Protein AF-A0A8H4IK20-F1 (afdb_monomer_lite)

Sequence (393 aa):
MDTGERPYQCTFCTDRFKTRYDWVRHEKTLHLSLEKWTCMPSGPIFYDDQRQKTQCALCGLDDPPEGHADTHRIRECTEGFSVARTFYRKDHLVQHLRLVHDVNNMIPSMQHWRSDINRVKARCGFCNERFTAWSDRNQHLAEHFKKGAEMKDWKGCRGLDPAFAAMVENAMPPYIIAEEAAAVHPFGAERIAAYGAAACSAKYPYQASSEQPSADDVRPTPFAILTARLGGYVKRAQQEGIILTDEMLQREARRIVYDDDDPWNQTAADNVDWLSMFKMGHGLLDESEVVNGICSDQLMHIEECCDMTWPEGDLIPFLSIDLDPLAILGPISMSPLDGTDPGPGMWTGSQNRIQWALQNPECLAEYMGRCRALRMKASMANTGPIQSDQAQL

InterPro domains:
  IPR013087 Zinc finger C2H2-type [PS00028] (10-31)
  IPR013087 Zinc finger C2H2-type [PS00028] (124-144)
  IPR013087 Zinc finger C2H2-type [PS50157] (8-36)
  IPR013087 Zinc finger C2H2-type [SM00355] (8-31)
  IPR013087 Zinc finger C2H2-type [SM00355] (75-101)
  IPR013087 Zinc finger C2H2-type [SM00355] (122-144)
  IPR036236 Zinc finger C2H2 superfamily [SSF57667] (3-41)

Foldseek 3Di:
DPPVDFLDAALFFLDTHPDLVVNVVCCCPQWFPQKKFFQQPVHQWDQDPVVRFIAGQQPGDTNDDPPPSVLQQCCVSVVDDRVVRMDSDPVVNCVCSCPRRVRNDHDPSSVVSMDGHFQWWWAFQQPRDIDRGPVVVSVVVVVCSVVVDDLCNGDDARRTDPVRLLRTAQGDGSNCNVVQSPDPQRRDSVQCVVPNLVSSCPQADDPPDPDDDDPPDRDFHPLLQLLVVLLVVLVVCVVVVHQDDLLNSQQVSQCNRRVHRPVVDDDLSVDPNQVVLSCLLSVNDDPVVCPPDPQPPPVVCLVVVQPDDDDPVVCVVVVVPPVDVCLQPDDPPPDDDDDDDDDDDDPPPPRRDPRSSCSRSNVSNSVVSNVVVVVVVVVVVVCDPDPPPDDDD

pLDDT: mean 70.55, std 24.32, range [21.95, 98.31]

Secondary structure (DSSP, 8-state):
-------EE-SSSS-EESSHHHHHHHHHHHT---EEEESSTT-SEEEETTTTEEEETTT--BSPPTTGGGGGT-HHHHHS-GGGGEESSHHHHHHHHHHHH---S--GGGGGGEEE-----EE-TTT--EESSHHHHHHHHHHHHHTT--GGG--S-----HHHHTT--S---GGGHHHHHTSSS---HHHHHHH-GGGGGGGS-----SSPPPTT--PPPHHHHHHHHHHHHHHHHHHTT----HHHHHHHHHHHHHSS--TT---GGGSHHHHHHHHHHTT-S-GGGGGGSSSHHHHHHHHGGG-----GGGGHHHHT----TTGGG--------------S------S----GGGGSHHHHHHHHHHHHHHHHHHHHHH-----------

Radius of gyration: 24.92 Å; chains: 1; bounding box: 67×80×72 Å

Organism: NCBI:txid55169

Structure (mmCIF, N/CA/C/O backbone):
data_AF-A0A8H4IK20-F1
#
_entry.id   AF-A0A8H4IK20-F1
#
loop_
_atom_site.group_PDB
_atom_site.id
_atom_site.type_symbol
_atom_site.label_atom_id
_atom_site.label_alt_id
_atom_site.label_comp_id
_atom_site.label_asym_id
_atom_site.label_entity_id
_atom_site.label_seq_id
_atom_site.pdbx_PDB_ins_code
_atom_site.Cartn_x
_atom_site.Cartn_y
_atom_site.Cartn_z
_atom_site.occupancy
_atom_site.B_iso_or_equiv
_atom_site.auth_seq_id
_atom_site.auth_comp_id
_atom_site.auth_asym_id
_atom_site.auth_atom_id
_atom_site.pdbx_PDB_model_num
ATOM 1 N N . MET A 1 1 ? -11.376 -35.414 5.659 1.00 38.59 1 MET A N 1
ATOM 2 C CA . MET A 1 1 ? -12.351 -34.361 5.997 1.00 38.59 1 MET A CA 1
ATOM 3 C C . MET A 1 1 ? -11.620 -33.043 5.829 1.00 38.59 1 MET A C 1
ATOM 5 O O . MET A 1 1 ? -10.660 -32.815 6.548 1.00 38.59 1 MET A O 1
ATOM 9 N N . ASP A 1 2 ? -11.962 -32.271 4.798 1.00 48.19 2 ASP A N 1
ATOM 10 C CA . ASP A 1 2 ? -11.513 -30.879 4.656 1.00 48.19 2 ASP A CA 1
ATOM 11 C C . ASP A 1 2 ? -12.187 -30.104 5.791 1.00 48.19 2 ASP A C 1
ATOM 13 O O . ASP A 1 2 ? -13.412 -30.006 5.804 1.00 48.19 2 ASP A O 1
ATOM 17 N N . THR A 1 3 ? -11.426 -29.653 6.790 1.00 61.31 3 THR A N 1
ATOM 18 C CA . THR A 1 3 ? -11.981 -28.920 7.942 1.00 61.31 3 THR A CA 1
ATOM 19 C C . THR A 1 3 ? -12.563 -27.567 7.527 1.00 61.31 3 THR A C 1
ATOM 21 O O . THR A 1 3 ? -13.219 -26.913 8.328 1.00 61.31 3 THR A O 1
ATOM 24 N N . GLY A 1 4 ? -12.345 -27.130 6.276 1.00 74.06 4 GLY A N 1
ATOM 25 C CA . GLY A 1 4 ? -12.832 -25.852 5.760 1.00 74.06 4 GLY A CA 1
ATOM 26 C C . GLY A 1 4 ? -12.152 -24.638 6.397 1.00 74.06 4 GLY A C 1
ATOM 27 O O . GLY A 1 4 ? -12.446 -23.509 6.005 1.00 74.06 4 GLY A O 1
ATOM 28 N N . GLU A 1 5 ? -11.231 -24.857 7.338 1.00 86.00 5 GLU A N 1
ATOM 29 C CA . GLU A 1 5 ? -10.556 -23.811 8.091 1.00 86.00 5 GLU A CA 1
ATOM 30 C C . GLU A 1 5 ? -9.680 -22.955 7.172 1.00 86.00 5 GLU A C 1
ATOM 32 O O . GLU A 1 5 ? -8.914 -23.447 6.338 1.00 86.00 5 GLU A O 1
ATOM 37 N N . ARG A 1 6 ? -9.808 -21.636 7.331 1.00 93.44 6 ARG A N 1
ATOM 38 C CA . ARG A 1 6 ? -9.037 -20.619 6.608 1.00 93.44 6 ARG A CA 1
ATOM 39 C C . ARG A 1 6 ? -8.243 -19.783 7.616 1.00 93.44 6 ARG A C 1
ATOM 41 O O . ARG A 1 6 ? -8.664 -18.667 7.940 1.00 93.44 6 ARG A O 1
ATOM 48 N N . PRO A 1 7 ? -7.160 -20.347 8.186 1.00 94.94 7 PRO A N 1
ATOM 49 C CA . PRO A 1 7 ? -6.446 -19.723 9.299 1.00 94.94 7 PRO A CA 1
ATOM 50 C C . PRO A 1 7 ? -5.668 -18.474 8.874 1.00 94.94 7 PRO A C 1
ATOM 52 O O . PRO A 1 7 ? -5.444 -17.590 9.691 1.00 94.94 7 PRO A O 1
ATOM 55 N N . TYR A 1 8 ? -5.275 -18.374 7.602 1.00 97.50 8 TYR A N 1
ATOM 56 C CA . TYR A 1 8 ? -4.504 -17.244 7.091 1.00 97.50 8 TYR A CA 1
ATOM 57 C C . TYR A 1 8 ? -5.441 -16.101 6.711 1.00 97.50 8 TYR A C 1
ATOM 59 O O . TYR A 1 8 ? -6.267 -16.254 5.812 1.00 97.50 8 TYR A O 1
ATOM 67 N N . GLN A 1 9 ? -5.315 -14.962 7.386 1.00 96.62 9 GLN A N 1
ATOM 68 C CA . GLN A 1 9 ? -6.115 -13.768 7.115 1.00 96.62 9 GLN A CA 1
ATOM 69 C C . GLN A 1 9 ? -5.249 -12.733 6.402 1.00 96.62 9 GLN A C 1
ATOM 71 O O . GLN A 1 9 ? -4.086 -12.540 6.764 1.00 96.62 9 GLN A O 1
ATOM 76 N N . CYS A 1 10 ? -5.803 -12.082 5.379 1.00 96.75 10 CYS A N 1
ATOM 77 C CA . CYS A 1 10 ? -5.126 -10.966 4.745 1.00 96.75 10 CYS A CA 1
ATOM 78 C C . CYS A 1 10 ? -4.900 -9.857 5.769 1.00 96.75 10 CYS A C 1
ATOM 80 O O . CYS A 1 10 ? -5.780 -9.511 6.551 1.00 96.75 10 CYS A O 1
ATOM 82 N N . THR A 1 11 ? -3.712 -9.268 5.746 1.00 94.62 11 THR A N 1
ATOM 83 C CA . THR A 1 11 ? -3.425 -8.130 6.613 1.00 94.62 11 THR A CA 1
ATOM 84 C C . THR A 1 11 ? -3.853 -6.812 6.000 1.00 94.62 11 THR A C 1
ATOM 86 O O . THR A 1 11 ? -3.624 -5.805 6.648 1.00 94.62 11 THR A O 1
ATOM 89 N N . PHE A 1 12 ? -4.429 -6.780 4.792 1.00 91.88 12 PHE A N 1
ATOM 90 C CA . PHE A 1 12 ? -4.849 -5.574 4.060 1.00 91.88 12 PHE A CA 1
ATOM 91 C C . PHE A 1 12 ? -6.355 -5.495 3.775 1.00 91.88 12 PHE A C 1
ATOM 93 O O . PHE A 1 12 ? -6.848 -4.404 3.490 1.00 91.88 12 PHE A O 1
ATOM 100 N N . CYS A 1 13 ? -7.080 -6.610 3.863 1.00 92.25 13 CYS A N 1
ATOM 101 C CA . CYS A 1 13 ? -8.526 -6.694 3.668 1.00 92.25 13 CYS A CA 1
ATOM 102 C C . CYS A 1 13 ? -9.113 -7.856 4.488 1.00 92.25 13 CYS A C 1
ATOM 104 O O . CYS A 1 13 ? -8.395 -8.509 5.241 1.00 92.25 13 CYS A O 1
ATOM 106 N N . THR A 1 14 ? -10.409 -8.132 4.336 1.00 93.81 14 THR A N 1
ATOM 107 C CA . THR A 1 14 ? -11.112 -9.180 5.100 1.00 93.81 14 THR A CA 1
ATOM 108 C C . THR A 1 14 ? -10.997 -10.592 4.503 1.00 93.81 14 THR A C 1
ATOM 110 O O . THR A 1 14 ? -11.543 -11.545 5.066 1.00 93.81 14 THR A O 1
ATOM 113 N N . ASP A 1 15 ? -10.271 -10.762 3.391 1.00 93.94 15 ASP A N 1
ATOM 114 C CA . ASP A 1 15 ? -10.154 -12.050 2.701 1.00 93.94 15 ASP A CA 1
ATOM 115 C C . ASP A 1 15 ? -9.347 -13.077 3.531 1.00 93.94 15 ASP A C 1
ATOM 117 O O . ASP A 1 15 ? -8.358 -12.756 4.200 1.00 93.94 15 ASP A O 1
ATOM 121 N N . ARG A 1 16 ? -9.777 -14.350 3.492 1.00 95.25 16 ARG A N 1
ATOM 122 C CA . ARG A 1 16 ? -9.200 -15.467 4.270 1.00 95.25 16 ARG A CA 1
ATOM 123 C C . ARG A 1 16 ? -8.848 -16.652 3.379 1.00 95.25 16 ARG A C 1
ATOM 125 O O . ARG A 1 16 ? -9.613 -17.018 2.482 1.00 95.25 16 ARG A O 1
ATOM 132 N N . PHE A 1 17 ? -7.758 -17.339 3.712 1.00 95.88 17 PHE A N 1
ATOM 133 C CA . PHE A 1 17 ? -7.140 -18.370 2.881 1.00 95.88 17 PHE A CA 1
ATOM 134 C C . PHE A 1 17 ? -6.854 -19.660 3.649 1.00 95.88 17 PHE A C 1
ATOM 136 O O . PHE A 1 17 ? -6.541 -19.658 4.842 1.00 95.88 17 PHE A O 1
ATOM 143 N N . LYS A 1 18 ? -6.925 -20.783 2.926 1.00 94.81 18 LYS A N 1
ATOM 144 C CA . LYS A 1 18 ? -6.595 -22.114 3.455 1.00 94.81 18 LYS A CA 1
ATOM 145 C C . LYS A 1 18 ? -5.089 -22.325 3.599 1.00 94.81 18 LYS A C 1
ATOM 147 O O . LYS A 1 18 ? -4.652 -22.996 4.527 1.00 94.81 18 LYS A O 1
ATOM 152 N N . THR A 1 19 ? -4.289 -21.768 2.686 1.00 95.94 19 THR A N 1
ATOM 153 C CA . THR A 1 19 ? -2.840 -21.997 2.646 1.00 95.94 19 THR A CA 1
ATOM 154 C C . THR A 1 19 ? -2.049 -20.696 2.762 1.00 95.94 19 THR A C 1
ATOM 156 O O . THR A 1 19 ? -2.498 -19.632 2.333 1.00 95.94 19 THR A O 1
ATOM 159 N N . ARG A 1 20 ? -0.821 -20.794 3.298 1.00 96.56 20 ARG A N 1
ATOM 160 C CA . ARG A 1 20 ? 0.141 -19.678 3.330 1.00 96.56 20 ARG A CA 1
ATOM 161 C C . ARG A 1 20 ? 0.423 -19.148 1.923 1.00 96.56 20 ARG A C 1
ATOM 163 O O . ARG A 1 20 ? 0.588 -17.947 1.755 1.00 96.56 20 ARG A O 1
ATOM 170 N N . TYR A 1 21 ? 0.522 -20.041 0.939 1.00 96.12 21 TYR A N 1
ATOM 171 C CA . TYR A 1 21 ? 0.842 -19.671 -0.437 1.00 96.12 21 TYR A CA 1
ATOM 172 C C . TYR A 1 21 ? -0.236 -18.763 -1.036 1.00 96.12 21 TYR A C 1
ATOM 174 O O . TYR A 1 21 ? 0.101 -17.712 -1.576 1.00 96.12 21 TYR A O 1
ATOM 182 N N . ASP A 1 22 ? -1.512 -19.126 -0.877 1.00 96.00 22 ASP A N 1
ATOM 183 C CA . ASP A 1 22 ? -2.629 -18.351 -1.426 1.00 96.00 22 ASP A CA 1
ATOM 184 C C . ASP A 1 22 ? -2.716 -16.960 -0.789 1.00 96.00 22 ASP A C 1
ATOM 186 O O . ASP A 1 22 ? -2.831 -15.968 -1.502 1.00 96.00 22 ASP A O 1
ATOM 190 N N . TRP A 1 23 ? -2.558 -16.874 0.536 1.00 96.94 23 TRP A N 1
ATOM 191 C CA . TRP A 1 23 ? -2.528 -15.599 1.258 1.00 96.94 23 TRP A CA 1
ATOM 192 C C . TRP A 1 23 ? -1.368 -14.691 0.815 1.00 96.94 23 TRP A C 1
ATOM 194 O O . TRP A 1 23 ? -1.580 -13.525 0.484 1.00 96.94 23 TRP A O 1
ATOM 204 N N . VAL A 1 24 ? -0.139 -15.218 0.760 1.00 95.25 24 VAL A N 1
ATOM 205 C CA . VAL A 1 24 ? 1.035 -14.431 0.340 1.00 95.25 24 VAL A CA 1
ATOM 206 C C . VAL A 1 24 ? 0.895 -13.971 -1.110 1.00 95.25 24 VAL A C 1
ATOM 208 O O . VAL A 1 24 ? 1.248 -12.837 -1.439 1.00 95.25 24 VAL A O 1
ATOM 211 N N . ARG A 1 25 ? 0.373 -14.839 -1.984 1.00 93.62 25 ARG A N 1
ATOM 212 C CA . ARG A 1 25 ? 0.092 -14.491 -3.376 1.00 93.62 25 ARG A CA 1
ATOM 213 C C . ARG A 1 25 ? -0.934 -13.368 -3.451 1.00 93.62 25 ARG A C 1
ATOM 215 O O . ARG A 1 25 ? -0.680 -12.402 -4.157 1.00 93.62 25 ARG A O 1
ATOM 222 N N . HIS A 1 26 ? -2.032 -13.480 -2.710 1.00 93.38 26 HIS A N 1
ATOM 223 C CA . HIS A 1 26 ? -3.081 -12.470 -2.652 1.00 93.38 26 HIS A CA 1
ATOM 224 C C . HIS A 1 26 ? -2.529 -11.091 -2.254 1.00 93.38 26 HIS A C 1
ATOM 226 O O . HIS A 1 26 ? -2.737 -10.123 -2.989 1.00 93.38 26 HIS A O 1
ATOM 232 N N . GLU A 1 27 ? -1.747 -11.003 -1.169 1.00 94.06 27 GLU A N 1
ATOM 233 C CA . GLU A 1 27 ? -1.133 -9.733 -0.755 1.00 94.06 27 GLU A CA 1
ATOM 234 C C . GLU A 1 27 ? -0.191 -9.162 -1.820 1.00 94.06 27 GLU A C 1
ATOM 236 O O . GLU A 1 27 ? -0.263 -7.970 -2.125 1.00 94.06 27 GLU A O 1
ATOM 241 N N . LYS A 1 28 ? 0.636 -10.014 -2.443 1.00 88.81 28 LYS A N 1
ATOM 242 C CA . LYS A 1 28 ? 1.550 -9.592 -3.515 1.00 88.81 28 LYS A CA 1
ATOM 243 C C . LYS A 1 28 ? 0.803 -9.074 -4.749 1.00 88.81 28 LYS A C 1
ATOM 245 O O . LYS A 1 28 ? 1.302 -8.181 -5.425 1.00 88.81 28 LYS A O 1
ATOM 250 N N . THR A 1 29 ? -0.350 -9.649 -5.088 1.00 84.25 29 THR A N 1
ATOM 251 C CA . THR A 1 29 ? -1.048 -9.325 -6.341 1.00 84.25 29 THR A CA 1
ATOM 252 C C . THR A 1 29 ? -2.039 -8.179 -6.225 1.00 84.25 29 THR A C 1
ATOM 254 O O . THR A 1 29 ? -2.216 -7.463 -7.204 1.00 84.25 29 THR A O 1
ATOM 257 N N . LEU A 1 30 ? -2.715 -8.029 -5.081 1.00 84.62 30 LEU A N 1
ATOM 258 C CA . LEU A 1 30 ? -3.831 -7.083 -4.945 1.00 84.62 30 LEU A CA 1
ATOM 259 C C . LEU A 1 30 ? -3.518 -5.871 -4.071 1.00 84.62 30 LEU A C 1
ATOM 261 O O . LEU A 1 30 ? -4.216 -4.863 -4.189 1.00 84.62 30 LEU A O 1
ATOM 265 N N . HIS A 1 31 ? -2.505 -5.971 -3.208 1.00 85.81 31 HIS A N 1
ATOM 266 C CA . HIS A 1 31 ? -2.231 -4.948 -2.203 1.00 85.81 31 HIS A CA 1
ATOM 267 C C . HIS A 1 31 ? -0.878 -4.286 -2.363 1.00 85.81 31 HIS A C 1
ATOM 269 O O . HIS A 1 31 ? -0.794 -3.068 -2.291 1.00 85.81 31 HIS A O 1
ATOM 275 N N . LEU A 1 32 ? 0.184 -5.062 -2.563 1.00 86.56 32 LEU A N 1
ATOM 276 C CA . LEU A 1 32 ? 1.524 -4.510 -2.693 1.00 86.56 32 LEU A CA 1
ATOM 277 C C . LEU A 1 32 ? 2.320 -5.320 -3.708 1.00 86.56 32 LEU A C 1
ATOM 279 O O . LEU A 1 32 ? 2.849 -6.389 -3.397 1.00 86.56 32 LEU A O 1
ATOM 283 N N . SER A 1 33 ? 2.424 -4.785 -4.924 1.00 84.75 33 SER A N 1
ATOM 284 C CA . SER A 1 33 ? 3.254 -5.383 -5.963 1.00 84.75 33 SER A CA 1
ATOM 285 C C . SER A 1 33 ? 4.728 -5.262 -5.586 1.00 84.75 33 SER A C 1
ATOM 287 O O . SER A 1 33 ? 5.312 -4.181 -5.557 1.00 84.75 33 SER A O 1
ATOM 289 N N . LEU A 1 34 ? 5.344 -6.408 -5.302 1.00 85.44 34 LEU A N 1
ATOM 290 C CA . LEU A 1 34 ? 6.771 -6.525 -4.986 1.00 85.44 34 LEU A CA 1
ATOM 291 C C . LEU A 1 34 ? 7.609 -6.823 -6.225 1.00 85.44 34 LEU A C 1
ATOM 293 O O . LEU A 1 34 ? 8.598 -7.550 -6.172 1.00 85.44 34 LEU A O 1
ATOM 297 N N . GLU A 1 35 ? 7.175 -6.298 -7.360 1.00 86.56 35 GLU A N 1
ATOM 298 C CA . GLU A 1 35 ? 7.853 -6.403 -8.639 1.00 86.56 35 GLU A CA 1
ATOM 299 C C . GLU A 1 35 ? 8.059 -4.993 -9.165 1.00 86.56 35 GLU A C 1
ATOM 301 O O . GLU A 1 35 ? 7.140 -4.178 -9.150 1.00 86.56 35 GLU A O 1
ATOM 306 N N . LYS A 1 36 ? 9.261 -4.708 -9.656 1.00 87.12 36 LYS A N 1
ATOM 307 C CA . LYS A 1 36 ? 9.549 -3.479 -10.384 1.00 87.12 36 LYS A CA 1
ATOM 308 C C . LYS A 1 36 ? 9.988 -3.806 -11.800 1.00 87.12 36 LYS A C 1
ATOM 310 O O . LYS A 1 36 ? 10.715 -4.768 -12.043 1.00 87.12 36 LYS A O 1
ATOM 315 N N . TRP A 1 37 ? 9.537 -2.981 -12.721 1.00 90.56 37 TRP A N 1
ATOM 316 C CA . TRP A 1 37 ? 9.736 -3.092 -14.149 1.00 90.56 37 TRP A CA 1
ATOM 317 C C . TRP A 1 37 ? 10.452 -1.834 -14.610 1.00 90.56 37 TRP A C 1
ATOM 319 O O . TRP A 1 37 ? 9.879 -0.750 -14.563 1.00 90.56 37 TRP A O 1
ATOM 329 N N . THR A 1 38 ? 11.704 -1.960 -15.028 1.00 91.38 38 THR A N 1
ATOM 330 C CA . THR A 1 38 ? 12.488 -0.813 -15.499 1.00 91.38 38 THR A CA 1
ATOM 331 C C . THR A 1 38 ? 12.533 -0.838 -17.018 1.00 91.38 38 THR A C 1
ATOM 333 O O . THR A 1 38 ? 12.936 -1.842 -17.595 1.00 91.38 38 THR A O 1
ATOM 336 N N . CYS A 1 39 ? 12.128 0.246 -17.679 1.00 92.56 39 CYS A N 1
ATOM 337 C CA . CYS A 1 39 ? 12.230 0.350 -19.133 1.00 92.56 39 CYS A CA 1
ATOM 338 C C . CYS A 1 39 ? 13.708 0.327 -19.560 1.00 92.56 39 CYS A C 1
ATOM 340 O O . CYS A 1 39 ? 14.526 1.053 -18.986 1.00 92.56 39 CYS A O 1
ATOM 342 N N . MET A 1 40 ? 14.043 -0.520 -20.543 1.00 92.88 40 MET A N 1
ATOM 343 C CA . MET A 1 40 ? 15.383 -0.632 -21.145 1.00 92.88 40 MET A CA 1
ATOM 344 C C . MET A 1 40 ? 16.532 -0.634 -20.109 1.00 92.88 40 MET A C 1
ATOM 346 O O . MET A 1 40 ? 17.413 0.232 -20.149 1.00 92.88 40 MET A O 1
ATOM 350 N N . PRO A 1 41 ? 16.560 -1.583 -19.153 1.00 91.19 41 PRO A N 1
ATOM 351 C CA . PRO A 1 41 ? 17.539 -1.572 -18.065 1.00 91.19 41 PRO A CA 1
ATOM 352 C C . PRO A 1 41 ? 18.973 -1.773 -18.575 1.00 91.19 41 PRO A C 1
ATOM 354 O O . PRO A 1 41 ? 19.906 -1.217 -18.004 1.00 91.19 41 PRO A O 1
ATOM 357 N N . SER A 1 42 ? 19.131 -2.509 -19.678 1.00 90.19 42 SER A N 1
ATOM 358 C CA . SER A 1 42 ? 20.406 -2.761 -20.361 1.00 90.19 42 SER A CA 1
ATOM 359 C C . SER A 1 42 ? 20.700 -1.766 -21.491 1.00 90.19 42 SER A C 1
ATOM 361 O O . SER A 1 42 ? 21.682 -1.938 -22.205 1.00 90.19 42 SER A O 1
ATOM 363 N N . GLY A 1 43 ? 19.858 -0.742 -21.669 1.00 91.44 43 GLY A N 1
ATOM 364 C CA . GLY A 1 43 ? 19.916 0.190 -22.794 1.00 91.44 43 GLY A CA 1
ATOM 365 C C . GLY A 1 43 ? 18.957 -0.160 -23.945 1.00 91.44 43 GLY A C 1
ATOM 366 O O . GLY A 1 43 ? 18.321 -1.218 -23.934 1.00 91.44 43 GLY A O 1
ATOM 367 N N . PRO A 1 44 ? 18.811 0.751 -24.926 1.00 92.19 44 PRO A N 1
ATOM 368 C CA . PRO A 1 44 ? 17.872 0.607 -26.043 1.00 92.19 44 PRO A CA 1
ATOM 369 C C . PRO A 1 44 ? 18.310 -0.438 -27.075 1.00 92.19 44 PRO A C 1
ATOM 371 O O . PRO A 1 44 ? 17.471 -0.984 -27.791 1.00 92.19 44 PRO A O 1
ATOM 374 N N . ILE A 1 45 ? 19.611 -0.728 -27.138 1.00 94.00 45 ILE A N 1
ATOM 375 C CA . ILE A 1 45 ? 20.209 -1.806 -27.923 1.00 94.00 45 ILE A CA 1
ATOM 376 C C . ILE A 1 45 ? 21.008 -2.674 -26.952 1.00 94.00 45 ILE A C 1
ATOM 378 O O . ILE A 1 45 ? 21.790 -2.145 -26.163 1.00 94.00 45 ILE A O 1
ATOM 382 N N . PHE A 1 46 ? 20.813 -3.988 -27.003 1.00 92.56 46 PHE A N 1
ATOM 383 C CA . PHE A 1 46 ? 21.535 -4.948 -26.169 1.00 92.56 46 PHE A CA 1
ATOM 384 C C . PHE A 1 46 ? 22.070 -6.101 -27.024 1.00 92.56 46 PHE A C 1
ATOM 386 O O . PHE A 1 46 ? 21.619 -6.308 -28.149 1.00 92.56 46 PHE A O 1
ATOM 393 N N . TYR A 1 47 ? 23.051 -6.837 -26.506 1.00 93.00 47 TYR A N 1
ATOM 394 C CA . TYR A 1 47 ? 23.566 -8.042 -27.154 1.00 93.00 47 TYR A CA 1
ATOM 395 C C . TYR A 1 47 ? 22.816 -9.274 -26.632 1.00 93.00 47 TYR A C 1
ATOM 397 O O . TYR A 1 47 ? 22.746 -9.485 -25.422 1.00 93.00 47 TYR A O 1
ATOM 405 N N . ASP A 1 48 ? 22.230 -10.063 -27.533 1.00 88.25 48 ASP A N 1
ATOM 406 C CA . ASP A 1 48 ? 21.557 -11.324 -27.218 1.00 88.25 48 ASP A CA 1
ATOM 407 C C . ASP A 1 48 ? 22.555 -12.483 -27.364 1.00 88.25 48 ASP A C 1
ATOM 409 O O . ASP A 1 48 ? 22.877 -12.912 -28.476 1.00 88.25 48 ASP A O 1
ATOM 413 N N . ASP A 1 49 ? 23.021 -13.018 -26.232 1.00 87.00 49 ASP A N 1
ATOM 414 C CA . ASP A 1 49 ? 23.966 -14.140 -26.191 1.00 87.00 49 ASP A CA 1
ATOM 415 C C . ASP A 1 49 ? 23.412 -15.424 -26.829 1.00 87.00 49 ASP A C 1
ATOM 417 O O . ASP A 1 49 ? 24.180 -16.245 -27.329 1.00 87.00 49 ASP A O 1
ATOM 421 N N . GLN A 1 50 ? 22.094 -15.639 -26.844 1.00 86.00 50 GLN A N 1
ATOM 422 C CA . GLN A 1 50 ? 21.522 -16.848 -27.445 1.00 86.00 50 GLN A CA 1
ATOM 423 C C . GLN A 1 50 ? 21.535 -16.773 -28.970 1.00 86.00 50 GLN A C 1
ATOM 425 O O . GLN A 1 50 ? 21.748 -17.782 -29.642 1.00 86.00 50 GLN A O 1
ATOM 430 N N . ARG A 1 51 ? 21.308 -15.576 -29.516 1.00 85.75 51 ARG A N 1
ATOM 431 C CA . ARG A 1 51 ? 21.272 -15.333 -30.965 1.00 85.75 51 ARG A CA 1
ATOM 432 C C . ARG A 1 51 ? 22.604 -14.866 -31.543 1.00 85.75 51 ARG A C 1
ATOM 434 O O . ARG A 1 51 ? 22.745 -14.880 -32.762 1.00 85.75 51 ARG A O 1
ATOM 441 N N . GLN A 1 52 ? 23.560 -14.494 -30.688 1.00 91.50 52 GLN A N 1
ATOM 442 C CA . GLN A 1 52 ? 24.859 -13.920 -31.055 1.00 91.50 52 GLN A CA 1
ATOM 443 C C . GLN A 1 52 ? 24.716 -12.673 -31.943 1.00 91.50 52 GLN A C 1
ATOM 445 O O . GLN A 1 52 ? 25.411 -12.523 -32.949 1.00 91.50 52 GLN A O 1
ATOM 450 N N . LYS A 1 53 ? 23.764 -11.799 -31.596 1.00 92.56 53 LYS A N 1
ATOM 451 C CA . LYS A 1 53 ? 23.419 -10.594 -32.362 1.00 92.56 53 LYS A CA 1
ATOM 452 C C . LYS A 1 53 ? 23.065 -9.429 -31.458 1.00 92.56 53 LYS A C 1
ATOM 454 O O . LYS A 1 53 ? 22.625 -9.619 -30.325 1.00 92.56 53 LYS A O 1
ATOM 459 N N . THR A 1 54 ? 23.215 -8.219 -31.985 1.00 94.06 54 THR A N 1
ATOM 460 C CA . THR A 1 54 ? 22.656 -7.034 -31.329 1.00 94.06 54 THR A CA 1
ATOM 461 C C . THR A 1 54 ? 21.166 -6.945 -31.625 1.00 94.06 54 THR A C 1
ATOM 463 O O . THR A 1 54 ? 20.735 -7.284 -32.719 1.00 94.06 54 THR A O 1
ATOM 466 N N . GLN A 1 55 ? 20.361 -6.522 -30.658 1.00 94.38 55 GLN A N 1
ATOM 467 C CA . GLN A 1 55 ? 18.916 -6.434 -30.816 1.00 94.38 55 GLN A CA 1
ATOM 468 C C . GLN A 1 55 ? 18.377 -5.147 -30.193 1.00 94.38 55 GLN A C 1
ATOM 470 O O . GLN A 1 55 ? 18.815 -4.714 -29.123 1.00 94.38 55 GLN A O 1
ATOM 475 N N . CYS A 1 56 ? 17.391 -4.536 -30.851 1.00 94.75 56 CYS A N 1
ATOM 476 C CA . CYS A 1 56 ? 16.628 -3.441 -30.266 1.00 94.75 56 CYS A CA 1
ATOM 477 C C . CYS A 1 56 ? 15.755 -3.943 -29.109 1.00 94.75 56 CYS A C 1
ATOM 479 O O . CYS A 1 56 ? 14.902 -4.815 -29.279 1.00 94.75 56 CYS A O 1
ATOM 481 N N . ALA A 1 57 ? 15.912 -3.324 -27.942 1.00 93.81 57 ALA A N 1
ATOM 482 C CA . ALA A 1 57 ? 15.194 -3.651 -26.716 1.00 93.81 57 ALA A CA 1
ATOM 483 C C . ALA A 1 57 ? 13.678 -3.385 -26.799 1.00 93.81 57 ALA A C 1
ATOM 485 O O . ALA A 1 57 ? 12.921 -3.931 -26.001 1.00 93.81 57 ALA A O 1
ATOM 486 N N . LEU A 1 58 ? 13.234 -2.559 -27.754 1.00 94.12 58 LEU A N 1
ATOM 487 C CA . LEU A 1 58 ? 11.849 -2.101 -27.883 1.00 94.12 58 LEU A CA 1
ATOM 488 C C . LEU A 1 58 ? 11.046 -2.863 -28.946 1.00 94.12 58 LEU A C 1
ATOM 490 O O . LEU A 1 58 ? 9.943 -3.320 -28.658 1.00 94.12 58 LEU A O 1
ATOM 494 N N . CYS A 1 59 ? 11.593 -3.048 -30.151 1.00 93.50 59 CYS A N 1
ATOM 495 C CA . CYS A 1 59 ? 10.897 -3.740 -31.246 1.00 93.50 59 CYS A CA 1
ATOM 496 C C . CYS A 1 59 ? 11.458 -5.128 -31.581 1.00 93.50 59 CYS A C 1
ATOM 498 O O . CYS A 1 59 ? 10.834 -5.861 -32.346 1.00 93.50 59 CYS A O 1
ATOM 500 N N . GLY A 1 60 ? 12.617 -5.503 -31.029 1.00 91.94 60 GLY A N 1
ATOM 501 C CA . GLY A 1 60 ? 13.252 -6.791 -31.303 1.00 91.94 60 GLY A CA 1
ATOM 502 C C . GLY A 1 60 ? 13.948 -6.882 -32.663 1.00 91.94 60 GLY A C 1
ATOM 503 O O . GLY A 1 60 ? 14.232 -7.988 -33.109 1.00 91.94 60 GLY A O 1
ATOM 504 N N . LEU A 1 61 ? 14.207 -5.754 -33.339 1.00 93.75 61 LEU A N 1
ATOM 505 C CA . LEU A 1 61 ? 14.970 -5.741 -34.589 1.00 93.75 61 LEU A CA 1
ATOM 506 C C . LEU A 1 61 ? 16.405 -6.218 -34.333 1.00 93.75 61 LEU A C 1
ATOM 508 O O . LEU A 1 61 ? 17.113 -5.606 -33.531 1.00 93.75 61 LEU A O 1
ATOM 512 N N . ASP A 1 62 ? 16.806 -7.284 -35.023 1.00 94.62 62 ASP A N 1
ATOM 513 C CA . ASP A 1 62 ? 18.175 -7.796 -35.014 1.00 94.62 62 ASP A CA 1
ATOM 514 C C . ASP A 1 62 ? 19.091 -6.901 -35.858 1.00 94.62 62 ASP A C 1
ATOM 516 O O . ASP A 1 62 ? 18.708 -6.448 -36.938 1.00 94.62 62 ASP A O 1
ATOM 520 N N . ASP A 1 63 ? 20.303 -6.684 -35.356 1.00 93.81 63 ASP A N 1
ATOM 521 C CA . ASP A 1 63 ? 21.360 -5.847 -35.922 1.00 93.81 63 ASP A CA 1
ATOM 522 C C . ASP A 1 63 ? 20.837 -4.485 -36.416 1.00 93.81 63 ASP A C 1
ATOM 524 O O . ASP A 1 63 ? 20.936 -4.153 -37.602 1.00 93.81 63 ASP A O 1
ATOM 528 N N . PRO A 1 64 ? 20.222 -3.693 -35.510 1.00 93.94 64 PRO A N 1
ATOM 529 C CA . PRO A 1 64 ? 19.560 -2.456 -35.881 1.00 93.94 64 PRO A CA 1
ATOM 530 C C . PRO A 1 64 ? 20.573 -1.438 -36.431 1.00 93.94 64 PRO A C 1
ATOM 532 O O . PRO A 1 64 ? 21.673 -1.310 -35.886 1.00 93.94 64 PRO A O 1
ATOM 535 N N . PRO A 1 65 ? 20.213 -0.681 -37.485 1.00 93.44 65 PRO A N 1
ATOM 536 C CA . PRO A 1 65 ? 21.100 0.324 -38.055 1.00 93.44 65 PRO A CA 1
ATOM 537 C C . PRO A 1 65 ? 21.390 1.442 -37.047 1.00 93.44 65 PRO A C 1
ATOM 539 O O . PRO A 1 65 ? 20.609 1.700 -36.126 1.00 93.44 65 PRO A O 1
ATOM 542 N N . GLU A 1 66 ? 22.509 2.136 -37.245 1.00 91.31 66 GLU A N 1
ATOM 543 C CA . GLU A 1 66 ? 22.887 3.286 -36.422 1.00 91.31 66 GLU A CA 1
ATOM 544 C C . GLU A 1 66 ? 21.756 4.334 -36.395 1.00 91.31 66 GLU A C 1
ATOM 546 O O . GLU A 1 66 ? 21.129 4.619 -37.415 1.00 91.31 66 GLU A O 1
ATOM 551 N N . GLY A 1 67 ? 21.440 4.861 -35.208 1.00 88.38 67 GLY A N 1
ATOM 552 C CA . GLY A 1 67 ? 20.331 5.805 -35.008 1.00 88.38 67 GLY A CA 1
ATOM 553 C C . GLY A 1 67 ? 18.928 5.180 -34.957 1.00 88.38 67 GLY A C 1
ATOM 554 O O . GLY A 1 67 ? 17.961 5.888 -34.686 1.00 88.38 67 GLY A O 1
ATOM 555 N N . HIS A 1 68 ? 18.769 3.860 -35.142 1.00 93.50 68 HIS A N 1
ATOM 556 C CA . HIS A 1 68 ? 17.455 3.204 -35.033 1.00 93.50 68 HIS A CA 1
ATOM 557 C C . HIS A 1 68 ? 16.770 3.472 -33.687 1.00 93.50 68 HIS A C 1
ATOM 559 O O . HIS A 1 68 ? 15.558 3.670 -33.630 1.00 93.50 68 HIS A O 1
ATOM 565 N N . ALA A 1 69 ? 17.539 3.491 -32.600 1.00 89.81 69 ALA A N 1
ATOM 566 C CA . ALA A 1 69 ? 17.015 3.680 -31.255 1.00 89.81 69 ALA A CA 1
ATOM 567 C C . ALA A 1 69 ? 16.237 5.004 -31.095 1.00 89.81 69 ALA A C 1
ATOM 569 O O . ALA A 1 69 ? 15.224 5.034 -30.397 1.00 89.81 69 ALA A O 1
ATOM 570 N N . ASP A 1 70 ? 16.635 6.062 -31.810 1.00 90.00 70 ASP A N 1
ATOM 571 C CA . ASP A 1 70 ? 15.994 7.382 -31.749 1.00 90.00 70 ASP A CA 1
ATOM 572 C C . ASP A 1 70 ? 14.577 7.385 -32.340 1.00 90.00 70 ASP A C 1
ATOM 574 O O . ASP A 1 70 ? 13.743 8.206 -31.950 1.00 90.00 70 ASP A O 1
ATOM 578 N N . THR A 1 71 ? 14.258 6.418 -33.210 1.00 91.12 71 THR A N 1
ATOM 579 C CA . THR A 1 71 ? 12.903 6.255 -33.767 1.00 91.12 71 THR A CA 1
ATOM 580 C C . THR A 1 71 ? 11.859 5.932 -32.696 1.00 91.12 71 THR A C 1
ATOM 582 O O . THR A 1 71 ? 10.684 6.240 -32.878 1.00 91.12 71 THR A O 1
ATOM 585 N N . HIS A 1 72 ? 12.284 5.401 -31.543 1.00 89.94 72 HIS A N 1
ATOM 586 C CA . HIS A 1 72 ? 11.407 5.070 -30.417 1.00 89.94 72 HIS A CA 1
ATOM 587 C C . HIS A 1 72 ? 11.317 6.173 -29.355 1.00 89.94 72 HIS A C 1
ATOM 589 O O . HIS A 1 72 ? 10.910 5.894 -28.229 1.00 89.94 72 HIS A O 1
ATOM 595 N N . ARG A 1 73 ? 11.731 7.415 -29.648 1.00 88.06 73 ARG A N 1
ATOM 596 C CA . ARG A 1 73 ? 11.671 8.539 -28.686 1.00 88.06 73 ARG A CA 1
ATOM 597 C C . ARG A 1 73 ? 12.311 8.187 -27.327 1.00 88.06 73 ARG A C 1
ATOM 599 O O . ARG A 1 73 ? 11.746 8.412 -26.262 1.00 88.06 73 ARG A O 1
ATOM 606 N N . ILE A 1 74 ? 13.505 7.588 -27.356 1.00 89.69 74 ILE A N 1
ATOM 607 C CA . ILE A 1 74 ? 14.172 7.062 -26.149 1.00 89.69 74 ILE A CA 1
ATOM 608 C C . ILE A 1 74 ? 14.825 8.126 -25.271 1.00 89.69 74 ILE A C 1
ATOM 610 O O . ILE A 1 74 ? 15.109 7.853 -24.109 1.00 89.69 74 ILE A O 1
ATOM 614 N N . ARG A 1 75 ? 15.068 9.319 -25.819 1.00 83.81 75 ARG A N 1
ATOM 615 C CA . ARG A 1 75 ? 15.959 10.329 -25.245 1.00 83.81 75 ARG A CA 1
ATOM 616 C C . ARG A 1 75 ? 15.595 10.704 -23.808 1.00 83.81 75 ARG A C 1
ATOM 618 O O . ARG A 1 75 ? 16.416 10.542 -22.911 1.00 83.81 75 ARG A O 1
ATOM 625 N N . GLU A 1 76 ? 14.340 11.080 -23.581 1.00 78.81 76 GLU A N 1
ATOM 626 C CA . GLU A 1 76 ? 13.817 11.440 -22.254 1.00 78.81 76 GLU A CA 1
ATOM 627 C C . GLU A 1 76 ? 13.885 10.264 -21.267 1.00 78.81 76 GLU A C 1
ATOM 629 O O . GLU A 1 76 ? 14.154 10.438 -20.080 1.00 78.81 76 GLU A O 1
ATOM 634 N N . CYS A 1 77 ? 13.704 9.040 -21.771 1.00 83.81 77 CYS A N 1
ATOM 635 C CA . CYS A 1 77 ? 13.785 7.820 -20.977 1.00 83.81 77 CYS A CA 1
ATOM 636 C C . CYS A 1 77 ? 15.242 7.489 -20.609 1.00 83.81 77 CYS A C 1
ATOM 638 O O . CYS A 1 77 ? 15.507 7.005 -19.510 1.00 83.81 77 CYS A O 1
ATOM 640 N N . THR A 1 78 ? 16.210 7.760 -21.489 1.00 82.56 78 THR A N 1
ATOM 641 C CA . THR A 1 78 ? 17.632 7.450 -21.270 1.00 82.56 78 THR A CA 1
ATOM 642 C C . THR A 1 78 ? 18.399 8.516 -20.495 1.00 82.56 78 THR A C 1
ATOM 644 O O . THR A 1 78 ? 19.327 8.155 -19.775 1.00 82.56 78 THR A O 1
ATOM 647 N N . GLU A 1 79 ? 18.023 9.790 -20.624 1.00 79.19 79 GLU A N 1
ATOM 648 C CA . GLU A 1 79 ? 18.692 10.924 -19.967 1.00 79.19 79 GLU A CA 1
ATOM 649 C C . GLU A 1 79 ? 18.310 11.056 -18.478 1.00 79.19 79 GLU A C 1
ATOM 651 O O . GLU A 1 79 ? 19.090 11.578 -17.683 1.00 79.19 79 GLU A O 1
ATOM 656 N N . GLY A 1 80 ? 17.136 10.553 -18.080 1.00 70.62 80 GLY A N 1
ATOM 657 C CA . GLY A 1 80 ? 16.677 10.555 -16.690 1.00 70.62 80 GLY A CA 1
ATOM 658 C C . GLY A 1 80 ? 17.270 9.439 -15.818 1.00 70.62 80 GLY A C 1
ATOM 659 O O . GLY A 1 80 ? 17.778 8.422 -16.296 1.00 70.62 80 GLY A O 1
ATOM 660 N N . PHE A 1 81 ? 17.144 9.594 -14.495 1.00 72.75 81 PHE A N 1
ATOM 661 C CA . PHE A 1 81 ? 17.467 8.528 -13.543 1.00 72.75 81 PHE A CA 1
ATOM 662 C C . PHE A 1 81 ? 16.590 7.292 -13.780 1.00 72.75 81 PHE A C 1
ATOM 664 O O . PHE A 1 81 ? 15.407 7.401 -14.101 1.00 72.75 81 PHE A O 1
ATOM 671 N N . SER A 1 82 ? 17.138 6.100 -13.529 1.00 74.44 82 SER A N 1
ATOM 672 C CA . SER A 1 82 ? 16.425 4.824 -13.708 1.00 74.44 82 SER A CA 1
ATOM 673 C C . SER A 1 82 ? 15.094 4.746 -12.944 1.00 74.44 82 SER A C 1
ATOM 675 O O . SER A 1 82 ? 14.172 4.061 -13.388 1.00 74.44 82 SER A O 1
ATOM 677 N N . VAL A 1 83 ? 14.963 5.477 -11.833 1.00 70.94 83 VAL A N 1
ATOM 678 C CA . VAL A 1 83 ? 13.726 5.594 -11.045 1.00 70.94 83 VAL A CA 1
ATOM 679 C C . VAL A 1 83 ? 12.578 6.196 -11.865 1.00 70.94 83 VAL A C 1
ATOM 681 O O . VAL A 1 83 ? 11.457 5.713 -11.757 1.00 70.94 83 VAL A O 1
ATOM 684 N N . ALA A 1 84 ? 12.849 7.168 -12.743 1.00 74.88 84 ALA A N 1
ATOM 685 C CA . ALA A 1 84 ? 11.831 7.828 -13.570 1.00 74.88 84 ALA A CA 1
ATOM 686 C C . ALA A 1 84 ? 11.226 6.907 -14.647 1.00 74.88 84 ALA A C 1
ATOM 688 O O . ALA A 1 84 ? 10.146 7.175 -15.163 1.00 74.88 84 ALA A O 1
ATOM 689 N N . ARG A 1 85 ? 11.910 5.800 -14.962 1.00 84.44 85 ARG A N 1
ATOM 690 C CA . ARG A 1 85 ? 11.464 4.771 -15.915 1.00 84.44 85 ARG A CA 1
ATOM 691 C C . ARG A 1 85 ? 11.209 3.416 -15.256 1.00 84.44 85 ARG A C 1
ATOM 693 O O . ARG A 1 85 ? 11.266 2.380 -15.921 1.00 84.44 85 ARG A O 1
ATOM 700 N N . THR A 1 86 ? 10.997 3.413 -13.939 1.00 82.81 86 THR A N 1
ATOM 701 C CA . THR A 1 86 ? 10.690 2.215 -13.156 1.00 82.81 86 THR A CA 1
ATOM 702 C C . THR A 1 86 ? 9.234 2.236 -12.711 1.00 82.81 86 THR A C 1
ATOM 704 O O . THR A 1 86 ? 8.767 3.193 -12.105 1.00 82.81 86 THR A O 1
ATOM 707 N N . PHE A 1 87 ? 8.532 1.143 -12.983 1.00 83.06 87 PHE A N 1
ATOM 708 C CA . PHE A 1 87 ? 7.110 0.971 -12.717 1.00 83.06 87 PHE A CA 1
ATOM 709 C C . PHE A 1 87 ? 6.903 -0.220 -11.790 1.00 83.06 87 PHE A C 1
ATOM 711 O O . PHE A 1 87 ? 7.542 -1.255 -11.950 1.00 83.06 87 PHE A O 1
ATOM 718 N N . TYR A 1 88 ? 5.981 -0.107 -10.841 1.00 78.25 88 TYR A N 1
ATOM 719 C CA . TYR A 1 88 ? 5.711 -1.173 -9.866 1.00 78.25 88 TYR A CA 1
ATOM 720 C C . TYR A 1 88 ? 4.578 -2.109 -10.292 1.00 78.25 88 TYR A C 1
ATOM 722 O O . TYR A 1 88 ? 4.239 -3.058 -9.591 1.00 78.25 88 TYR A O 1
ATOM 730 N N . ARG A 1 89 ? 4.017 -1.881 -11.482 1.00 76.25 89 ARG A N 1
ATOM 731 C CA . ARG A 1 89 ? 3.069 -2.778 -12.132 1.00 76.25 89 ARG A CA 1
ATOM 732 C C . ARG A 1 89 ? 3.378 -2.893 -13.622 1.00 76.25 89 ARG A C 1
ATOM 734 O O . ARG A 1 89 ? 3.853 -1.948 -14.257 1.00 76.25 89 ARG A O 1
ATOM 741 N N . LYS A 1 90 ? 3.130 -4.081 -14.175 1.00 85.25 90 LYS A N 1
ATOM 742 C CA . LYS A 1 90 ? 3.449 -4.400 -15.573 1.00 85.25 90 LYS A CA 1
ATOM 743 C C . LYS A 1 90 ? 2.606 -3.586 -16.555 1.00 85.25 90 LYS A C 1
ATOM 745 O O . LYS A 1 90 ? 3.112 -3.166 -17.586 1.00 85.25 90 LYS A O 1
ATOM 750 N N . ASP A 1 91 ? 1.334 -3.380 -16.250 1.00 82.75 91 ASP A N 1
ATOM 751 C CA . ASP A 1 91 ? 0.410 -2.572 -17.049 1.00 82.75 91 ASP A CA 1
ATOM 752 C C . ASP A 1 91 ? 0.876 -1.120 -17.192 1.00 82.75 91 ASP A C 1
ATOM 754 O O . ASP A 1 91 ? 0.850 -0.600 -18.303 1.00 82.75 91 ASP A O 1
ATOM 758 N N . HIS A 1 92 ? 1.408 -0.511 -16.130 1.00 83.50 92 HIS A N 1
ATOM 759 C CA . HIS A 1 92 ? 1.972 0.841 -16.201 1.00 83.50 92 HIS A CA 1
ATOM 760 C C . HIS A 1 92 ? 3.201 0.897 -17.123 1.00 83.50 92 HIS A C 1
ATOM 762 O O . HIS A 1 92 ? 3.335 1.826 -17.918 1.00 83.50 92 HIS A O 1
ATOM 768 N N . LEU A 1 93 ? 4.071 -0.125 -17.093 1.00 89.00 93 LEU A N 1
ATOM 769 C CA . LEU A 1 93 ? 5.162 -0.228 -18.071 1.00 89.00 93 LEU A CA 1
ATOM 770 C C . LEU A 1 93 ? 4.608 -0.362 -19.498 1.00 89.00 93 LEU A C 1
ATOM 772 O O . LEU A 1 93 ? 5.106 0.292 -20.408 1.00 89.00 93 LEU A O 1
ATOM 776 N N . VAL A 1 94 ? 3.585 -1.192 -19.715 1.00 90.50 94 VAL A N 1
ATOM 777 C CA . VAL A 1 94 ? 2.962 -1.365 -21.040 1.00 90.50 94 VAL A CA 1
ATOM 778 C C . VAL A 1 94 ? 2.351 -0.055 -21.542 1.00 90.50 94 VAL A C 1
ATOM 780 O O . VAL A 1 94 ? 2.490 0.277 -22.716 1.00 90.50 94 VAL A O 1
ATOM 783 N N . GLN A 1 95 ? 1.705 0.711 -20.667 1.00 87.19 95 GLN A N 1
ATOM 784 C CA . GLN A 1 95 ? 1.166 2.027 -20.994 1.00 87.19 95 GLN A CA 1
ATOM 785 C C . GLN A 1 95 ? 2.281 3.019 -21.343 1.00 87.19 95 GLN A C 1
ATOM 787 O O . GLN A 1 95 ? 2.193 3.693 -22.367 1.00 87.19 95 GLN A O 1
ATOM 792 N N . HIS A 1 96 ? 3.360 3.060 -20.557 1.00 90.62 96 HIS A N 1
ATOM 793 C CA . HIS A 1 96 ? 4.544 3.865 -20.858 1.00 90.62 96 HIS A CA 1
ATOM 794 C C . HIS A 1 96 ? 5.148 3.508 -22.222 1.00 90.62 96 HIS A C 1
ATOM 796 O O . HIS A 1 96 ? 5.398 4.395 -23.035 1.00 90.62 96 HIS A O 1
ATOM 802 N N . LEU A 1 97 ? 5.320 2.214 -22.507 1.00 91.88 97 LEU A N 1
ATOM 803 C CA . LEU A 1 97 ? 5.814 1.723 -23.794 1.00 91.88 97 LEU A CA 1
ATOM 804 C C . LEU A 1 97 ? 4.953 2.214 -24.964 1.00 91.88 97 LEU A C 1
ATOM 806 O O . LEU A 1 97 ? 5.494 2.649 -25.977 1.00 91.88 97 LEU A O 1
ATOM 810 N N . ARG A 1 98 ? 3.626 2.213 -24.814 1.00 91.75 98 ARG A N 1
ATOM 811 C CA . ARG A 1 98 ? 2.697 2.720 -25.834 1.00 91.75 98 ARG A CA 1
ATOM 812 C C . ARG A 1 98 ? 2.800 4.229 -26.019 1.00 91.75 98 ARG A C 1
ATOM 814 O O . ARG A 1 98 ? 2.974 4.701 -27.135 1.00 91.75 98 ARG A O 1
ATOM 821 N N . LEU A 1 99 ? 2.698 4.993 -24.935 1.00 88.88 99 LEU A N 1
ATOM 822 C CA . LEU A 1 99 ? 2.592 6.452 -25.009 1.00 88.88 99 LEU A CA 1
ATOM 823 C C . LEU A 1 99 ? 3.927 7.118 -25.369 1.00 88.88 99 LEU A C 1
ATOM 825 O O . LEU A 1 99 ? 3.968 8.038 -26.192 1.00 88.88 99 LEU A O 1
ATOM 829 N N . VAL A 1 100 ? 5.018 6.634 -24.774 1.00 89.69 100 VAL A N 1
ATOM 830 C CA . VAL A 1 100 ? 6.355 7.223 -24.918 1.00 89.69 100 VAL A CA 1
ATOM 831 C C . VAL A 1 100 ? 7.093 6.618 -26.105 1.00 89.69 100 VAL A C 1
ATOM 833 O O . VAL A 1 100 ? 7.631 7.360 -26.919 1.00 89.69 100 VAL A O 1
ATOM 836 N N . HIS A 1 101 ? 7.069 5.290 -26.248 1.00 92.25 101 HIS A N 1
ATOM 837 C CA . HIS A 1 101 ? 7.891 4.582 -27.234 1.00 92.25 101 HIS A CA 1
ATOM 838 C C . HIS A 1 101 ? 7.129 4.088 -28.474 1.00 92.25 101 HIS A C 1
ATOM 840 O O . HIS A 1 101 ? 7.762 3.576 -29.388 1.00 92.25 101 HIS A O 1
ATOM 846 N N . ASP A 1 102 ? 5.800 4.247 -28.535 1.00 90.56 102 ASP A N 1
ATOM 847 C CA . ASP A 1 102 ? 4.934 3.677 -29.589 1.00 90.56 102 ASP A CA 1
ATOM 848 C C . ASP A 1 102 ? 5.058 2.143 -29.737 1.00 90.56 102 ASP A C 1
ATOM 850 O O . ASP A 1 102 ? 4.862 1.548 -30.798 1.00 90.56 102 ASP A O 1
ATOM 854 N N . VAL A 1 103 ? 5.377 1.461 -28.633 1.00 91.94 103 VAL A N 1
ATOM 855 C CA . VAL A 1 103 ? 5.487 0.001 -28.585 1.00 91.94 103 VAL A CA 1
ATOM 856 C C . VAL A 1 103 ? 4.198 -0.592 -28.035 1.00 91.94 103 VAL A C 1
ATOM 858 O O . VAL A 1 103 ? 3.943 -0.609 -26.830 1.00 91.94 103 VAL A O 1
ATOM 861 N N . ASN A 1 104 ? 3.375 -1.124 -28.937 1.00 88.69 104 ASN A N 1
ATOM 862 C CA . ASN A 1 104 ? 2.051 -1.645 -28.591 1.00 88.69 104 ASN A CA 1
ATOM 863 C C . ASN A 1 104 ? 2.064 -3.032 -27.934 1.00 88.69 104 ASN A C 1
ATOM 865 O O . ASN A 1 104 ? 1.153 -3.355 -27.161 1.00 88.69 104 ASN A O 1
ATOM 869 N N . ASN A 1 105 ? 3.106 -3.824 -28.205 1.00 88.44 105 ASN A N 1
ATOM 870 C CA . ASN A 1 105 ? 3.239 -5.208 -27.761 1.00 88.44 105 ASN A CA 1
ATOM 871 C C . ASN A 1 105 ? 4.579 -5.423 -27.060 1.00 88.44 105 ASN A C 1
ATOM 873 O O . ASN A 1 105 ? 5.627 -5.111 -27.621 1.00 88.44 105 ASN A O 1
ATOM 877 N N . MET A 1 106 ? 4.554 -6.019 -25.865 1.00 90.19 106 MET A N 1
ATOM 878 C CA . MET A 1 106 ? 5.791 -6.452 -25.218 1.00 90.19 106 MET A CA 1
ATOM 879 C C . MET A 1 106 ? 6.384 -7.651 -25.952 1.00 90.19 106 MET A C 1
ATOM 881 O O . MET A 1 106 ? 5.719 -8.677 -26.111 1.00 90.19 106 MET A O 1
ATOM 885 N N . ILE A 1 107 ? 7.651 -7.541 -26.335 1.00 90.94 107 ILE A N 1
ATOM 886 C CA . ILE A 1 107 ? 8.418 -8.654 -26.898 1.00 90.94 107 ILE A CA 1
ATOM 887 C C . ILE A 1 107 ? 8.916 -9.598 -25.784 1.00 90.94 107 ILE A C 1
ATOM 889 O O . ILE A 1 107 ? 9.031 -9.178 -24.629 1.00 90.94 107 ILE A O 1
ATOM 893 N N . PRO A 1 108 ? 9.235 -10.873 -26.087 1.00 90.25 108 PRO A N 1
ATOM 894 C CA . PRO A 1 108 ? 9.653 -11.848 -25.075 1.00 90.25 108 PRO A CA 1
ATOM 895 C C . PRO A 1 108 ? 10.872 -11.433 -24.243 1.00 90.25 108 PRO A C 1
ATOM 897 O O . PRO A 1 108 ? 10.897 -11.718 -23.047 1.00 90.25 108 PRO A O 1
ATOM 900 N N . SER A 1 109 ? 11.844 -10.726 -24.832 1.00 89.19 109 SER A N 1
ATOM 901 C CA . SER A 1 109 ? 13.014 -10.217 -24.105 1.00 89.19 109 SER A CA 1
ATOM 902 C C . SER A 1 109 ? 12.600 -9.265 -22.977 1.00 89.19 109 SER A C 1
ATOM 904 O O . SER A 1 109 ? 13.080 -9.382 -21.861 1.00 89.19 109 SER A O 1
ATOM 906 N N . MET A 1 110 ? 11.571 -8.436 -23.139 1.00 93.25 110 MET A N 1
ATOM 907 C CA . MET A 1 110 ? 11.145 -7.519 -22.068 1.00 93.25 110 MET A CA 1
ATOM 908 C C . MET A 1 110 ? 10.727 -8.206 -20.754 1.00 93.25 110 MET A C 1
ATOM 910 O O . MET A 1 110 ? 10.650 -7.546 -19.721 1.00 93.25 110 MET A O 1
ATOM 914 N N . GLN A 1 111 ? 10.484 -9.522 -20.737 1.00 90.19 111 GLN A N 1
ATOM 915 C CA . GLN A 1 111 ? 10.212 -10.262 -19.498 1.00 90.19 111 GLN A CA 1
ATOM 916 C C . GLN A 1 111 ? 11.364 -10.166 -18.485 1.00 90.19 111 GLN A C 1
ATOM 918 O O . GLN A 1 111 ? 11.106 -10.148 -17.282 1.00 90.19 111 GLN A O 1
ATOM 923 N N . HIS A 1 112 ? 12.613 -10.037 -18.948 1.00 90.31 112 HIS A N 1
ATOM 924 C CA . HIS A 1 112 ? 13.781 -9.879 -18.077 1.00 90.31 112 HIS A CA 1
ATOM 925 C C . HIS A 1 112 ? 13.954 -8.450 -17.529 1.00 90.31 112 HIS A C 1
ATOM 927 O O . HIS A 1 112 ? 14.898 -8.184 -16.792 1.00 90.31 112 HIS A O 1
ATOM 933 N N . TRP A 1 113 ? 13.063 -7.508 -17.862 1.00 94.19 113 TRP A N 1
ATOM 934 C CA . TRP A 1 113 ? 13.060 -6.161 -17.266 1.00 94.19 113 TRP A CA 1
ATOM 935 C C . TRP A 1 113 ? 12.422 -6.113 -15.879 1.00 94.19 113 TRP A C 1
ATOM 937 O O . TRP A 1 113 ? 12.492 -5.096 -15.184 1.00 94.19 113 TRP A O 1
ATOM 947 N N . ARG A 1 114 ? 11.787 -7.213 -15.483 1.00 93.31 114 ARG A N 1
ATOM 948 C CA . ARG A 1 114 ? 11.240 -7.405 -14.152 1.00 93.31 114 ARG A CA 1
ATOM 949 C C . ARG A 1 114 ? 12.356 -7.730 -13.163 1.00 93.31 114 ARG A C 1
ATOM 951 O O . ARG A 1 114 ? 13.176 -8.610 -13.401 1.00 93.31 114 ARG A O 1
ATOM 958 N N . SER A 1 115 ? 12.307 -7.099 -11.999 1.00 88.75 115 SER A N 1
ATOM 959 C CA . SER A 1 115 ? 13.071 -7.502 -10.818 1.00 88.75 115 SER A CA 1
ATOM 960 C C . SER A 1 115 ? 12.165 -7.541 -9.590 1.00 88.75 115 SER A C 1
ATOM 962 O O . SER A 1 115 ? 11.220 -6.760 -9.483 1.00 88.75 115 SER A O 1
ATOM 964 N N . ASP A 1 116 ? 12.421 -8.472 -8.673 1.00 87.12 116 ASP A N 1
ATOM 965 C CA . ASP A 1 116 ? 11.652 -8.576 -7.433 1.00 87.12 116 ASP A CA 1
ATOM 966 C C . ASP A 1 116 ? 12.202 -7.620 -6.360 1.00 87.12 116 ASP A C 1
ATOM 968 O O . ASP A 1 116 ? 13.409 -7.385 -6.240 1.00 87.12 116 ASP A O 1
ATOM 972 N N . ILE A 1 117 ? 11.294 -7.076 -5.555 1.00 86.38 117 ILE A N 1
ATOM 973 C CA . ILE A 1 117 ? 11.596 -6.239 -4.401 1.00 86.38 117 ILE A CA 1
ATOM 974 C C . ILE A 1 117 ? 11.495 -7.102 -3.151 1.00 86.38 117 ILE A C 1
ATOM 976 O O . ILE A 1 117 ? 10.406 -7.448 -2.700 1.00 86.38 117 ILE A O 1
ATOM 980 N N . ASN A 1 118 ? 12.644 -7.415 -2.562 1.00 84.69 118 ASN A N 1
ATOM 981 C CA . ASN A 1 118 ? 12.687 -8.268 -1.374 1.00 84.69 118 ASN A CA 1
ATOM 982 C C . ASN A 1 118 ? 12.876 -7.475 -0.078 1.00 84.69 118 ASN A C 1
ATOM 984 O O . ASN A 1 118 ? 12.459 -7.941 0.979 1.00 84.69 118 ASN A O 1
ATOM 988 N N . ARG A 1 119 ? 13.482 -6.280 -0.152 1.00 87.56 119 ARG A N 1
ATOM 989 C CA . ARG A 1 119 ? 13.791 -5.440 1.012 1.00 87.56 119 ARG A CA 1
ATOM 990 C C . ARG A 1 119 ? 12.663 -4.449 1.272 1.00 87.56 119 ARG A C 1
ATOM 992 O O . ARG A 1 119 ? 12.651 -3.367 0.697 1.00 87.56 119 ARG A O 1
ATOM 999 N N . VAL A 1 120 ? 11.725 -4.847 2.120 1.00 85.94 120 VAL A N 1
ATOM 1000 C CA . VAL A 1 120 ? 10.577 -4.040 2.537 1.00 85.94 120 VAL A CA 1
ATOM 1001 C C . VAL A 1 120 ? 10.557 -4.043 4.051 1.00 85.94 120 VAL A C 1
ATOM 1003 O O . VAL A 1 120 ? 10.428 -5.112 4.655 1.00 85.94 120 VAL A O 1
ATOM 1006 N N . LYS A 1 121 ? 10.699 -2.865 4.668 1.00 85.12 121 LYS A N 1
ATOM 1007 C CA . LYS A 1 121 ? 10.544 -2.776 6.117 1.00 85.12 121 LYS A CA 1
ATOM 1008 C C . LYS A 1 121 ? 9.081 -2.952 6.492 1.00 85.12 121 LYS A C 1
ATOM 1010 O O . LYS A 1 121 ? 8.202 -2.430 5.811 1.00 85.12 121 LYS A O 1
ATOM 1015 N N . ALA A 1 122 ? 8.835 -3.718 7.546 1.00 88.44 122 ALA A N 1
ATOM 1016 C CA . ALA A 1 122 ? 7.500 -3.983 8.068 1.00 88.44 122 ALA A CA 1
ATOM 1017 C C . ALA A 1 122 ? 7.557 -4.265 9.575 1.00 88.44 122 ALA A C 1
ATOM 1019 O O . ALA A 1 122 ? 8.602 -4.642 10.106 1.00 88.44 122 ALA A O 1
ATOM 1020 N N . ARG A 1 123 ? 6.417 -4.133 10.251 1.00 90.88 123 ARG A N 1
ATOM 1021 C CA . ARG A 1 123 ? 6.191 -4.452 11.666 1.00 90.88 123 ARG A CA 1
ATOM 1022 C C . ARG A 1 123 ? 5.073 -5.495 11.779 1.00 90.88 123 ARG A C 1
ATOM 1024 O O . ARG A 1 123 ? 4.061 -5.407 11.083 1.00 90.88 123 ARG A O 1
ATOM 1031 N N . CYS A 1 124 ? 5.241 -6.472 12.662 1.00 93.00 124 CYS A N 1
ATOM 1032 C CA . CYS A 1 124 ? 4.181 -7.382 13.079 1.00 93.00 124 CYS A CA 1
ATOM 1033 C C . CYS A 1 124 ? 3.252 -6.689 14.084 1.00 93.00 124 CYS A C 1
ATOM 1035 O O . CYS A 1 124 ? 3.716 -6.246 15.130 1.00 93.00 124 CYS A O 1
ATOM 1037 N N . GLY A 1 125 ? 1.945 -6.641 13.822 1.00 88.56 125 GLY A N 1
ATOM 1038 C CA . GLY A 1 125 ? 0.976 -6.091 14.778 1.00 88.56 125 GLY A CA 1
ATOM 1039 C C . GLY A 1 125 ? 0.547 -7.059 15.881 1.00 88.56 125 GLY A C 1
ATOM 1040 O O . GLY A 1 125 ? -0.179 -6.650 16.777 1.00 88.56 125 GLY A O 1
ATOM 1041 N N . PHE A 1 126 ? 0.979 -8.326 15.844 1.00 94.00 126 PHE A N 1
ATOM 1042 C CA . PHE A 1 126 ? 0.718 -9.290 16.923 1.00 94.00 126 PHE A CA 1
ATOM 1043 C C . PHE A 1 126 ? 1.765 -9.232 18.043 1.00 94.00 126 PHE A C 1
ATOM 1045 O O . PHE A 1 126 ? 1.451 -9.529 19.191 1.00 94.00 126 PHE A O 1
ATOM 1052 N N . CYS A 1 127 ? 3.020 -8.899 17.716 1.00 93.81 127 CYS A N 1
ATOM 1053 C CA . CYS A 1 127 ? 4.144 -8.966 18.662 1.00 93.81 127 CYS A CA 1
ATOM 1054 C C . CYS A 1 127 ? 5.170 -7.826 18.530 1.00 93.81 127 CYS A C 1
ATOM 1056 O O . CYS A 1 127 ? 6.162 -7.823 19.250 1.00 93.81 127 CYS A O 1
ATOM 1058 N N . ASN A 1 128 ? 4.952 -6.866 17.625 1.00 88.00 128 ASN A N 1
ATOM 1059 C CA . ASN A 1 128 ? 5.835 -5.726 17.335 1.00 88.00 128 ASN A CA 1
ATOM 1060 C C . ASN A 1 128 ? 7.209 -6.044 16.718 1.00 88.00 128 ASN A C 1
ATOM 1062 O O . ASN A 1 128 ? 7.984 -5.114 16.487 1.00 88.00 128 ASN A O 1
ATOM 1066 N N . GLU A 1 129 ? 7.507 -7.300 16.367 1.00 92.44 129 GLU A N 1
ATOM 1067 C CA . GLU A 1 129 ? 8.747 -7.641 15.656 1.00 92.44 129 GLU A CA 1
ATOM 1068 C C . GLU A 1 129 ? 8.850 -6.896 14.312 1.00 92.44 129 GLU A C 1
ATOM 1070 O O . GLU A 1 129 ? 7.850 -6.698 13.612 1.00 92.44 129 GLU A O 1
ATOM 1075 N N . ARG A 1 130 ? 10.062 -6.458 13.953 1.00 91.06 130 ARG A N 1
ATOM 1076 C CA . ARG A 1 130 ? 10.335 -5.681 12.738 1.00 91.06 130 ARG A CA 1
ATOM 1077 C C . ARG A 1 130 ? 11.177 -6.479 11.755 1.00 91.06 130 ARG A C 1
ATOM 1079 O O . ARG A 1 130 ? 12.139 -7.139 12.129 1.00 91.06 130 ARG A O 1
ATOM 1086 N N . PHE A 1 131 ? 10.850 -6.334 10.480 1.00 92.50 131 PHE A N 1
ATOM 1087 C CA . PHE A 1 131 ? 11.489 -7.045 9.381 1.00 92.50 131 PHE A CA 1
ATOM 1088 C C . PHE A 1 131 ? 12.083 -6.050 8.403 1.00 92.50 131 PHE A C 1
ATOM 1090 O O . PHE A 1 131 ? 11.577 -4.941 8.254 1.00 92.50 131 PHE A O 1
ATOM 1097 N N . THR A 1 132 ? 13.137 -6.469 7.709 1.00 90.56 132 THR A N 1
ATOM 1098 C CA . THR A 1 132 ? 13.685 -5.742 6.554 1.00 90.56 132 THR A CA 1
ATOM 1099 C C . THR A 1 132 ? 13.447 -6.480 5.241 1.00 90.56 132 THR A C 1
ATOM 1101 O O . THR A 1 132 ? 13.617 -5.880 4.181 1.00 90.56 132 THR A O 1
ATOM 1104 N N . ALA A 1 133 ? 13.036 -7.753 5.300 1.00 90.56 133 ALA A N 1
ATOM 1105 C CA . ALA A 1 133 ? 12.663 -8.564 4.152 1.00 90.56 133 ALA A CA 1
ATOM 1106 C C . ALA A 1 133 ? 11.198 -9.015 4.238 1.00 90.56 133 ALA A C 1
ATOM 1108 O O . ALA A 1 133 ? 10.727 -9.483 5.278 1.00 90.56 133 ALA A O 1
ATOM 1109 N N . TRP A 1 134 ? 10.476 -8.920 3.117 1.00 92.94 134 TRP A N 1
ATOM 1110 C CA . TRP A 1 134 ? 9.049 -9.264 3.071 1.00 92.94 134 TRP A CA 1
ATOM 1111 C C . TRP A 1 134 ? 8.785 -10.760 3.299 1.00 92.94 134 TRP A C 1
ATOM 1113 O O . TRP A 1 134 ? 7.778 -11.150 3.892 1.00 92.94 134 TRP A O 1
ATOM 1123 N N . SER A 1 135 ? 9.704 -11.615 2.845 1.00 93.69 135 SER A N 1
ATOM 1124 C CA . SER A 1 135 ? 9.646 -13.067 3.048 1.00 93.69 135 SER A CA 1
ATOM 1125 C C . SER A 1 135 ? 9.615 -13.446 4.525 1.00 93.69 135 SER A C 1
ATOM 1127 O O . SER A 1 135 ? 8.827 -14.312 4.913 1.00 93.69 135 SER A O 1
ATOM 1129 N N . ASP A 1 136 ? 10.434 -12.770 5.329 1.00 96.50 136 ASP A N 1
ATOM 1130 C CA . ASP A 1 136 ? 10.626 -13.061 6.750 1.00 96.50 136 ASP A CA 1
ATOM 1131 C C . ASP A 1 136 ? 9.371 -12.668 7.518 1.00 96.50 136 ASP A C 1
ATOM 1133 O O . ASP A 1 136 ? 8.818 -13.476 8.264 1.00 96.50 136 ASP A O 1
ATOM 1137 N N . ARG A 1 137 ? 8.820 -11.490 7.197 1.00 96.12 137 ARG A N 1
ATOM 1138 C CA . ARG A 1 137 ? 7.506 -11.053 7.672 1.00 96.12 137 ARG A CA 1
ATOM 1139 C C . ARG A 1 137 ? 6.428 -12.099 7.375 1.00 96.12 137 ARG A C 1
ATOM 1141 O O . ARG A 1 137 ? 5.643 -12.450 8.252 1.00 96.12 137 ARG A O 1
ATOM 1148 N N . ASN A 1 138 ? 6.381 -12.630 6.152 1.00 96.44 138 ASN A N 1
ATOM 1149 C CA . ASN A 1 138 ? 5.366 -13.618 5.769 1.00 96.44 138 ASN A CA 1
ATOM 1150 C C . ASN A 1 138 ? 5.545 -14.963 6.476 1.00 96.44 138 ASN A C 1
ATOM 1152 O O . ASN A 1 138 ? 4.564 -15.657 6.741 1.00 96.44 138 ASN A O 1
ATOM 1156 N N . GLN A 1 139 ? 6.787 -15.374 6.731 1.00 97.44 139 GLN A N 1
ATOM 1157 C CA . GLN A 1 139 ? 7.068 -16.578 7.506 1.00 97.44 139 GLN A CA 1
ATOM 1158 C C . GLN A 1 139 ? 6.636 -16.401 8.959 1.00 97.44 139 GLN A C 1
ATOM 1160 O O . GLN A 1 139 ? 5.897 -17.240 9.468 1.00 97.44 139 GLN A O 1
ATOM 1165 N N . HIS A 1 140 ? 7.025 -15.288 9.572 1.00 98.06 140 HIS A N 1
ATOM 1166 C CA . HIS A 1 140 ? 6.705 -14.956 10.950 1.00 98.06 140 HIS A CA 1
ATOM 1167 C C . HIS A 1 140 ? 5.186 -14.886 11.188 1.00 98.06 140 HIS A C 1
ATOM 1169 O O . HIS A 1 140 ? 4.649 -15.566 12.062 1.00 98.06 140 HIS A O 1
ATOM 1175 N N . LEU A 1 141 ? 4.441 -14.141 10.364 1.00 98.12 141 LEU A N 1
ATOM 1176 C CA . LEU A 1 141 ? 2.984 -14.047 10.521 1.00 98.12 141 LEU A CA 1
ATOM 1177 C C . LEU A 1 141 ? 2.270 -15.383 10.297 1.00 98.12 141 LEU A C 1
ATOM 1179 O O . LEU A 1 141 ? 1.275 -15.672 10.961 1.00 98.12 141 LEU A O 1
ATOM 1183 N N . ALA A 1 142 ? 2.787 -16.236 9.406 1.00 97.75 142 ALA A N 1
ATOM 1184 C CA . ALA A 1 142 ? 2.232 -17.570 9.218 1.00 97.75 142 ALA A CA 1
ATOM 1185 C C . ALA A 1 142 ? 2.303 -18.416 10.501 1.00 97.75 142 ALA A C 1
ATOM 1187 O O . ALA A 1 142 ? 1.458 -19.290 10.688 1.00 97.75 142 ALA A O 1
ATOM 1188 N N . GLU A 1 143 ? 3.280 -18.180 11.379 1.00 98.06 143 GLU A N 1
ATOM 1189 C CA . GLU A 1 143 ? 3.373 -18.854 12.677 1.00 98.06 143 GLU A CA 1
ATOM 1190 C C . GLU A 1 143 ? 2.324 -18.347 13.666 1.00 98.06 143 GLU A C 1
ATOM 1192 O O . GLU A 1 143 ? 1.728 -19.160 14.371 1.00 98.06 143 GLU A O 1
ATOM 1197 N N . HIS A 1 144 ? 2.037 -17.043 13.676 1.00 98.31 144 HIS A N 1
ATOM 1198 C CA . HIS A 1 144 ? 0.937 -16.480 14.464 1.00 98.31 144 HIS A CA 1
ATOM 1199 C C . HIS A 1 144 ? -0.415 -17.068 14.045 1.00 98.31 144 HIS A C 1
ATOM 1201 O O . HIS A 1 144 ? -1.145 -17.580 14.894 1.00 98.31 144 HIS A O 1
ATOM 1207 N N . PHE A 1 145 ? -0.707 -17.110 12.742 1.00 97.56 145 PHE A N 1
ATOM 1208 C CA . PHE A 1 145 ? -1.946 -17.712 12.239 1.00 97.56 145 PHE A CA 1
ATOM 1209 C C . PHE A 1 145 ? -2.051 -19.206 12.569 1.00 97.56 145 PHE A C 1
ATOM 1211 O O . PHE A 1 145 ? -3.111 -19.683 12.966 1.00 97.56 145 PHE A O 1
ATOM 1218 N N . LYS A 1 146 ? -0.945 -19.957 12.484 1.00 95.62 146 LYS A N 1
ATOM 1219 C CA . LYS A 1 146 ? -0.913 -21.373 12.896 1.00 95.62 146 LYS A CA 1
ATOM 1220 C C . LYS A 1 146 ? -1.176 -21.570 14.391 1.00 95.62 146 LYS A C 1
ATOM 1222 O O . LYS A 1 146 ? -1.689 -22.616 14.771 1.00 95.62 146 LYS A O 1
ATOM 1227 N N . LYS A 1 147 ? -0.818 -20.593 15.228 1.00 96.31 147 LYS A N 1
ATOM 1228 C CA . LYS A 1 147 ? -1.101 -20.580 16.672 1.00 96.31 147 LYS A CA 1
ATOM 1229 C C . LYS A 1 147 ? -2.521 -20.091 16.998 1.00 96.31 147 LYS A C 1
ATOM 1231 O O . LYS A 1 147 ? -2.873 -20.042 18.170 1.00 96.31 147 LYS A O 1
ATOM 1236 N N . GLY A 1 148 ? -3.326 -19.752 15.988 1.00 95.62 148 GLY A N 1
ATOM 1237 C CA . GLY A 1 148 ? -4.712 -19.318 16.152 1.00 95.62 148 GLY A CA 1
ATOM 1238 C C . GLY A 1 148 ? -4.893 -17.819 16.385 1.00 95.62 148 GLY A C 1
ATOM 1239 O O . GLY A 1 148 ? -6.003 -17.413 16.712 1.00 95.62 148 GLY A O 1
ATOM 1240 N N . ALA A 1 149 ? -3.847 -17.002 16.215 1.00 96.56 149 ALA A N 1
ATOM 1241 C CA . ALA A 1 149 ? -4.006 -15.549 16.230 1.00 96.56 149 ALA A CA 1
ATOM 1242 C C . ALA A 1 149 ? -4.894 -15.103 15.059 1.00 96.56 149 ALA A C 1
ATOM 1244 O O . ALA A 1 149 ? -4.777 -15.623 13.945 1.00 96.56 149 ALA A O 1
ATOM 1245 N N . GLU A 1 150 ? -5.760 -14.127 15.298 1.00 95.88 150 GLU A N 1
ATOM 1246 C CA . GLU A 1 150 ? -6.677 -13.581 14.301 1.00 95.88 150 GLU A CA 1
ATOM 1247 C C . GLU A 1 150 ? -6.477 -12.074 14.148 1.00 95.88 150 GLU A C 1
ATOM 1249 O O . GLU A 1 150 ? -5.920 -11.425 15.025 1.00 95.88 150 GLU A O 1
ATOM 1254 N N . MET A 1 151 ? -6.976 -11.467 13.066 1.00 94.94 151 MET A N 1
ATOM 1255 C CA . MET A 1 151 ? -6.798 -10.020 12.851 1.00 94.94 151 MET A CA 1
ATOM 1256 C C . MET A 1 151 ? -7.425 -9.140 13.943 1.00 94.94 151 MET A C 1
ATOM 1258 O O . MET A 1 151 ? -7.043 -7.984 14.069 1.00 94.94 151 MET A O 1
ATOM 1262 N N . LYS A 1 152 ? -8.320 -9.681 14.780 1.00 92.31 152 LYS A N 1
ATOM 1263 C CA . LYS A 1 152 ? -8.842 -8.992 15.976 1.00 92.31 152 LYS A CA 1
ATOM 1264 C C . LYS A 1 152 ? -7.759 -8.734 17.034 1.00 92.31 152 LYS A C 1
ATOM 1266 O O . LYS A 1 152 ? -7.890 -7.820 17.842 1.00 92.31 152 LYS A O 1
ATOM 1271 N N . ASP A 1 153 ? -6.698 -9.539 17.010 1.00 93.56 153 ASP A N 1
ATOM 1272 C CA . ASP A 1 153 ? -5.550 -9.454 17.911 1.00 93.56 153 ASP A CA 1
ATOM 1273 C C . ASP A 1 153 ? -4.460 -8.521 17.349 1.00 93.56 153 ASP A C 1
ATOM 1275 O O . ASP A 1 153 ? -3.468 -8.250 18.023 1.00 93.56 153 ASP A O 1
ATOM 1279 N N . TRP A 1 154 ? -4.616 -8.032 16.112 1.00 90.56 154 TRP A N 1
ATOM 1280 C CA . TRP A 1 154 ? -3.656 -7.135 15.477 1.00 90.56 154 TRP A CA 1
ATOM 1281 C C . TRP A 1 154 ? -3.749 -5.725 16.061 1.00 90.56 154 TRP A C 1
ATOM 1283 O O . TRP A 1 154 ? -4.838 -5.161 16.170 1.00 90.56 154 TRP A O 1
ATOM 1293 N N . LYS A 1 155 ? -2.597 -5.117 16.364 1.00 83.62 155 LYS A N 1
ATOM 1294 C CA . LYS A 1 155 ? -2.495 -3.751 16.886 1.00 83.62 155 LYS A CA 1
ATOM 1295 C C . LYS A 1 155 ? -1.582 -2.871 16.044 1.00 83.62 155 LYS A C 1
ATOM 1297 O O . LYS A 1 155 ? -0.503 -3.289 15.624 1.00 83.62 155 LYS A O 1
ATOM 1302 N N . GLY A 1 156 ? -2.021 -1.628 15.849 1.00 76.75 156 GLY A N 1
ATOM 1303 C CA . GLY A 1 156 ? -1.278 -0.590 15.142 1.00 76.75 156 GLY A CA 1
ATOM 1304 C C . GLY A 1 156 ? -0.988 -0.899 13.669 1.00 76.75 156 GLY A C 1
ATOM 1305 O O . GLY A 1 156 ? -1.545 -1.820 13.060 1.00 76.75 156 GLY A O 1
ATOM 1306 N N . CYS A 1 157 ? -0.073 -0.121 13.098 1.00 78.69 157 CYS A N 1
ATOM 1307 C CA . CYS A 1 157 ? 0.226 -0.127 11.673 1.00 78.69 157 CYS A CA 1
ATOM 1308 C C . CYS A 1 157 ? 1.028 -1.355 11.210 1.00 78.69 157 CYS A C 1
ATOM 1310 O O . CYS A 1 157 ? 1.594 -2.123 11.988 1.00 78.69 157 CYS A O 1
ATOM 1312 N N . ARG A 1 158 ? 1.159 -1.499 9.884 1.00 86.19 158 ARG A N 1
ATOM 1313 C CA . ARG A 1 158 ? 2.051 -2.497 9.255 1.00 86.19 158 ARG A CA 1
ATOM 1314 C C . ARG A 1 158 ? 3.531 -2.108 9.299 1.00 86.19 158 ARG A C 1
ATOM 1316 O O . ARG A 1 158 ? 4.362 -2.896 8.860 1.00 86.19 158 ARG A O 1
ATOM 1323 N N . GLY A 1 159 ? 3.864 -0.899 9.756 1.00 80.31 159 GLY A N 1
ATOM 1324 C CA . GLY A 1 159 ? 5.234 -0.383 9.833 1.00 80.31 159 GLY A CA 1
ATOM 1325 C C . GLY A 1 159 ? 5.973 -0.359 8.494 1.00 80.31 159 GLY A C 1
ATOM 1326 O O . GLY A 1 159 ? 7.171 -0.637 8.473 1.00 80.31 159 GLY A O 1
ATOM 1327 N N . LEU A 1 160 ? 5.257 -0.105 7.393 1.00 80.19 160 LEU A N 1
ATOM 1328 C CA . LEU A 1 160 ? 5.848 -0.008 6.057 1.00 80.19 160 LEU A CA 1
ATOM 1329 C C . LEU A 1 160 ? 6.629 1.298 5.915 1.00 80.19 160 LEU A C 1
ATOM 1331 O O . LEU A 1 160 ? 6.173 2.338 6.392 1.00 80.19 160 LEU A O 1
ATOM 1335 N N . ASP A 1 161 ? 7.761 1.271 5.207 1.00 71.19 161 ASP A N 1
ATOM 1336 C CA . ASP A 1 161 ? 8.421 2.525 4.828 1.00 71.19 161 ASP A CA 1
ATOM 1337 C C . ASP A 1 161 ? 7.470 3.389 3.979 1.00 71.19 161 ASP A C 1
ATOM 1339 O O . ASP A 1 161 ? 6.702 2.834 3.186 1.00 71.19 161 ASP A O 1
ATOM 1343 N N . PRO A 1 162 ? 7.545 4.733 4.063 1.00 67.19 162 PRO A N 1
ATOM 1344 C CA . PRO A 1 162 ? 6.637 5.625 3.340 1.00 67.19 162 PRO A CA 1
ATOM 1345 C C . PRO A 1 162 ? 6.549 5.341 1.836 1.00 67.19 162 PRO A C 1
ATOM 1347 O O . PRO A 1 162 ? 5.459 5.350 1.276 1.00 67.19 162 PRO A O 1
ATOM 1350 N N . ALA A 1 163 ? 7.675 5.008 1.195 1.00 68.81 163 ALA A N 1
ATOM 1351 C CA . ALA A 1 163 ? 7.709 4.643 -0.220 1.00 68.81 163 ALA A CA 1
ATOM 1352 C C . ALA A 1 163 ? 6.903 3.366 -0.527 1.00 68.81 163 ALA A C 1
ATOM 1354 O O . ALA A 1 163 ? 6.238 3.298 -1.553 1.00 68.81 163 ALA A O 1
ATOM 1355 N N . PHE A 1 164 ? 6.915 2.368 0.364 1.00 75.94 164 PHE A N 1
ATOM 1356 C CA . PHE A 1 164 ? 6.114 1.150 0.208 1.00 75.94 164 PHE A CA 1
ATOM 1357 C C . PHE A 1 164 ? 4.656 1.366 0.597 1.00 75.94 164 PHE A C 1
ATOM 1359 O O . PHE A 1 164 ? 3.776 0.876 -0.102 1.00 75.94 164 PHE A O 1
ATOM 1366 N N . ALA A 1 165 ? 4.389 2.138 1.655 1.00 75.88 165 ALA A N 1
ATOM 1367 C CA . ALA A 1 165 ? 3.036 2.539 2.030 1.00 75.88 165 ALA A CA 1
ATOM 1368 C C . ALA A 1 165 ? 2.337 3.288 0.881 1.00 75.88 165 ALA A C 1
ATOM 1370 O O . ALA A 1 165 ? 1.172 3.019 0.603 1.00 75.88 165 ALA A O 1
ATOM 1371 N N . ALA A 1 166 ? 3.076 4.147 0.165 1.00 71.19 166 ALA A N 1
ATOM 1372 C CA . ALA A 1 166 ? 2.621 4.882 -1.016 1.00 71.19 166 ALA A CA 1
ATOM 1373 C C . ALA A 1 166 ? 2.099 3.987 -2.153 1.00 71.19 166 ALA A C 1
ATOM 1375 O O . ALA A 1 166 ? 1.209 4.385 -2.905 1.00 71.19 166 ALA A O 1
ATOM 1376 N N . MET A 1 167 ? 2.652 2.780 -2.266 1.00 74.94 167 MET A N 1
ATOM 1377 C CA . MET A 1 167 ? 2.331 1.810 -3.313 1.00 74.94 167 MET A CA 1
ATOM 1378 C C . MET A 1 167 ? 1.236 0.819 -2.910 1.00 74.94 167 MET A C 1
ATOM 1380 O O . MET A 1 167 ? 0.902 -0.059 -3.702 1.00 74.94 167 MET A O 1
ATOM 1384 N N . VAL A 1 168 ? 0.703 0.914 -1.688 1.00 79.81 168 VAL A N 1
ATOM 1385 C CA . VAL A 1 168 ? -0.358 0.013 -1.237 1.00 79.81 168 VAL A CA 1
ATOM 1386 C C . VAL A 1 168 ? -1.670 0.345 -1.947 1.00 79.81 168 VAL A C 1
ATOM 1388 O O . VAL A 1 168 ? -2.152 1.475 -1.900 1.00 79.81 168 VAL A O 1
ATOM 1391 N N . GLU A 1 169 ? -2.284 -0.673 -2.539 1.00 77.50 169 GLU A N 1
ATOM 1392 C CA . GLU A 1 169 ? -3.569 -0.609 -3.230 1.00 77.50 169 GLU A CA 1
ATOM 1393 C C . GLU A 1 169 ? -4.637 -1.443 -2.500 1.00 77.50 169 GLU A C 1
ATOM 1395 O O . GLU A 1 169 ? -4.339 -2.354 -1.721 1.00 77.50 169 GLU A O 1
ATOM 1400 N N . ASN A 1 170 ? -5.913 -1.128 -2.747 1.00 78.19 170 ASN A N 1
ATOM 1401 C CA . ASN A 1 170 ? -7.068 -1.911 -2.288 1.00 78.19 170 ASN A CA 1
ATOM 1402 C C . ASN A 1 170 ? -7.037 -2.286 -0.798 1.00 78.19 170 ASN A C 1
ATOM 1404 O O . ASN A 1 170 ? -7.424 -3.394 -0.445 1.00 78.19 170 ASN A O 1
ATOM 1408 N N . ALA A 1 171 ? -6.560 -1.405 0.079 1.00 83.19 171 ALA A N 1
ATOM 1409 C CA . ALA A 1 171 ? -6.327 -1.740 1.479 1.00 83.19 171 ALA A CA 1
ATOM 1410 C C . ALA A 1 171 ? -7.175 -0.917 2.453 1.00 83.19 171 ALA A C 1
ATOM 1412 O O . ALA A 1 171 ? -7.554 0.226 2.186 1.00 83.19 171 ALA A O 1
ATOM 1413 N N . MET A 1 172 ? -7.386 -1.502 3.627 1.00 85.00 172 MET A N 1
ATOM 1414 C CA . MET A 1 172 ? -7.905 -0.842 4.822 1.00 85.00 172 MET A CA 1
ATOM 1415 C C . MET A 1 172 ? -6.867 -0.887 5.958 1.00 85.00 172 MET A C 1
ATOM 1417 O O . MET A 1 172 ? -5.931 -1.685 5.876 1.00 85.00 172 MET A O 1
ATOM 1421 N N . PRO A 1 173 ? -6.950 -0.058 7.011 1.00 83.69 173 PRO A N 1
ATOM 1422 C CA . PRO A 1 173 ? -6.072 -0.189 8.178 1.00 83.69 173 PRO A CA 1
ATOM 1423 C C . PRO A 1 173 ? -6.200 -1.571 8.859 1.00 83.69 173 PRO A C 1
ATOM 1425 O O . PRO A 1 173 ? -7.298 -2.118 8.924 1.00 83.69 173 PRO A O 1
ATOM 1428 N N . PRO A 1 174 ? -5.098 -2.185 9.333 1.00 86.06 174 PRO A N 1
ATOM 1429 C CA . PRO A 1 174 ? -5.102 -3.603 9.705 1.00 86.06 174 PRO A CA 1
ATOM 1430 C C . PRO A 1 174 ? -5.877 -3.915 10.995 1.00 86.06 174 PRO A C 1
ATOM 1432 O O . PRO A 1 174 ? -6.472 -4.981 11.104 1.00 86.06 174 PRO A O 1
ATOM 1435 N N . TYR A 1 175 ? -5.911 -2.985 11.947 1.00 81.12 175 TYR A N 1
ATOM 1436 C CA . TYR A 1 175 ? -6.581 -3.130 13.248 1.00 81.12 175 TYR A CA 1
ATOM 1437 C C . TYR A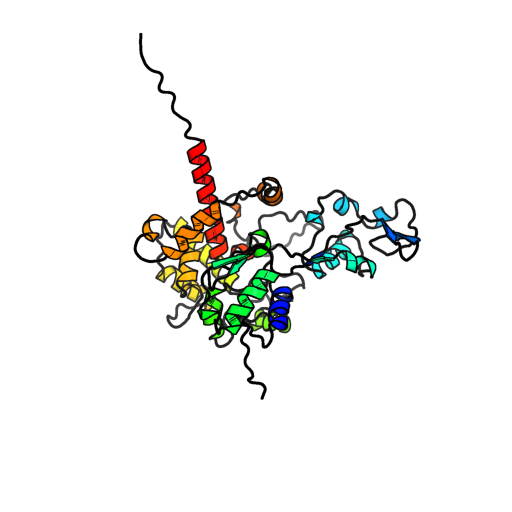 1 175 ? -8.111 -3.000 13.171 1.00 81.12 175 TYR A C 1
ATOM 1439 O O . TYR A 1 175 ? -8.790 -3.404 14.106 1.00 81.12 175 TYR A O 1
ATOM 1447 N N . ILE A 1 176 ? -8.667 -2.514 12.054 1.00 86.81 176 ILE A N 1
ATOM 1448 C CA . ILE A 1 176 ? -10.123 -2.499 11.818 1.00 86.81 176 ILE A CA 1
ATOM 1449 C C . ILE A 1 176 ? -10.602 -3.678 10.951 1.00 86.81 176 ILE A C 1
ATOM 1451 O O . ILE A 1 176 ? -11.796 -3.815 10.699 1.00 86.81 176 ILE A O 1
ATOM 1455 N N . ILE A 1 177 ? -9.697 -4.554 10.485 1.00 90.00 177 ILE A N 1
ATOM 1456 C CA . ILE A 1 177 ? -10.051 -5.687 9.605 1.00 90.00 177 ILE A CA 1
ATOM 1457 C C . ILE A 1 177 ? -11.059 -6.622 10.272 1.00 90.00 177 ILE A C 1
ATOM 1459 O O . ILE A 1 177 ? -11.981 -7.092 9.613 1.00 90.00 177 ILE A O 1
ATOM 1463 N N . ALA A 1 178 ? -10.908 -6.893 11.569 1.00 89.25 178 ALA A N 1
ATOM 1464 C CA . ALA A 1 178 ? -11.819 -7.786 12.278 1.00 89.25 178 ALA A CA 1
ATOM 1465 C C . ALA A 1 178 ? -13.237 -7.214 12.410 1.00 89.25 178 ALA A C 1
ATOM 1467 O O . ALA A 1 178 ? -14.208 -7.954 12.262 1.00 89.25 178 ALA A O 1
ATOM 1468 N N . GLU A 1 179 ? -13.351 -5.910 12.660 1.00 87.31 179 GLU A N 1
ATOM 1469 C CA . GLU A 1 179 ? -14.634 -5.207 12.755 1.00 87.31 179 GLU A CA 1
ATOM 1470 C C . GLU A 1 179 ? -15.326 -5.171 11.390 1.00 87.31 179 GLU A C 1
ATOM 1472 O O . GLU A 1 179 ? -16.494 -5.538 11.268 1.00 87.31 179 GLU A O 1
ATOM 1477 N N . GLU A 1 180 ? -14.583 -4.831 10.335 1.00 87.88 180 GLU A N 1
ATOM 1478 C CA . GLU A 1 180 ? -15.111 -4.821 8.971 1.00 87.88 180 GLU A CA 1
ATOM 1479 C C . GLU A 1 180 ? -15.495 -6.221 8.486 1.00 87.88 180 GLU A C 1
ATOM 1481 O O . GLU A 1 180 ? -16.486 -6.374 7.778 1.00 87.88 180 GLU A O 1
ATOM 1486 N N . ALA A 1 181 ? -14.768 -7.264 8.895 1.00 88.75 181 ALA A N 1
ATOM 1487 C CA . ALA A 1 181 ? -15.104 -8.645 8.556 1.00 88.75 181 ALA A CA 1
ATOM 1488 C C . ALA A 1 181 ? -16.462 -9.089 9.130 1.00 88.75 181 ALA A C 1
ATOM 1490 O O . ALA A 1 181 ? -17.064 -10.023 8.599 1.00 88.75 181 ALA A O 1
ATOM 1491 N N . ALA A 1 182 ? -16.952 -8.432 10.187 1.00 86.38 182 ALA A N 1
ATOM 1492 C CA . ALA A 1 182 ? -18.273 -8.679 10.760 1.00 86.38 182 ALA A CA 1
ATOM 1493 C C . ALA A 1 182 ? -19.403 -7.914 10.042 1.00 86.38 182 ALA A C 1
ATOM 1495 O O . ALA A 1 182 ? -20.580 -8.158 10.316 1.00 86.38 182 ALA A O 1
ATOM 1496 N N . ALA A 1 183 ? -19.077 -6.996 9.126 1.00 80.69 183 ALA A N 1
ATOM 1497 C CA . ALA A 1 183 ? -20.073 -6.251 8.370 1.00 80.69 183 ALA A CA 1
ATOM 1498 C C . ALA A 1 183 ? -20.852 -7.158 7.400 1.00 80.69 183 ALA A C 1
ATOM 1500 O O . ALA A 1 183 ? -20.349 -8.163 6.906 1.00 80.69 183 ALA A O 1
ATOM 1501 N N . VAL A 1 184 ? -22.080 -6.751 7.050 1.00 76.44 184 VAL A N 1
ATOM 1502 C CA . VAL A 1 184 ? -22.933 -7.459 6.068 1.00 76.44 184 VAL A CA 1
ATOM 1503 C C . VAL A 1 184 ? -22.244 -7.589 4.701 1.00 76.44 184 VAL A C 1
ATOM 1505 O O . VAL A 1 184 ? -22.426 -8.573 3.984 1.00 76.44 184 VAL A O 1
ATOM 1508 N N . HIS A 1 185 ? -21.431 -6.594 4.340 1.00 74.00 185 HIS A N 1
ATOM 1509 C CA . HIS A 1 185 ? -20.720 -6.526 3.068 1.00 74.00 185 HIS A CA 1
ATOM 1510 C C . HIS A 1 185 ? -19.245 -6.170 3.286 1.00 74.00 185 HIS A C 1
ATOM 1512 O O . HIS A 1 185 ? -18.842 -5.068 2.926 1.00 74.00 185 HIS A O 1
ATOM 1518 N N . PRO A 1 186 ? -18.433 -7.102 3.805 1.00 83.56 186 PRO A N 1
ATOM 1519 C CA . PRO A 1 186 ? -17.082 -6.808 4.264 1.00 83.56 186 PRO A CA 1
ATOM 1520 C C . PRO A 1 186 ? -16.148 -6.437 3.103 1.00 83.56 186 PRO A C 1
ATOM 1522 O O . PRO A 1 186 ? -16.223 -7.014 2.010 1.00 83.56 186 PRO A O 1
ATOM 1525 N N . PHE A 1 187 ? -15.255 -5.478 3.328 1.00 82.62 187 PHE A N 1
ATOM 1526 C CA . PHE A 1 187 ? -14.245 -5.061 2.355 1.00 82.62 187 PHE A CA 1
ATOM 1527 C C . PHE A 1 187 ? -13.270 -6.203 1.997 1.00 82.62 187 PHE A C 1
ATOM 1529 O O . PHE A 1 187 ? -12.441 -6.610 2.814 1.00 82.62 187 PHE A O 1
ATOM 1536 N N . GLY A 1 188 ? -13.331 -6.704 0.760 1.00 82.00 188 GLY A N 1
ATOM 1537 C CA . GLY A 1 188 ? -12.460 -7.771 0.243 1.00 82.00 188 GLY A CA 1
ATOM 1538 C C . GLY A 1 188 ? -11.882 -7.393 -1.117 1.00 82.00 188 GLY A C 1
ATOM 1539 O O . GLY A 1 188 ? -12.618 -6.941 -2.000 1.00 82.00 188 GLY A O 1
ATOM 1540 N N . ALA A 1 189 ? -10.572 -7.556 -1.301 1.00 77.81 189 ALA A N 1
ATOM 1541 C CA . ALA A 1 189 ? -9.899 -7.115 -2.520 1.00 77.81 189 ALA A CA 1
ATOM 1542 C C . ALA A 1 189 ? -10.251 -7.990 -3.727 1.00 77.81 189 ALA A C 1
ATOM 1544 O O . ALA A 1 189 ? -10.327 -7.483 -4.846 1.00 77.81 189 ALA A O 1
ATOM 1545 N N . GLU A 1 190 ? -10.561 -9.273 -3.513 1.00 72.44 190 GLU A N 1
ATOM 1546 C CA . GLU A 1 190 ? -11.062 -10.146 -4.582 1.00 72.44 190 GLU A CA 1
ATOM 1547 C C . GLU A 1 190 ? -12.390 -9.636 -5.163 1.00 72.44 190 GLU A C 1
ATOM 1549 O O . GLU A 1 190 ? -12.599 -9.675 -6.377 1.00 72.44 190 GLU A O 1
ATOM 1554 N N . ARG A 1 191 ? -13.272 -9.084 -4.318 1.00 67.56 191 ARG A N 1
ATOM 1555 C CA . ARG A 1 191 ? -14.547 -8.494 -4.760 1.00 67.56 191 ARG A CA 1
ATOM 1556 C C . ARG A 1 191 ? -14.331 -7.221 -5.578 1.00 67.56 191 ARG A C 1
ATOM 1558 O O . ARG A 1 191 ? -15.022 -7.033 -6.577 1.00 67.56 191 ARG A O 1
ATOM 1565 N N . ILE A 1 192 ? -13.365 -6.387 -5.190 1.00 66.25 192 ILE A N 1
ATOM 1566 C CA . ILE A 1 192 ? -12.991 -5.175 -5.940 1.00 66.25 192 ILE A CA 1
ATOM 1567 C C . ILE A 1 192 ? -12.414 -5.552 -7.302 1.00 66.25 192 ILE A C 1
ATOM 1569 O O . ILE A 1 192 ? -12.808 -4.975 -8.311 1.00 66.25 192 ILE A O 1
ATOM 1573 N N . ALA A 1 193 ? -11.527 -6.547 -7.345 1.00 61.09 193 ALA A N 1
ATOM 1574 C CA . ALA A 1 193 ? -10.939 -7.024 -8.590 1.00 61.09 193 ALA A CA 1
ATOM 1575 C C . ALA A 1 193 ? -11.989 -7.634 -9.539 1.00 61.09 193 ALA A C 1
ATOM 1577 O O . ALA A 1 193 ? -11.894 -7.454 -10.750 1.00 61.09 193 ALA A O 1
ATOM 1578 N N . ALA A 1 194 ? -12.996 -8.335 -9.005 1.00 56.00 194 ALA A N 1
ATOM 1579 C CA . ALA A 1 194 ? -14.016 -9.015 -9.805 1.00 56.00 194 ALA A CA 1
ATOM 1580 C C . ALA A 1 194 ? -15.156 -8.100 -10.288 1.00 56.00 194 ALA A C 1
ATOM 1582 O O . ALA A 1 194 ? -15.684 -8.312 -11.378 1.00 56.00 194 ALA A O 1
ATOM 1583 N N . TYR A 1 195 ? -15.555 -7.107 -9.490 1.00 54.31 195 TYR A N 1
ATOM 1584 C CA . TYR A 1 195 ? -16.785 -6.338 -9.724 1.00 54.31 195 TYR A CA 1
ATOM 1585 C C . TYR A 1 195 ? -16.593 -4.811 -9.640 1.00 54.31 195 TYR A C 1
ATOM 1587 O O . TYR A 1 195 ? -17.562 -4.054 -9.722 1.00 54.31 195 TYR A O 1
ATOM 1595 N N . GLY A 1 196 ? -15.351 -4.343 -9.484 1.00 53.09 196 GLY A N 1
ATOM 1596 C CA . GLY A 1 196 ? -15.008 -2.933 -9.309 1.00 53.09 196 GLY A CA 1
ATOM 1597 C C . GLY A 1 196 ? -15.332 -2.396 -7.910 1.00 53.09 196 GLY A C 1
ATOM 1598 O O . GLY A 1 196 ? -16.050 -3.013 -7.123 1.00 53.09 196 GLY A O 1
ATOM 1599 N N . ALA A 1 197 ? -14.828 -1.196 -7.595 1.00 49.25 197 ALA A N 1
ATOM 1600 C CA . ALA A 1 197 ? -15.001 -0.560 -6.279 1.00 49.25 197 ALA A CA 1
ATOM 1601 C C . ALA A 1 197 ? -16.480 -0.414 -5.847 1.00 49.25 197 ALA A C 1
ATOM 1603 O O . ALA A 1 197 ? -16.789 -0.477 -4.659 1.00 49.25 197 ALA A O 1
ATOM 1604 N N . ALA A 1 198 ? -17.404 -0.298 -6.813 1.00 48.25 198 ALA A N 1
ATOM 1605 C CA . ALA A 1 198 ? -18.844 -0.187 -6.571 1.00 48.25 198 ALA A CA 1
ATOM 1606 C C . ALA A 1 198 ? -19.445 -1.424 -5.870 1.00 48.25 198 ALA A C 1
ATOM 1608 O O . ALA A 1 198 ? -20.430 -1.310 -5.145 1.00 48.25 198 ALA A O 1
ATOM 1609 N N . ALA A 1 199 ? -18.841 -2.605 -6.026 1.00 46.03 199 ALA A N 1
ATOM 1610 C CA . ALA A 1 199 ? -19.369 -3.851 -5.476 1.00 46.03 199 ALA A CA 1
ATOM 1611 C C . ALA A 1 199 ? -19.150 -4.026 -3.968 1.00 46.03 199 ALA A C 1
ATOM 1613 O O . ALA A 1 199 ? -19.801 -4.865 -3.343 1.00 46.03 199 ALA A O 1
ATOM 1614 N N . CYS A 1 200 ? -18.253 -3.239 -3.373 1.00 47.72 200 CYS A N 1
ATOM 1615 C CA . CYS A 1 200 ? -18.062 -3.133 -1.924 1.00 47.72 200 CYS A CA 1
ATOM 1616 C C . CYS A 1 200 ? -18.873 -1.968 -1.325 1.00 47.72 200 CYS A C 1
ATOM 1618 O O . CYS A 1 200 ? -18.900 -1.785 -0.114 1.00 47.72 200 CYS A O 1
ATOM 1620 N N . SER A 1 201 ? -19.546 -1.190 -2.180 1.00 46.47 201 SER A N 1
ATOM 1621 C CA . SER A 1 201 ? -20.043 0.161 -1.903 1.00 46.47 201 SER A CA 1
ATOM 1622 C C . SER A 1 201 ? -21.513 0.226 -1.482 1.00 46.47 201 SER A C 1
ATOM 1624 O O . SER A 1 201 ? -22.079 1.311 -1.451 1.00 46.47 201 SER A O 1
ATOM 1626 N N . ALA A 1 202 ? -22.151 -0.891 -1.112 1.00 46.31 202 ALA A N 1
ATOM 1627 C CA . ALA A 1 202 ? -23.523 -0.846 -0.587 1.00 46.31 202 ALA A CA 1
ATOM 1628 C C . ALA A 1 202 ? -23.635 0.000 0.704 1.00 46.31 202 ALA A C 1
ATOM 1630 O O . ALA A 1 202 ? -24.686 0.573 0.959 1.00 46.31 202 ALA A O 1
ATOM 1631 N N . LYS A 1 203 ? -22.543 0.121 1.480 1.00 48.25 203 LYS A N 1
ATOM 1632 C CA . LYS A 1 203 ? -22.410 1.032 2.638 1.00 48.25 203 LYS A CA 1
ATOM 1633 C C . LYS A 1 203 ? -21.906 2.443 2.293 1.00 48.25 203 LYS A C 1
ATOM 1635 O O . LYS A 1 203 ? -21.944 3.308 3.151 1.00 48.25 203 LYS A O 1
ATOM 1640 N N . TYR A 1 204 ? -21.393 2.662 1.083 1.00 46.06 204 TYR A N 1
ATOM 1641 C CA . TYR A 1 204 ? -20.704 3.892 0.687 1.00 46.06 204 TYR A CA 1
ATOM 1642 C C . TYR A 1 204 ? -21.193 4.304 -0.702 1.00 46.06 204 TYR A C 1
ATOM 1644 O O . TYR A 1 204 ? -20.551 3.955 -1.696 1.00 46.06 204 TYR A O 1
ATOM 1652 N N . PRO A 1 205 ? -22.336 4.987 -0.837 1.00 40.31 205 PRO A N 1
ATOM 1653 C CA . PRO A 1 205 ? -22.809 5.431 -2.138 1.00 40.31 205 PRO A CA 1
ATOM 1654 C C . PRO A 1 205 ? -21.843 6.485 -2.699 1.00 40.31 205 PRO A C 1
ATOM 1656 O O . PRO A 1 205 ? -21.932 7.675 -2.413 1.00 40.31 205 PRO A O 1
ATOM 1659 N N . TYR A 1 206 ? -20.884 6.050 -3.514 1.00 38.22 206 TYR A N 1
ATOM 1660 C CA . TYR A 1 206 ? -20.183 6.955 -4.409 1.00 38.22 206 TYR A CA 1
ATOM 1661 C C . TYR A 1 206 ? -21.176 7.323 -5.511 1.00 38.22 206 TYR A C 1
ATOM 1663 O O . TYR A 1 206 ? -21.624 6.443 -6.250 1.00 38.22 206 TYR A O 1
ATOM 1671 N N . GLN A 1 207 ? -21.541 8.604 -5.617 1.00 36.78 207 GLN A N 1
ATOM 1672 C CA . GLN A 1 207 ? -22.207 9.128 -6.807 1.00 36.78 207 GLN A CA 1
ATOM 1673 C C . GLN A 1 207 ? -21.240 8.948 -7.979 1.00 36.78 207 GLN A C 1
ATOM 1675 O O . GLN A 1 207 ? -20.398 9.800 -8.244 1.00 36.78 207 GLN A O 1
ATOM 1680 N N . ALA A 1 208 ? -21.317 7.800 -8.651 1.00 36.06 208 ALA A N 1
ATOM 1681 C CA . ALA A 1 208 ? -20.694 7.649 -9.947 1.00 36.06 208 ALA A CA 1
ATOM 1682 C C . ALA A 1 208 ? -21.346 8.699 -10.850 1.00 36.06 208 ALA A C 1
ATOM 1684 O O . ALA A 1 208 ? -22.559 8.650 -11.076 1.00 36.06 208 ALA A O 1
ATOM 1685 N N . SER A 1 209 ? -20.562 9.658 -11.347 1.00 36.25 209 SER A N 1
ATOM 1686 C CA . SER A 1 209 ? -20.970 10.372 -12.549 1.00 36.25 209 SER A CA 1
ATOM 1687 C C . SER A 1 209 ? -21.308 9.315 -13.604 1.00 36.25 209 SER A C 1
ATOM 1689 O O . SER A 1 209 ? -20.698 8.245 -13.657 1.00 36.25 209 SER A O 1
ATOM 1691 N N . SER A 1 210 ? -22.317 9.572 -14.431 1.00 33.81 210 SER A N 1
ATOM 1692 C CA . SER A 1 210 ? -22.788 8.661 -15.484 1.00 33.81 210 SER A CA 1
ATOM 1693 C C . SER A 1 210 ? -21.754 8.390 -16.592 1.00 33.81 210 SER A C 1
ATOM 1695 O O . SER A 1 210 ? -22.091 7.830 -17.634 1.00 33.81 210 SER A O 1
ATOM 1697 N N . GLU A 1 211 ? -20.506 8.800 -16.394 1.00 39.00 211 GLU A N 1
ATOM 1698 C CA . GLU A 1 211 ? -19.401 8.625 -17.317 1.00 39.00 211 GLU A CA 1
ATOM 1699 C C . GLU A 1 211 ? -18.710 7.290 -17.027 1.00 39.00 211 GLU A C 1
ATOM 1701 O O . GLU A 1 211 ? -18.348 6.961 -15.895 1.00 39.00 211 GLU A O 1
ATOM 1706 N N . GLN A 1 212 ? -18.575 6.476 -18.073 1.00 35.09 212 GLN A N 1
ATOM 1707 C CA . GLN A 1 212 ? -17.859 5.206 -18.017 1.00 35.09 212 GLN A CA 1
ATOM 1708 C C . GLN A 1 212 ? -16.422 5.467 -17.525 1.00 35.09 212 GLN A C 1
ATOM 1710 O O . GLN A 1 212 ? -15.724 6.269 -18.147 1.00 35.09 212 GLN A O 1
ATOM 1715 N N . PRO A 1 213 ? -15.958 4.824 -16.439 1.00 35.59 213 PRO A N 1
ATOM 1716 C CA . PRO A 1 213 ? -14.600 5.034 -15.952 1.00 35.59 213 PRO A CA 1
ATOM 1717 C C . PRO A 1 213 ? -13.574 4.587 -16.991 1.00 35.59 213 PRO A C 1
ATOM 1719 O O . PRO A 1 213 ? -13.690 3.500 -17.563 1.00 35.59 213 PRO A O 1
ATOM 1722 N N . SER A 1 214 ? -12.550 5.411 -17.208 1.00 40.50 214 SER A N 1
ATOM 1723 C CA . SER A 1 214 ? -11.360 4.992 -17.942 1.00 40.50 214 SER A CA 1
ATOM 1724 C C . SER A 1 214 ? -10.579 3.959 -17.119 1.00 40.50 214 SER A C 1
ATOM 1726 O O . SER A 1 214 ? -10.674 3.909 -15.892 1.00 40.50 214 SER A O 1
ATOM 1728 N N . ALA A 1 215 ? -9.792 3.121 -17.794 1.00 39.03 215 ALA A N 1
ATOM 1729 C CA . ALA A 1 215 ? -8.984 2.078 -17.156 1.00 39.03 215 ALA A CA 1
ATOM 1730 C C . ALA A 1 215 ? -7.907 2.615 -16.184 1.00 39.03 215 ALA A C 1
ATOM 1732 O O . ALA A 1 215 ? -7.342 1.832 -15.427 1.00 39.03 215 ALA A O 1
ATOM 1733 N N . ASP A 1 216 ? -7.655 3.928 -16.192 1.00 39.72 216 ASP A N 1
ATOM 1734 C CA . ASP A 1 216 ? -6.607 4.605 -15.418 1.00 39.72 216 ASP A CA 1
ATOM 1735 C C . ASP A 1 216 ? -7.125 5.277 -14.126 1.00 39.72 216 ASP A C 1
ATOM 1737 O O . ASP A 1 216 ? -6.351 5.890 -13.387 1.00 39.72 216 ASP A O 1
ATOM 1741 N N . ASP A 1 217 ? -8.428 5.198 -13.833 1.00 44.72 217 ASP A N 1
ATOM 1742 C CA . ASP A 1 217 ? -9.026 5.914 -12.703 1.00 44.72 217 ASP A CA 1
ATOM 1743 C C . ASP A 1 217 ? -8.834 5.145 -11.379 1.00 44.72 217 ASP A C 1
ATOM 1745 O O . ASP A 1 217 ? -9.598 4.238 -11.028 1.00 44.72 217 ASP A O 1
ATOM 1749 N N . VAL A 1 218 ? -7.773 5.486 -10.634 1.00 50.72 218 VAL A N 1
ATOM 1750 C CA . VAL A 1 218 ? -7.503 4.948 -9.289 1.00 50.72 218 VAL A CA 1
ATOM 1751 C C . VAL A 1 218 ? -8.596 5.423 -8.333 1.00 50.72 218 VAL A C 1
ATOM 1753 O O . VAL A 1 218 ? -8.541 6.526 -7.784 1.00 50.72 218 VAL A O 1
ATOM 1756 N N . ARG A 1 219 ? -9.602 4.575 -8.114 1.00 55.34 219 ARG A N 1
ATOM 1757 C CA . ARG A 1 219 ? -10.703 4.871 -7.193 1.00 55.34 219 ARG A CA 1
ATOM 1758 C C . ARG A 1 219 ? -10.245 4.693 -5.741 1.00 55.34 219 ARG A C 1
ATOM 1760 O O . ARG A 1 219 ? -9.813 3.596 -5.379 1.00 55.34 219 ARG A O 1
ATOM 1767 N N . PRO A 1 220 ? -10.347 5.729 -4.893 1.00 63.25 220 PRO A N 1
ATOM 1768 C CA . PRO A 1 220 ? -9.975 5.617 -3.490 1.00 63.25 220 PRO A CA 1
ATOM 1769 C C . PRO A 1 220 ? -10.879 4.623 -2.756 1.00 63.25 220 PRO A C 1
ATOM 1771 O O . PRO A 1 220 ? -12.067 4.492 -3.062 1.00 63.25 220 PRO A O 1
ATOM 1774 N N . THR A 1 221 ? -10.317 3.919 -1.770 1.00 69.94 221 THR A N 1
ATOM 1775 C CA . THR A 1 221 ? -11.108 3.016 -0.928 1.00 69.94 221 THR A CA 1
ATOM 1776 C C . THR A 1 221 ? -12.084 3.822 -0.067 1.00 69.94 221 THR A C 1
ATOM 1778 O O . THR A 1 221 ? -11.818 4.989 0.236 1.00 69.94 221 THR A O 1
ATOM 1781 N N . PRO A 1 222 ? -13.191 3.219 0.395 1.00 73.19 222 PRO A N 1
ATOM 1782 C CA . PRO A 1 222 ? -14.108 3.891 1.310 1.00 73.19 222 PRO A CA 1
ATOM 1783 C C . PRO A 1 222 ? -13.433 4.472 2.559 1.00 73.19 222 PRO A C 1
ATOM 1785 O O . PRO A 1 222 ? -13.761 5.572 2.999 1.00 73.19 222 PRO A O 1
ATOM 1788 N N . PHE A 1 223 ? -12.427 3.767 3.081 1.00 78.81 223 PHE A N 1
ATOM 1789 C CA . PHE A 1 223 ? -11.613 4.217 4.208 1.00 78.81 223 PHE A CA 1
ATOM 1790 C C . PHE A 1 223 ? -10.785 5.457 3.863 1.00 78.81 223 PHE A C 1
ATOM 1792 O O . PHE A 1 223 ? -10.743 6.394 4.653 1.00 78.81 223 PHE A O 1
ATOM 1799 N N . ALA A 1 224 ? -10.176 5.498 2.674 1.00 73.62 224 ALA A N 1
ATOM 1800 C CA . ALA A 1 224 ? -9.445 6.674 2.209 1.00 73.62 224 ALA A CA 1
ATOM 1801 C C . ALA A 1 224 ? -10.384 7.882 2.030 1.00 73.62 224 ALA A C 1
ATOM 1803 O O . ALA A 1 224 ? -10.092 8.974 2.513 1.00 73.62 224 ALA A O 1
ATOM 1804 N N . ILE A 1 225 ? -11.562 7.672 1.426 1.00 75.00 225 ILE A N 1
ATOM 1805 C CA . ILE A 1 225 ? -12.587 8.717 1.264 1.00 75.00 225 ILE A CA 1
ATOM 1806 C C . ILE A 1 225 ? -13.004 9.291 2.623 1.00 75.00 225 ILE A C 1
ATOM 1808 O O . ILE A 1 225 ? -13.049 10.515 2.776 1.00 75.00 225 ILE A O 1
ATOM 1812 N N . LEU A 1 226 ? -13.291 8.425 3.603 1.00 81.94 226 LEU A N 1
ATOM 1813 C CA . LEU A 1 226 ? -13.654 8.844 4.954 1.00 81.94 226 LEU A CA 1
ATOM 1814 C C . LEU A 1 226 ? -12.538 9.678 5.589 1.00 81.94 226 LEU A C 1
ATOM 1816 O O . LEU A 1 226 ? -12.805 10.803 6.012 1.00 81.94 226 LEU A O 1
ATOM 1820 N N . THR A 1 227 ? -11.296 9.181 5.603 1.00 81.38 227 THR A N 1
ATOM 1821 C CA . THR A 1 227 ? -10.169 9.919 6.192 1.00 81.38 227 THR A CA 1
ATOM 1822 C C . THR A 1 227 ? -9.984 11.287 5.534 1.00 81.38 227 THR A C 1
ATOM 1824 O O . THR A 1 227 ? -9.824 12.287 6.232 1.00 81.38 227 THR A O 1
ATOM 1827 N N . ALA A 1 228 ? -10.046 11.367 4.200 1.00 77.12 228 ALA A N 1
ATOM 1828 C CA . ALA A 1 228 ? -9.893 12.629 3.477 1.00 77.12 228 ALA A CA 1
ATOM 1829 C C . ALA A 1 228 ? -10.989 13.643 3.822 1.00 77.12 228 ALA A C 1
ATOM 1831 O O . ALA A 1 228 ? -10.695 14.802 4.125 1.00 77.12 228 ALA A O 1
ATOM 1832 N N . ARG A 1 229 ? -12.257 13.216 3.776 1.00 82.12 229 ARG A N 1
ATOM 1833 C CA . ARG A 1 229 ? -13.410 14.092 4.033 1.00 82.12 229 ARG A CA 1
ATOM 1834 C C . ARG A 1 229 ? -13.456 14.544 5.487 1.00 82.12 229 ARG A C 1
ATOM 1836 O O . ARG A 1 229 ? -13.634 15.736 5.738 1.00 82.12 229 ARG A O 1
ATOM 1843 N N . LEU A 1 230 ? -13.217 13.628 6.425 1.00 86.50 230 LEU A N 1
ATOM 1844 C CA . LEU A 1 230 ? -13.151 13.958 7.845 1.00 86.50 230 LEU A CA 1
ATOM 1845 C C . LEU A 1 230 ? -11.980 14.909 8.120 1.00 86.50 230 LEU A C 1
ATOM 1847 O O . LEU A 1 230 ? -12.135 15.890 8.840 1.00 86.50 230 LEU A O 1
ATOM 1851 N N . GLY A 1 231 ? -10.836 14.706 7.462 1.00 84.12 231 GLY A N 1
ATOM 1852 C CA . GLY A 1 231 ? -9.712 15.638 7.516 1.00 84.12 231 GLY A CA 1
ATOM 1853 C C . GLY A 1 231 ? -10.060 17.036 6.993 1.00 84.12 231 GLY A C 1
ATOM 1854 O O . GLY A 1 231 ? -9.590 18.032 7.538 1.00 84.12 231 GLY A O 1
ATOM 1855 N N . GLY A 1 232 ? -10.911 17.141 5.968 1.00 79.81 232 GLY A N 1
ATOM 1856 C CA . GLY A 1 232 ? -11.453 18.418 5.491 1.00 79.81 232 GLY A CA 1
ATOM 1857 C C . GLY A 1 232 ? -12.374 19.101 6.508 1.00 79.81 232 GLY A C 1
ATOM 1858 O O . GLY A 1 232 ? -12.301 20.318 6.681 1.00 79.81 232 GLY A O 1
ATOM 1859 N N . TYR A 1 233 ? -13.206 18.332 7.215 1.00 86.31 233 TYR A N 1
ATOM 1860 C CA . TYR A 1 233 ? -14.021 18.836 8.324 1.00 86.31 233 TYR A CA 1
ATOM 1861 C C . TYR A 1 233 ? -13.158 19.393 9.461 1.00 86.31 233 TYR A C 1
ATOM 1863 O O . TYR A 1 233 ? -13.381 20.527 9.887 1.00 86.31 233 TYR A O 1
ATOM 1871 N N . VAL A 1 234 ? -12.125 18.650 9.877 1.00 87.69 234 VAL A N 1
ATOM 1872 C CA . VAL A 1 234 ? -11.206 19.080 10.940 1.00 87.69 234 VAL A CA 1
ATOM 1873 C C . VAL A 1 234 ? -10.616 20.455 10.649 1.00 87.69 234 VAL A C 1
ATOM 1875 O O . VAL A 1 234 ? -10.595 21.328 11.512 1.00 87.69 234 VAL A O 1
ATOM 1878 N N . LYS A 1 235 ? -10.170 20.669 9.412 1.00 81.12 235 LYS A N 1
ATOM 1879 C CA . LYS A 1 235 ? -9.504 21.912 9.018 1.00 81.12 235 LYS A CA 1
ATOM 1880 C C . LYS A 1 235 ? -10.449 23.107 9.028 1.00 81.12 235 LYS A C 1
ATOM 1882 O O . LYS A 1 235 ? -10.058 24.169 9.502 1.00 81.12 235 LYS A O 1
ATOM 1887 N N . ARG A 1 236 ? -11.689 22.932 8.555 1.00 86.62 236 ARG A N 1
ATOM 1888 C CA . ARG A 1 236 ? -12.722 23.978 8.642 1.00 86.62 236 ARG A CA 1
ATOM 1889 C C . ARG A 1 236 ? -13.004 24.344 10.098 1.00 86.62 236 ARG A C 1
ATOM 1891 O O . ARG A 1 236 ? -12.957 25.515 10.450 1.00 86.62 236 ARG A O 1
ATOM 1898 N N . ALA A 1 237 ? -13.186 23.343 10.956 1.00 87.75 237 ALA A N 1
ATOM 1899 C CA . ALA A 1 237 ? -13.411 23.564 12.381 1.00 87.75 237 ALA A CA 1
ATOM 1900 C C . ALA A 1 237 ? -12.223 24.271 13.066 1.00 87.75 237 ALA A C 1
ATOM 1902 O O . ALA A 1 237 ? -12.434 25.207 13.831 1.00 87.75 237 ALA A O 1
ATOM 1903 N N . GLN A 1 238 ? -10.976 23.902 12.745 1.00 84.56 238 GLN A N 1
ATOM 1904 C CA . GLN A 1 238 ? -9.779 24.580 13.264 1.00 84.56 238 GLN A CA 1
ATOM 1905 C C . GLN A 1 238 ? -9.682 26.046 12.806 1.00 84.56 238 GLN A C 1
ATOM 1907 O O . GLN A 1 238 ? -9.331 26.908 13.609 1.00 84.56 238 GLN A O 1
ATOM 1912 N N . GLN A 1 239 ? -10.015 26.348 11.545 1.00 84.88 239 GLN A N 1
ATOM 1913 C CA . GLN A 1 239 ? -10.056 27.726 11.026 1.00 84.88 239 GLN A CA 1
ATOM 1914 C C . GLN A 1 239 ? -11.113 28.584 11.732 1.00 84.88 239 GLN A C 1
ATOM 1916 O O . GLN A 1 239 ? -10.911 29.780 11.925 1.00 84.88 239 GLN A O 1
ATOM 1921 N N . GLU A 1 240 ? -12.217 27.966 12.145 1.00 92.19 240 GLU A N 1
ATOM 1922 C CA . GLU A 1 240 ? -13.293 28.599 12.912 1.00 92.19 240 GLU A CA 1
ATOM 1923 C C . GLU A 1 240 ? -12.998 28.657 14.426 1.00 92.19 240 GLU A C 1
ATOM 1925 O O . GLU A 1 240 ? -13.803 29.187 15.191 1.00 92.19 240 GLU A O 1
ATOM 1930 N N . GLY A 1 241 ? -11.851 28.134 14.879 1.00 88.56 241 GLY A N 1
ATOM 1931 C CA . GLY A 1 241 ? -11.477 28.092 16.296 1.00 88.56 241 GLY A CA 1
ATOM 1932 C C . GLY A 1 241 ? -12.312 27.115 17.133 1.00 88.56 241 GLY A C 1
ATOM 1933 O O . GLY A 1 241 ? -12.391 27.257 18.352 1.00 88.56 241 GLY A O 1
ATOM 1934 N N . ILE A 1 242 ? -12.955 26.134 16.495 1.00 89.19 242 ILE A N 1
ATOM 1935 C CA . ILE A 1 242 ? -13.789 25.131 17.156 1.00 89.19 242 ILE A CA 1
ATOM 1936 C C . ILE A 1 242 ? -12.903 24.035 17.755 1.00 89.19 242 ILE A C 1
ATOM 1938 O O . ILE A 1 242 ? -12.101 23.407 17.062 1.00 89.19 242 ILE A O 1
ATOM 1942 N N . ILE A 1 243 ? -13.106 23.752 19.043 1.00 89.31 243 ILE A N 1
ATOM 1943 C CA . ILE A 1 243 ? -12.499 22.603 19.721 1.00 89.31 243 ILE A CA 1
ATOM 1944 C C . ILE A 1 243 ? -13.294 21.350 19.341 1.00 89.31 243 ILE A C 1
ATOM 1946 O O . ILE A 1 243 ? -14.463 21.212 19.703 1.00 89.31 243 ILE A O 1
ATOM 1950 N N . LEU A 1 244 ? -12.667 20.451 18.586 1.00 90.38 244 LEU A N 1
ATOM 1951 C CA . LEU A 1 244 ? -13.283 19.208 18.125 1.00 90.38 244 LEU A CA 1
ATOM 1952 C C . LEU A 1 244 ? -13.264 18.143 19.221 1.00 90.38 244 LEU A C 1
ATOM 1954 O O . LEU A 1 244 ? -12.207 17.825 19.757 1.00 90.38 244 LEU A O 1
ATOM 1958 N N . THR A 1 245 ? -14.426 17.556 19.504 1.00 91.56 245 THR A N 1
ATOM 1959 C CA . THR A 1 245 ? -14.558 16.393 20.393 1.00 91.56 245 THR A CA 1
ATOM 1960 C C . THR A 1 245 ? -14.674 15.093 19.597 1.00 91.56 245 THR A C 1
ATOM 1962 O O . THR A 1 245 ? -15.017 15.105 18.412 1.00 91.56 245 THR A O 1
ATOM 1965 N N . ASP A 1 246 ? -14.450 13.958 20.261 1.00 92.75 246 ASP A N 1
ATOM 1966 C CA . ASP A 1 246 ? -14.606 12.626 19.657 1.00 92.75 246 ASP A CA 1
ATOM 1967 C C . ASP A 1 246 ? -16.019 12.424 19.092 1.00 92.75 246 ASP A C 1
ATOM 1969 O O . ASP A 1 246 ? -16.163 12.004 17.947 1.00 92.75 246 ASP A O 1
ATOM 1973 N N . GLU A 1 247 ? -17.049 12.860 19.825 1.00 93.06 247 GLU A N 1
ATOM 1974 C CA . GLU A 1 247 ? -18.445 12.804 19.372 1.00 93.06 247 GLU A CA 1
ATOM 1975 C C . GLU A 1 247 ? -18.670 13.620 18.090 1.00 93.06 247 GLU A C 1
ATOM 1977 O O . GLU A 1 247 ? -19.406 13.204 17.199 1.00 93.06 247 GLU A O 1
ATOM 1982 N N . MET A 1 248 ? -18.023 14.784 17.952 1.00 94.12 248 MET A N 1
ATOM 1983 C CA . MET A 1 248 ? -18.138 15.595 16.735 1.00 94.12 248 MET A CA 1
ATOM 1984 C C . MET A 1 248 ? -17.515 14.894 15.528 1.00 94.12 248 MET A C 1
ATOM 1986 O O . MET A 1 248 ? -18.088 14.939 14.439 1.00 94.12 248 MET A O 1
ATOM 1990 N N . LEU A 1 249 ? -16.366 14.241 15.722 1.00 94.25 249 LEU A N 1
ATOM 1991 C CA . LEU A 1 249 ? -15.680 13.486 14.675 1.00 94.25 249 LEU A CA 1
ATOM 1992 C C . LEU A 1 249 ? -16.469 12.236 14.273 1.00 94.25 249 LEU A C 1
ATOM 1994 O O . LEU A 1 249 ? -16.631 11.980 13.083 1.00 94.25 249 LEU A O 1
ATOM 1998 N N . GLN A 1 250 ? -16.994 11.493 15.245 1.00 94.62 250 GLN A N 1
ATOM 1999 C CA . GLN A 1 250 ? -17.806 10.295 15.017 1.00 94.62 250 GLN A CA 1
ATOM 2000 C C . GLN A 1 250 ? -19.118 10.633 14.305 1.00 94.62 250 GLN A C 1
ATOM 2002 O O . GLN A 1 250 ? -19.463 10.006 13.305 1.00 94.62 250 GLN A O 1
ATOM 2007 N N . ARG A 1 251 ? -19.806 11.693 14.739 1.00 94.12 251 ARG A N 1
ATOM 2008 C CA . ARG A 1 251 ? -20.995 12.219 14.060 1.00 94.12 251 ARG A CA 1
ATOM 2009 C C . ARG A 1 251 ? -20.727 12.613 12.614 1.00 94.12 251 ARG A C 1
ATOM 2011 O O . ARG A 1 251 ? -21.499 12.268 11.723 1.00 94.12 251 ARG A O 1
ATOM 2018 N N . GLU A 1 252 ? -19.651 13.352 12.363 1.00 93.69 252 GLU A N 1
ATOM 2019 C CA . GLU A 1 252 ? -19.316 13.743 10.993 1.00 93.69 252 GLU A CA 1
ATOM 2020 C C . GLU A 1 252 ? -18.925 12.522 10.149 1.00 93.69 252 GLU A C 1
ATOM 2022 O O . GLU A 1 252 ? -19.302 12.436 8.982 1.00 93.69 252 GLU A O 1
ATOM 2027 N N . ALA A 1 253 ? -18.241 11.533 10.733 1.00 90.88 253 ALA A N 1
ATOM 2028 C CA . ALA A 1 253 ? -17.942 10.276 10.058 1.00 90.88 253 ALA A CA 1
ATOM 2029 C C . ALA A 1 253 ? -19.219 9.532 9.640 1.00 90.88 253 ALA A C 1
ATOM 2031 O O . ALA A 1 253 ? -19.303 9.088 8.493 1.00 90.88 253 ALA A O 1
ATOM 2032 N N . ARG A 1 254 ? -20.233 9.448 10.515 1.00 91.06 254 ARG A N 1
ATOM 2033 C CA . ARG A 1 254 ? -21.540 8.855 10.181 1.00 91.06 254 ARG A CA 1
ATOM 2034 C C . ARG A 1 254 ? -22.195 9.570 9.002 1.00 91.06 254 ARG A C 1
ATOM 2036 O O . ARG A 1 254 ? -22.545 8.909 8.027 1.00 91.06 254 ARG A O 1
ATOM 2043 N N . ARG A 1 255 ? -22.202 10.907 9.007 1.00 88.75 255 ARG A N 1
ATOM 2044 C CA . ARG A 1 255 ? -22.748 11.722 7.904 1.00 88.75 255 ARG A CA 1
ATOM 2045 C C . ARG A 1 255 ? -22.003 11.512 6.595 1.00 88.75 255 ARG A C 1
ATOM 2047 O O . ARG A 1 255 ? -22.615 11.450 5.538 1.00 88.75 255 ARG A O 1
ATOM 2054 N N . ILE A 1 256 ? -20.680 11.371 6.652 1.00 84.12 256 ILE A N 1
ATOM 2055 C CA . ILE A 1 256 ? -19.855 11.121 5.466 1.00 84.12 256 ILE A CA 1
ATOM 2056 C C . ILE A 1 256 ? -20.158 9.753 4.841 1.00 84.12 256 ILE A C 1
ATOM 2058 O O . ILE A 1 256 ? -20.116 9.634 3.614 1.00 84.12 256 ILE A O 1
ATOM 2062 N N . VAL A 1 257 ? -20.392 8.727 5.664 1.00 80.00 257 VAL A N 1
ATOM 2063 C CA . VAL A 1 257 ? -20.553 7.338 5.207 1.00 80.00 257 VAL A CA 1
ATOM 2064 C C . VAL A 1 257 ? -21.999 7.015 4.842 1.00 80.00 257 VAL A C 1
ATOM 2066 O O . VAL A 1 257 ? -22.237 6.446 3.779 1.00 80.00 257 VAL A O 1
ATOM 2069 N N . TYR A 1 258 ? -22.945 7.386 5.701 1.00 80.88 258 TYR A N 1
ATOM 2070 C CA . TYR A 1 258 ? -24.345 6.964 5.636 1.00 80.88 258 TYR A CA 1
ATOM 2071 C C . TYR A 1 258 ? -25.312 8.079 5.223 1.00 80.88 258 TYR A C 1
ATOM 2073 O O . TYR A 1 258 ? -26.489 7.797 5.029 1.00 80.88 258 TYR A O 1
ATOM 2081 N N . ASP A 1 259 ? -24.830 9.317 5.060 1.00 83.88 259 ASP A N 1
ATOM 2082 C CA . ASP A 1 259 ? -25.659 10.507 4.792 1.00 83.88 259 ASP A CA 1
ATOM 2083 C C . ASP A 1 259 ? -26.660 10.831 5.926 1.00 83.88 259 ASP A C 1
ATOM 2085 O O . ASP A 1 259 ? -27.633 11.560 5.745 1.00 83.88 259 ASP A O 1
ATOM 2089 N N . ASP A 1 260 ? -26.405 10.312 7.133 1.00 86.00 260 ASP A N 1
ATOM 2090 C CA . ASP A 1 260 ? -27.164 10.594 8.352 1.00 86.00 260 ASP A CA 1
ATOM 2091 C C . ASP A 1 260 ? -26.260 10.588 9.606 1.00 86.00 260 ASP A C 1
ATOM 2093 O O . ASP A 1 260 ? -25.048 10.402 9.526 1.00 86.00 260 ASP A O 1
ATOM 2097 N N . ASP A 1 261 ? -26.840 10.834 10.781 1.00 88.44 261 ASP A N 1
ATOM 2098 C CA . ASP A 1 261 ? -26.159 10.733 12.081 1.00 88.44 261 ASP A CA 1
ATOM 2099 C C . ASP A 1 261 ? -26.884 9.736 13.001 1.00 88.44 261 ASP A C 1
ATOM 2101 O O . ASP A 1 261 ? -27.054 9.988 14.193 1.00 88.44 261 ASP A O 1
ATOM 2105 N N . ASP A 1 262 ? -27.390 8.627 12.446 1.00 88.69 262 ASP A N 1
ATOM 2106 C CA . ASP A 1 262 ? -28.017 7.585 13.265 1.00 88.69 262 ASP A CA 1
ATOM 2107 C C . ASP A 1 262 ? -26.960 6.956 14.199 1.00 88.69 262 ASP A C 1
ATOM 2109 O O . ASP A 1 262 ? -25.960 6.428 13.713 1.00 88.69 262 ASP A O 1
ATOM 2113 N N . PRO A 1 263 ? -27.143 6.953 15.533 1.00 86.88 263 PRO A N 1
ATOM 2114 C CA . PRO A 1 263 ? -26.180 6.361 16.465 1.00 86.88 263 PRO A CA 1
ATOM 2115 C C . PRO A 1 263 ? -25.901 4.863 16.254 1.00 86.88 263 PRO A C 1
ATOM 2117 O O . PRO A 1 263 ? -24.906 4.354 16.767 1.00 86.88 263 PRO A O 1
ATOM 2120 N N . TRP A 1 264 ? -26.758 4.138 15.527 1.00 86.00 264 TRP A N 1
ATOM 2121 C CA . TRP A 1 264 ? -26.520 2.737 15.162 1.00 86.00 264 TRP A CA 1
ATOM 2122 C C . TRP A 1 264 ? -25.543 2.564 13.996 1.00 86.00 264 TRP A C 1
ATOM 2124 O O . TRP A 1 264 ? -25.032 1.460 13.778 1.00 86.00 264 TRP A O 1
ATOM 2134 N N . ASN A 1 265 ? -25.258 3.634 13.255 1.00 84.25 265 ASN A N 1
ATOM 2135 C CA . ASN A 1 265 ? -24.342 3.600 12.130 1.00 84.25 265 ASN A CA 1
ATOM 2136 C C . ASN A 1 265 ? -22.886 3.605 12.608 1.00 84.25 265 ASN A C 1
ATOM 2138 O O . ASN A 1 265 ? -22.365 4.609 13.081 1.00 84.25 265 ASN A O 1
ATOM 2142 N N . GLN A 1 266 ? -22.210 2.466 12.443 1.00 84.81 266 GLN A N 1
ATOM 2143 C CA . GLN A 1 266 ? -20.800 2.301 12.805 1.00 84.81 266 GLN A CA 1
ATOM 2144 C C . GLN A 1 266 ? -19.868 2.620 11.633 1.00 84.81 266 GLN A C 1
ATOM 2146 O O . GLN A 1 266 ? -20.078 2.171 10.500 1.00 84.81 266 GLN A O 1
ATOM 2151 N N . THR A 1 267 ? -18.802 3.352 11.922 1.00 86.88 267 THR A N 1
ATOM 2152 C CA . THR A 1 267 ? -17.750 3.790 11.005 1.00 86.88 267 THR A CA 1
ATOM 2153 C C . THR A 1 267 ? -16.369 3.466 11.574 1.00 86.88 267 THR A C 1
ATOM 2155 O O . THR A 1 267 ? -16.227 3.083 12.732 1.00 86.88 267 THR A O 1
ATOM 2158 N N . ALA A 1 268 ? -15.312 3.677 10.783 1.00 86.06 268 ALA A N 1
ATOM 2159 C CA . ALA A 1 268 ? -13.946 3.533 11.288 1.00 86.06 268 ALA A CA 1
ATOM 2160 C C . ALA A 1 268 ? -13.625 4.517 12.434 1.00 86.06 268 ALA A C 1
ATOM 2162 O O . ALA A 1 268 ? -12.768 4.217 13.255 1.00 86.06 268 ALA A O 1
ATOM 2163 N N . ALA A 1 269 ? -14.322 5.657 12.527 1.00 89.69 269 ALA A N 1
ATOM 2164 C CA . ALA A 1 269 ? -14.120 6.636 13.598 1.00 89.69 269 ALA A CA 1
ATOM 2165 C C . ALA A 1 269 ? -14.626 6.161 14.973 1.00 89.69 269 ALA A C 1
ATOM 2167 O O . ALA A 1 269 ? -14.283 6.762 15.990 1.00 89.69 269 ALA A O 1
ATOM 2168 N N . ASP A 1 270 ? -15.409 5.081 15.017 1.00 88.75 270 ASP A N 1
ATOM 2169 C CA . ASP A 1 270 ? -15.869 4.458 16.260 1.00 88.75 270 ASP A CA 1
ATOM 2170 C C . ASP A 1 270 ? -14.815 3.498 16.848 1.00 88.75 270 ASP A C 1
ATOM 2172 O O . ASP A 1 270 ? -14.897 3.115 18.016 1.00 88.75 270 ASP A O 1
ATOM 2176 N N . ASN A 1 271 ? -13.783 3.150 16.070 1.00 86.69 271 ASN A N 1
ATOM 2177 C CA . ASN A 1 271 ? -12.627 2.407 16.552 1.00 86.69 271 ASN A CA 1
ATOM 2178 C C . ASN A 1 271 ? -11.643 3.351 17.269 1.00 86.69 271 ASN A C 1
ATOM 2180 O O . ASN A 1 271 ? -11.167 4.339 16.703 1.00 86.69 271 ASN A O 1
ATOM 2184 N N . VAL A 1 272 ? -11.306 3.023 18.520 1.00 85.31 272 VAL A N 1
ATOM 2185 C CA . VAL A 1 272 ? -10.460 3.863 19.390 1.00 85.31 272 VAL A CA 1
ATOM 2186 C C . VAL A 1 272 ? -9.056 4.061 18.813 1.00 85.31 272 VAL A C 1
ATOM 2188 O O . VAL A 1 272 ? -8.539 5.182 18.831 1.00 85.31 272 VAL A O 1
ATOM 2191 N N . ASP A 1 273 ? -8.453 2.998 18.273 1.00 79.69 273 ASP A N 1
ATOM 2192 C CA . ASP A 1 273 ? -7.111 3.052 17.687 1.00 79.69 273 ASP A CA 1
ATOM 2193 C C . ASP A 1 273 ? -7.118 3.960 16.443 1.00 79.69 273 ASP A C 1
ATOM 2195 O O . ASP A 1 273 ? -6.276 4.853 16.309 1.00 79.69 273 ASP A O 1
ATOM 2199 N N . TRP A 1 274 ? -8.125 3.810 15.575 1.00 86.31 274 TRP A N 1
ATOM 2200 C CA . TRP A 1 274 ? -8.302 4.647 14.385 1.00 86.31 274 TRP A CA 1
ATOM 2201 C C . TRP A 1 274 ? -8.460 6.125 14.745 1.00 86.31 274 TRP A C 1
ATOM 2203 O O . TRP A 1 274 ? -7.762 6.979 14.192 1.00 86.31 274 TRP A O 1
ATOM 2213 N N . LEU A 1 275 ? -9.359 6.435 15.685 1.00 87.62 275 LEU A N 1
ATOM 2214 C CA . LEU A 1 275 ? -9.679 7.809 16.066 1.00 87.62 275 LEU A CA 1
ATOM 2215 C C . LEU A 1 275 ? -8.482 8.503 16.720 1.00 87.62 275 LEU A C 1
ATOM 2217 O O . LEU A 1 275 ? -8.203 9.664 16.421 1.00 87.62 275 LEU A O 1
ATOM 2221 N N . SER A 1 276 ? -7.740 7.789 17.568 1.00 82.69 276 SER A N 1
ATOM 2222 C CA . SER A 1 276 ? -6.501 8.285 18.175 1.00 82.69 276 SER A CA 1
ATOM 2223 C C . SER A 1 276 ? -5.466 8.667 17.111 1.00 82.69 276 SER A C 1
ATOM 2225 O O . SER A 1 276 ? -4.958 9.792 17.096 1.00 82.69 276 SER A O 1
ATOM 2227 N N . MET A 1 277 ? -5.219 7.769 16.154 1.00 78.62 277 MET A N 1
ATOM 2228 C CA . MET A 1 277 ? -4.267 8.000 15.066 1.00 78.62 277 MET A CA 1
ATOM 2229 C C . MET A 1 277 ? -4.713 9.137 14.145 1.00 78.62 277 MET A C 1
ATOM 2231 O O . MET A 1 277 ? -3.904 9.981 13.759 1.00 78.62 277 MET A O 1
ATOM 2235 N N . PHE A 1 278 ? -6.011 9.232 13.859 1.00 84.94 278 PHE A N 1
ATOM 2236 C CA . PHE A 1 278 ? -6.574 10.328 13.076 1.00 84.94 278 PHE A CA 1
ATOM 2237 C C . PHE A 1 278 ? -6.368 11.677 13.762 1.00 84.94 278 PHE A C 1
ATOM 2239 O O . PHE A 1 278 ? -5.826 12.606 13.157 1.00 84.94 278 PHE A O 1
ATOM 2246 N N . LYS A 1 279 ? -6.724 11.779 15.046 1.00 85.44 279 LYS A N 1
ATOM 2247 C CA . LYS A 1 279 ? -6.524 13.006 15.821 1.00 85.44 279 LYS A CA 1
ATOM 2248 C C . LYS A 1 279 ? -5.048 13.401 15.885 1.00 85.44 279 LYS A C 1
ATOM 2250 O O . LYS A 1 279 ? -4.729 14.570 15.687 1.00 85.44 279 LYS A O 1
ATOM 2255 N N . MET A 1 280 ? -4.140 12.445 16.078 1.00 78.56 280 MET A N 1
ATOM 2256 C CA . MET A 1 280 ? -2.696 12.701 16.095 1.00 78.56 280 MET A CA 1
ATOM 2257 C C . MET A 1 280 ? -2.166 13.211 14.746 1.00 78.56 280 MET A C 1
ATOM 2259 O O . MET A 1 280 ? -1.411 14.187 14.705 1.00 78.56 280 MET A O 1
ATOM 2263 N N . GLY A 1 281 ? -2.584 12.590 13.638 1.00 75.56 281 GLY A N 1
ATOM 2264 C CA . GLY A 1 281 ? -2.228 13.020 12.283 1.00 75.56 281 GLY A CA 1
ATOM 2265 C C . GLY A 1 281 ? -2.742 14.418 11.933 1.00 75.56 281 GLY A C 1
ATOM 2266 O O . GLY A 1 281 ? -2.107 15.139 11.167 1.00 75.56 281 GLY A O 1
ATOM 2267 N N . HIS A 1 282 ? -3.848 14.841 12.542 1.00 80.81 282 HIS A N 1
ATOM 2268 C CA . HIS A 1 282 ? -4.439 16.163 12.341 1.00 80.81 282 HIS A CA 1
ATOM 2269 C C . HIS A 1 282 ? -4.088 17.197 13.428 1.00 80.81 282 HIS A C 1
ATOM 2271 O O . HIS A 1 282 ? -4.573 18.328 13.372 1.00 80.81 282 HIS A O 1
ATOM 2277 N N . GLY A 1 283 ? -3.230 16.842 14.391 1.00 79.44 283 GLY A N 1
ATOM 2278 C CA . GLY A 1 283 ? -2.803 17.747 15.464 1.00 79.44 283 GLY A CA 1
ATOM 2279 C C . GLY A 1 283 ? -3.917 18.118 16.449 1.00 79.44 283 GLY A C 1
ATOM 2280 O O . GLY A 1 283 ? -3.921 19.229 16.966 1.00 79.44 283 GLY A O 1
ATOM 2281 N N . LEU A 1 284 ? -4.879 17.217 16.668 1.00 80.94 284 LEU A N 1
ATOM 2282 C CA . LEU A 1 284 ? -5.986 17.375 17.621 1.00 80.94 284 LEU A CA 1
ATOM 2283 C C . LEU A 1 284 ? -5.699 16.770 19.003 1.00 80.94 284 LEU A C 1
ATOM 2285 O O . LEU A 1 284 ? -6.484 16.970 19.921 1.00 80.94 284 LEU A O 1
ATOM 2289 N N . LEU A 1 285 ? -4.609 16.015 19.144 1.00 73.25 285 LEU A N 1
ATOM 2290 C CA . LEU A 1 285 ? -4.109 15.518 20.426 1.00 73.25 285 LEU A CA 1
ATOM 2291 C C . LEU A 1 285 ? -2.761 16.178 20.714 1.00 73.25 285 LEU A C 1
ATOM 2293 O O . LEU A 1 285 ? -1.881 16.159 19.848 1.00 73.25 285 LEU A O 1
ATOM 2297 N N . ASP A 1 286 ? -2.615 16.738 21.915 1.00 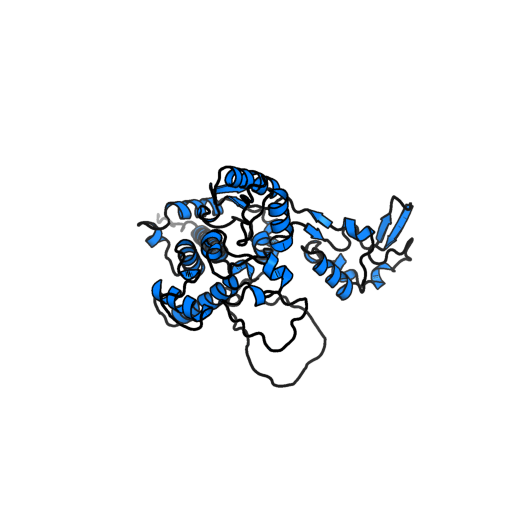55.34 286 ASP A N 1
ATOM 2298 C CA . ASP A 1 286 ? -1.336 17.228 22.430 1.00 55.34 286 ASP A CA 1
ATOM 2299 C C . ASP A 1 286 ? -0.594 16.096 23.160 1.00 55.34 286 ASP A C 1
ATOM 2301 O O . ASP A 1 286 ? -1.203 15.279 23.854 1.00 55.34 286 ASP A O 1
ATOM 2305 N N . GLU A 1 287 ? 0.731 16.033 23.009 1.00 46.88 287 GLU A N 1
ATOM 2306 C CA . GLU A 1 287 ? 1.573 14.949 23.553 1.00 46.88 287 GLU A CA 1
ATOM 2307 C C . GLU A 1 287 ? 1.530 14.893 25.096 1.00 46.88 287 GLU A C 1
ATOM 2309 O O . GLU A 1 287 ? 1.808 13.854 25.691 1.00 46.88 287 GLU A O 1
ATOM 2314 N N . SER A 1 288 ? 1.110 15.980 25.752 1.00 41.09 288 SER A N 1
ATOM 2315 C CA . SER A 1 288 ? 0.981 16.088 27.210 1.00 41.09 288 SER A CA 1
ATOM 2316 C C . SER A 1 288 ? -0.233 15.344 27.804 1.00 41.09 288 SER A C 1
ATOM 2318 O O . SER A 1 288 ? -0.177 14.921 28.960 1.00 41.09 288 SER A O 1
ATOM 2320 N N . GLU A 1 289 ? -1.299 15.104 27.028 1.00 40.75 289 GLU A N 1
ATOM 2321 C CA . GLU A 1 289 ? -2.493 14.357 27.475 1.00 40.75 289 GLU A CA 1
ATOM 2322 C C . GLU A 1 289 ? -2.331 12.827 27.372 1.00 40.75 289 GLU A C 1
ATOM 2324 O O . GLU A 1 289 ? -3.124 12.063 27.922 1.00 40.75 289 GLU A O 1
ATOM 2329 N N . VAL A 1 290 ? -1.255 12.364 26.731 1.00 44.19 290 VAL A N 1
ATOM 2330 C CA . VAL A 1 290 ? -0.917 10.941 26.537 1.00 44.19 290 VAL A CA 1
ATOM 2331 C C . VAL A 1 290 ? -0.531 10.242 27.851 1.00 44.19 290 VAL A C 1
ATOM 2333 O O . VAL A 1 290 ? -0.621 9.020 27.976 1.00 44.19 290 VAL A O 1
ATOM 2336 N N . VAL A 1 291 ? -0.128 11.002 28.870 1.00 34.53 291 VAL A N 1
ATOM 2337 C CA . VAL A 1 291 ? 0.510 10.451 30.078 1.00 34.53 291 VAL A CA 1
ATOM 2338 C C . VAL A 1 291 ? -0.495 9.866 31.089 1.00 34.53 291 VAL A C 1
ATOM 2340 O O . VAL A 1 291 ? -0.088 9.176 32.017 1.00 34.53 291 VAL A O 1
ATOM 2343 N N . ASN A 1 292 ? -1.811 10.036 30.906 1.00 33.19 292 ASN A N 1
ATOM 2344 C CA . ASN A 1 292 ? -2.815 9.610 31.897 1.00 33.19 292 ASN A CA 1
ATOM 2345 C C . ASN A 1 292 ? -3.913 8.675 31.353 1.00 33.19 292 ASN A C 1
ATOM 2347 O O . ASN A 1 292 ? -5.092 8.849 31.655 1.00 33.19 292 ASN A O 1
ATOM 2351 N N . GLY A 1 293 ? -3.526 7.624 30.621 1.00 35.50 293 GLY A N 1
ATOM 2352 C CA . GLY A 1 293 ? -4.331 6.391 30.577 1.00 35.50 293 GLY A CA 1
ATOM 2353 C C . GLY A 1 293 ? -4.814 5.900 29.214 1.00 35.50 293 GLY A C 1
ATOM 2354 O O . GLY A 1 293 ? -5.461 4.856 29.165 1.00 35.50 293 GLY A O 1
ATOM 2355 N N . ILE A 1 294 ? -4.470 6.564 28.107 1.00 35.22 294 ILE A N 1
ATOM 2356 C CA . ILE A 1 294 ? -4.640 6.003 26.759 1.00 35.22 294 ILE A CA 1
ATOM 2357 C C . ILE A 1 294 ? -3.329 6.212 25.994 1.00 35.22 294 ILE A C 1
ATOM 2359 O O . ILE A 1 294 ? -2.897 7.342 25.800 1.00 35.22 294 ILE A O 1
ATOM 2363 N N . CYS A 1 295 ? -2.721 5.108 25.542 1.00 38.12 295 CYS A N 1
ATOM 2364 C CA . CYS A 1 295 ? -1.572 5.070 24.624 1.00 38.12 295 CYS A CA 1
ATOM 2365 C C . CYS A 1 295 ? -0.155 5.299 25.211 1.00 38.12 295 CYS A C 1
ATOM 2367 O O . CYS A 1 295 ? 0.757 5.622 24.461 1.00 38.12 295 CYS A O 1
ATOM 2369 N N . SER A 1 296 ? 0.111 5.047 26.500 1.00 35.41 296 SER A N 1
ATOM 2370 C CA . SER A 1 296 ? 1.508 5.058 27.003 1.00 35.41 296 SER A CA 1
ATOM 2371 C C . SER A 1 296 ? 2.375 3.962 26.352 1.00 35.41 296 SER A C 1
ATOM 2373 O O . SER A 1 296 ? 3.491 4.228 25.913 1.00 35.41 296 SER A O 1
ATOM 2375 N N . ASP A 1 297 ? 1.853 2.742 26.197 1.00 36.00 297 ASP A N 1
ATOM 2376 C CA . ASP A 1 297 ? 2.646 1.614 25.672 1.00 36.00 297 ASP A CA 1
ATOM 2377 C C . ASP A 1 297 ? 2.827 1.631 24.142 1.00 36.00 297 ASP A C 1
ATOM 2379 O O . ASP A 1 297 ? 3.717 0.973 23.612 1.00 36.00 297 ASP A O 1
ATOM 2383 N N . GLN A 1 298 ? 2.012 2.391 23.404 1.00 40.19 298 GLN A N 1
ATOM 2384 C CA . GLN A 1 298 ? 2.137 2.527 21.945 1.00 40.19 298 GLN A CA 1
ATOM 2385 C C . GLN A 1 298 ? 2.983 3.749 21.539 1.00 40.19 298 GLN A C 1
ATOM 2387 O O . GLN A 1 298 ? 3.644 3.695 20.499 1.00 40.19 298 GLN A O 1
ATOM 2392 N N . LEU A 1 299 ? 3.014 4.816 22.353 1.00 38.19 299 LEU A N 1
ATOM 2393 C CA . LEU A 1 299 ? 3.753 6.052 22.058 1.00 38.19 299 LEU A CA 1
ATOM 2394 C C . LEU A 1 299 ? 5.222 6.040 22.486 1.00 38.19 299 LEU A C 1
ATOM 2396 O O . LEU A 1 299 ? 6.034 6.646 21.785 1.00 38.19 299 LEU A O 1
ATOM 2400 N N . MET A 1 300 ? 5.607 5.273 23.516 1.00 29.81 300 MET A N 1
ATOM 2401 C CA . MET A 1 300 ? 7.030 5.110 23.877 1.00 29.81 300 MET A CA 1
ATOM 2402 C C . MET A 1 300 ? 7.888 4.491 22.753 1.00 29.81 300 MET A C 1
ATOM 2404 O O . MET A 1 300 ? 9.109 4.591 22.781 1.00 29.81 300 MET A O 1
ATOM 2408 N N . HIS A 1 301 ? 7.271 3.915 21.715 1.00 41.50 301 HIS A N 1
ATOM 2409 C CA . HIS A 1 301 ? 7.973 3.336 20.564 1.00 41.50 301 HIS A CA 1
ATOM 2410 C C . HIS A 1 301 ? 7.965 4.217 19.301 1.00 41.50 301 HIS A C 1
ATOM 2412 O O . HIS A 1 301 ? 8.493 3.797 18.265 1.00 41.50 301 HIS A O 1
ATOM 2418 N N . ILE A 1 302 ? 7.382 5.425 19.343 1.00 34.03 302 ILE A N 1
ATOM 2419 C CA . ILE A 1 302 ? 7.535 6.415 18.260 1.00 34.03 302 ILE A CA 1
ATOM 2420 C C . ILE A 1 302 ? 8.910 7.092 18.351 1.00 34.03 302 ILE A C 1
ATOM 2422 O O . ILE A 1 302 ? 9.524 7.339 17.315 1.00 34.03 302 ILE A O 1
ATOM 2426 N N . GLU A 1 303 ? 9.465 7.297 19.549 1.00 30.94 303 GLU A N 1
ATOM 2427 C CA . GLU A 1 303 ? 10.834 7.818 19.709 1.00 30.94 303 GLU A CA 1
ATOM 2428 C C . GLU A 1 303 ? 11.893 6.846 19.155 1.00 30.94 303 GLU A C 1
ATOM 2430 O O . GLU A 1 303 ? 12.766 7.266 18.399 1.00 30.94 303 GLU A O 1
ATOM 2435 N N . GLU A 1 304 ? 11.740 5.531 19.359 1.00 35.06 304 GLU A N 1
ATOM 2436 C CA . GLU A 1 304 ? 12.601 4.512 18.723 1.00 35.06 304 GLU A CA 1
ATOM 2437 C C . GLU A 1 304 ? 12.431 4.440 17.189 1.00 35.06 304 GLU A C 1
ATOM 2439 O O . GLU A 1 304 ? 13.323 3.972 16.480 1.00 35.06 304 GLU A O 1
ATOM 2444 N N . CYS A 1 305 ? 11.315 4.937 16.630 1.00 35.53 305 CYS A N 1
ATOM 2445 C CA . CYS A 1 305 ? 11.166 5.105 15.177 1.00 35.53 305 CYS A CA 1
ATOM 2446 C C . CYS A 1 305 ? 12.015 6.266 14.619 1.00 35.53 305 CYS A C 1
ATOM 2448 O O . CYS A 1 305 ? 12.199 6.340 13.400 1.00 35.53 305 CYS A O 1
ATOM 2450 N N . CYS A 1 306 ? 12.506 7.168 15.476 1.00 33.41 306 CYS A N 1
ATOM 2451 C CA . CYS A 1 306 ? 13.235 8.385 15.108 1.00 33.41 306 CYS A CA 1
ATOM 2452 C C . CYS A 1 306 ? 14.767 8.222 15.087 1.00 33.41 306 CYS A C 1
ATOM 2454 O O . CYS A 1 306 ? 15.452 9.120 14.590 1.00 33.41 306 CYS A O 1
ATOM 2456 N N . ASP A 1 307 ? 15.297 7.100 15.588 1.00 29.17 307 ASP A N 1
ATOM 2457 C CA . ASP A 1 307 ? 16.744 6.835 15.716 1.00 29.17 307 ASP A CA 1
ATOM 2458 C C . ASP A 1 307 ? 17.369 6.115 14.511 1.00 29.17 307 ASP A C 1
ATOM 2460 O O . ASP A 1 307 ? 18.556 5.787 14.487 1.00 29.17 307 ASP A O 1
ATOM 2464 N N . MET A 1 308 ? 16.593 5.905 13.450 1.00 33.59 308 MET A N 1
ATOM 2465 C CA . MET A 1 308 ? 17.105 5.366 12.195 1.00 33.59 308 MET A CA 1
ATOM 2466 C C . MET A 1 308 ? 17.665 6.494 11.328 1.00 33.59 308 MET A C 1
ATOM 2468 O O . MET A 1 308 ? 16.922 7.210 10.656 1.00 33.59 308 MET A O 1
ATOM 2472 N N . THR A 1 309 ? 18.992 6.632 11.319 1.00 31.23 309 THR A N 1
ATOM 2473 C CA . THR A 1 309 ? 19.703 7.446 10.332 1.00 31.23 309 THR A CA 1
ATOM 2474 C C . THR A 1 309 ? 19.464 6.865 8.936 1.00 31.23 309 THR A C 1
ATOM 2476 O O . THR A 1 309 ? 19.853 5.741 8.615 1.00 31.23 309 THR A O 1
ATOM 2479 N N . TRP A 1 310 ? 18.765 7.624 8.098 1.00 36.16 310 TRP A N 1
ATOM 2480 C 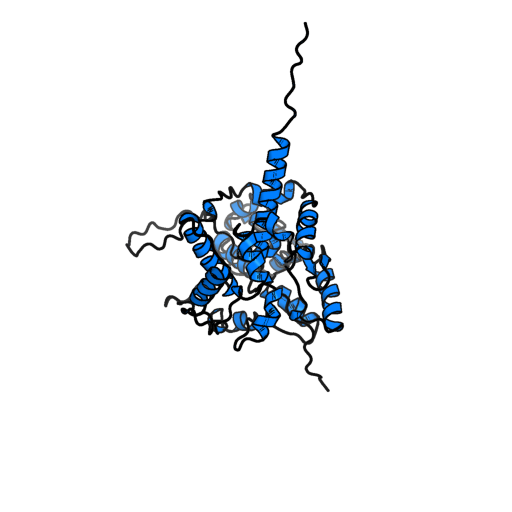CA . TRP A 1 310 ? 18.666 7.347 6.669 1.00 36.16 310 TRP A CA 1
ATOM 2481 C C . TRP A 1 310 ? 19.963 7.816 5.997 1.00 36.16 310 TRP A C 1
ATOM 2483 O O . TRP A 1 310 ? 20.444 8.898 6.341 1.00 36.16 310 TRP A O 1
ATOM 2493 N N . PRO A 1 311 ? 20.545 7.062 5.048 1.00 33.19 311 PRO A N 1
ATOM 2494 C CA . PRO A 1 311 ? 21.583 7.611 4.185 1.00 33.19 311 PRO A CA 1
ATOM 2495 C C . PRO A 1 311 ? 20.997 8.802 3.414 1.00 33.19 311 PRO A C 1
ATOM 2497 O O . PRO A 1 311 ? 19.942 8.671 2.795 1.00 33.19 311 PRO A O 1
ATOM 2500 N N . GLU A 1 312 ? 21.673 9.953 3.430 1.00 33.56 312 GLU A N 1
ATOM 2501 C CA . GLU A 1 312 ? 21.205 11.214 2.817 1.00 33.56 312 GLU A CA 1
ATOM 2502 C C . GLU A 1 312 ? 20.794 11.077 1.333 1.00 33.56 312 GLU A C 1
ATOM 2504 O O . GLU A 1 312 ? 19.984 11.858 0.837 1.00 33.56 312 GLU A O 1
ATOM 2509 N N . GLY A 1 313 ? 21.286 10.050 0.631 1.00 30.73 313 GLY A N 1
ATOM 2510 C CA . GLY A 1 313 ? 20.964 9.766 -0.772 1.00 30.73 313 GLY A CA 1
ATOM 2511 C C . GLY A 1 313 ? 19.570 9.179 -1.045 1.00 30.73 313 GLY A C 1
ATOM 2512 O O . GLY A 1 313 ? 19.089 9.307 -2.169 1.00 30.73 313 GLY A O 1
ATOM 2513 N N . ASP A 1 314 ? 18.889 8.595 -0.052 1.00 32.25 314 ASP A N 1
ATOM 2514 C CA . ASP A 1 314 ? 17.544 8.006 -0.224 1.00 32.25 314 ASP A CA 1
ATOM 2515 C C . ASP A 1 314 ? 16.408 9.035 -0.015 1.00 32.25 314 ASP A C 1
ATOM 2517 O O . ASP A 1 314 ? 15.232 8.740 -0.237 1.00 32.25 314 ASP A O 1
ATOM 2521 N N . LEU A 1 315 ? 16.757 10.266 0.381 1.00 30.53 315 LEU A N 1
ATOM 2522 C CA . LEU A 1 315 ? 15.834 11.386 0.607 1.00 30.53 315 LEU A CA 1
ATOM 2523 C C . LEU A 1 315 ? 15.650 12.284 -0.627 1.00 30.53 315 LEU A C 1
ATOM 2525 O O . LEU A 1 315 ? 14.805 13.174 -0.608 1.00 30.53 315 LEU A O 1
ATOM 2529 N N . ILE A 1 316 ? 16.403 12.070 -1.708 1.00 31.75 316 ILE A N 1
ATOM 2530 C CA . ILE A 1 316 ? 16.417 12.969 -2.876 1.00 31.75 316 ILE A CA 1
ATOM 2531 C C . ILE A 1 316 ? 15.042 13.080 -3.573 1.00 31.75 316 ILE A C 1
ATOM 2533 O O . ILE A 1 316 ? 14.660 14.200 -3.912 1.00 31.75 316 ILE A O 1
ATOM 2537 N N . PRO A 1 317 ? 14.216 12.018 -3.703 1.00 29.67 317 PRO A N 1
ATOM 2538 C CA . PRO A 1 317 ? 12.855 12.172 -4.225 1.00 29.67 317 PRO A CA 1
ATOM 2539 C C . PRO A 1 317 ? 11.920 12.963 -3.296 1.00 29.67 317 PRO A C 1
ATOM 2541 O O . PRO A 1 317 ? 10.878 13.416 -3.751 1.00 29.67 317 PRO A O 1
ATOM 2544 N N . PHE A 1 318 ? 12.271 13.115 -2.012 1.00 29.50 318 PHE A N 1
ATOM 2545 C CA . PHE A 1 318 ? 11.475 13.802 -0.989 1.00 29.50 318 PHE A CA 1
ATOM 2546 C C . PHE A 1 318 ? 11.971 15.225 -0.690 1.00 29.50 318 PHE A C 1
ATOM 2548 O O . PHE A 1 318 ? 11.178 16.050 -0.255 1.00 29.50 318 PHE A O 1
ATOM 2555 N N . LEU A 1 319 ? 13.245 15.535 -0.961 1.00 28.25 319 LEU A N 1
ATOM 2556 C CA . LEU A 1 319 ? 13.812 16.890 -0.880 1.00 28.25 319 LEU A CA 1
ATOM 2557 C C . LEU A 1 319 ? 13.437 17.766 -2.085 1.00 28.25 319 LEU A C 1
ATOM 2559 O O . LEU A 1 319 ? 13.531 18.983 -1.998 1.00 28.25 319 LEU A O 1
ATOM 2563 N N . SER A 1 320 ? 13.017 17.163 -3.203 1.00 28.19 320 SER A N 1
ATOM 2564 C CA . SER A 1 320 ? 12.470 17.888 -4.363 1.00 28.19 320 SER A CA 1
ATOM 2565 C C . SER A 1 320 ? 10.948 18.039 -4.331 1.00 28.19 320 SER A C 1
ATOM 2567 O O . SER A 1 320 ? 10.379 18.631 -5.246 1.00 28.19 320 SER A O 1
ATOM 2569 N N . ILE A 1 321 ? 10.280 17.521 -3.295 1.00 34.22 321 ILE A N 1
ATOM 2570 C CA . ILE A 1 321 ? 8.906 17.911 -3.000 1.00 34.22 321 ILE A CA 1
ATOM 2571 C C . ILE A 1 321 ? 9.019 19.064 -2.012 1.00 34.22 321 ILE A C 1
ATOM 2573 O O . ILE A 1 321 ? 9.136 18.845 -0.806 1.00 34.22 321 ILE A O 1
ATOM 2577 N N . ASP A 1 322 ? 8.987 20.293 -2.522 1.00 26.83 322 ASP A N 1
ATOM 2578 C CA . ASP A 1 322 ? 8.614 21.446 -1.707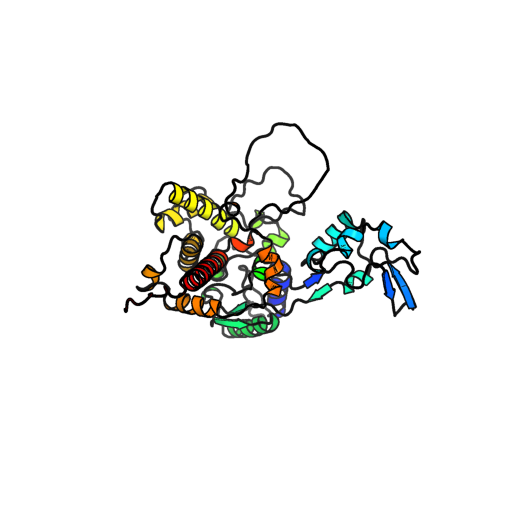 1.00 26.83 322 ASP A CA 1
ATOM 2579 C C . ASP A 1 322 ? 7.167 21.215 -1.239 1.00 26.83 322 ASP A C 1
ATOM 2581 O O . ASP A 1 322 ? 6.195 21.669 -1.846 1.00 26.83 322 ASP A O 1
ATOM 2585 N N . LEU A 1 323 ? 7.009 20.413 -0.182 1.00 35.97 323 LEU A N 1
ATOM 2586 C CA . LEU A 1 323 ? 5.754 20.220 0.525 1.00 35.97 323 LEU A CA 1
ATOM 2587 C C . LEU A 1 323 ? 5.499 21.494 1.316 1.00 35.97 323 LEU A C 1
ATOM 2589 O O . LEU A 1 323 ? 5.737 21.562 2.523 1.00 35.97 323 LEU A O 1
ATOM 2593 N N . ASP A 1 324 ? 5.013 22.514 0.616 1.00 30.08 324 ASP A N 1
ATOM 2594 C CA . ASP A 1 324 ? 4.345 23.631 1.255 1.00 30.08 324 ASP A CA 1
ATOM 2595 C C . ASP A 1 324 ? 3.209 23.044 2.124 1.00 30.08 324 ASP A C 1
ATOM 2597 O O . ASP A 1 324 ? 2.344 22.322 1.609 1.00 30.08 324 ASP A O 1
ATOM 2601 N N . PRO A 1 325 ? 3.177 23.299 3.444 1.00 32.16 325 PRO A N 1
ATOM 2602 C CA . PRO A 1 325 ? 2.070 22.894 4.308 1.00 32.16 325 PRO A CA 1
ATOM 2603 C C . PRO A 1 325 ? 0.695 23.369 3.801 1.00 32.16 325 PRO A C 1
ATOM 2605 O O . PRO A 1 325 ? -0.323 22.779 4.163 1.00 32.16 325 PRO A O 1
ATOM 2608 N N . LEU A 1 326 ? 0.657 24.393 2.938 1.00 31.98 326 LEU A N 1
ATOM 2609 C CA . LEU A 1 326 ? -0.538 24.873 2.238 1.00 31.98 326 LEU A CA 1
ATOM 2610 C C . LEU A 1 326 ? -0.858 24.088 0.951 1.00 31.98 326 LEU A C 1
ATOM 2612 O O . LEU A 1 326 ? -2.020 24.023 0.552 1.00 31.98 326 LEU A O 1
ATOM 2616 N N . ALA A 1 327 ? 0.117 23.418 0.329 1.00 30.75 327 ALA A N 1
ATOM 2617 C CA . ALA A 1 327 ? -0.093 22.532 -0.822 1.00 30.75 327 ALA A CA 1
ATOM 2618 C C . ALA A 1 327 ? -0.695 21.170 -0.438 1.00 30.75 327 ALA A C 1
ATOM 2620 O O . ALA A 1 327 ? -1.329 20.517 -1.264 1.00 30.75 327 ALA A O 1
ATOM 2621 N N . ILE A 1 328 ? -0.608 20.791 0.843 1.00 34.56 328 ILE A N 1
ATOM 2622 C CA . ILE A 1 328 ? -1.370 19.682 1.455 1.00 34.56 328 ILE A CA 1
ATOM 2623 C C . ILE A 1 328 ? -2.897 19.964 1.408 1.00 34.56 328 ILE A C 1
ATOM 2625 O O . ILE A 1 328 ? -3.732 19.130 1.770 1.00 34.56 328 ILE A O 1
ATOM 2629 N N . LEU A 1 329 ? -3.272 21.181 1.002 1.00 34.19 329 LEU A N 1
ATOM 2630 C CA . LEU A 1 329 ? -4.516 21.828 1.373 1.00 34.19 329 LEU A CA 1
ATOM 2631 C C . LEU A 1 329 ? -5.163 22.712 0.304 1.00 34.19 329 LEU A C 1
ATOM 2633 O O . LEU A 1 329 ? -6.162 23.370 0.595 1.00 34.19 329 LEU A O 1
ATOM 2637 N N . GLY A 1 330 ? -4.642 22.715 -0.923 1.00 24.34 330 GLY A N 1
ATOM 2638 C CA . GLY A 1 330 ? -5.253 23.470 -2.013 1.00 24.34 330 GLY A CA 1
ATOM 2639 C C . GLY A 1 330 ? -6.689 23.003 -2.297 1.00 24.34 330 GLY A C 1
ATOM 2640 O O . GLY A 1 330 ? -6.973 21.805 -2.194 1.00 24.34 330 GLY A O 1
ATOM 2641 N N . PRO A 1 331 ? -7.610 23.916 -2.654 1.00 22.03 331 PRO A N 1
ATOM 2642 C CA . PRO A 1 331 ? -8.966 23.537 -3.010 1.00 22.03 331 PRO A CA 1
ATOM 2643 C C . PRO A 1 331 ? -8.912 22.607 -4.223 1.00 22.03 331 PRO A C 1
ATOM 2645 O O . PRO A 1 331 ? -8.300 22.928 -5.242 1.00 22.03 331 PRO A O 1
ATOM 2648 N N . ILE A 1 332 ? -9.594 21.466 -4.135 1.00 27.30 332 ILE A N 1
ATOM 2649 C CA . ILE A 1 332 ? -10.058 20.788 -5.343 1.00 27.30 332 ILE A CA 1
ATOM 2650 C C . ILE A 1 332 ? -10.967 21.812 -6.022 1.00 27.30 332 ILE A C 1
ATOM 2652 O O . ILE A 1 332 ? -12.046 22.109 -5.509 1.00 27.30 332 ILE A O 1
ATOM 2656 N N . SER A 1 333 ? -10.494 22.414 -7.115 1.00 26.22 333 SER A N 1
ATOM 2657 C CA . SER A 1 333 ? -11.310 23.292 -7.945 1.00 26.22 333 SER A CA 1
ATOM 2658 C C . SER A 1 333 ? -12.450 22.457 -8.523 1.00 26.22 333 SER A C 1
ATOM 2660 O O . SER A 1 333 ? -12.302 21.758 -9.521 1.00 26.22 333 SER A O 1
ATOM 2662 N N . MET A 1 334 ? -13.583 22.485 -7.833 1.00 27.67 334 MET A N 1
ATOM 2663 C CA . MET A 1 334 ? -14.887 22.229 -8.414 1.00 27.67 334 MET A CA 1
ATOM 2664 C C . MET A 1 334 ? -15.386 23.596 -8.868 1.00 27.67 334 MET A C 1
ATOM 2666 O O . MET A 1 334 ? -15.809 24.412 -8.049 1.00 27.67 334 MET A O 1
ATOM 2670 N N . SER A 1 335 ? -15.273 23.896 -10.156 1.00 23.45 335 SER A N 1
ATOM 2671 C CA . SER A 1 335 ? -15.911 25.067 -10.757 1.00 23.45 335 SER A CA 1
ATOM 2672 C C . SER A 1 335 ? -16.237 24.801 -12.226 1.00 23.45 335 SER A C 1
ATOM 2674 O O . SER A 1 335 ? -15.623 23.924 -12.834 1.00 23.45 335 SER A O 1
ATOM 2676 N N . PRO A 1 336 ? -17.297 25.450 -12.733 1.00 23.11 336 PRO A N 1
ATOM 2677 C CA . PRO A 1 336 ? -18.303 24.815 -13.570 1.00 23.11 336 PRO A CA 1
ATOM 2678 C C . PRO A 1 336 ? -17.915 24.786 -15.045 1.00 23.11 336 PRO A C 1
ATOM 2680 O O . PRO A 1 336 ? -17.068 25.550 -15.494 1.00 23.11 336 PRO A O 1
ATOM 2683 N N . LEU A 1 337 ? -18.612 23.916 -15.777 1.00 29.83 337 LEU A N 1
ATOM 2684 C CA . LEU A 1 337 ? -18.791 23.952 -17.226 1.00 29.83 337 LEU A CA 1
ATOM 2685 C C . LEU A 1 337 ? -18.812 25.398 -17.755 1.00 29.83 337 LEU A C 1
ATOM 2687 O O . LEU A 1 337 ? -19.816 26.079 -17.594 1.00 29.83 337 LEU A O 1
ATOM 2691 N N . ASP A 1 338 ? -17.743 25.834 -18.414 1.00 21.95 338 ASP A N 1
ATOM 2692 C CA . ASP A 1 338 ? -17.828 26.845 -19.465 1.00 21.95 338 ASP A CA 1
ATOM 2693 C C . ASP A 1 338 ? -16.727 26.587 -20.494 1.00 21.95 338 ASP A C 1
ATOM 2695 O O . ASP A 1 338 ? -15.540 26.455 -20.188 1.00 21.95 338 ASP A O 1
ATOM 2699 N N . GLY A 1 339 ? -17.176 26.385 -21.731 1.00 29.08 339 GLY A N 1
ATOM 2700 C CA . GLY A 1 339 ? -16.386 25.836 -22.815 1.00 29.08 339 GLY A CA 1
ATOM 2701 C C . GLY A 1 339 ? -15.458 26.863 -23.442 1.00 29.08 339 GLY A C 1
ATOM 2702 O O . GLY A 1 339 ? -15.904 27.669 -24.249 1.00 29.08 339 GLY A O 1
ATOM 2703 N N . THR A 1 340 ? -14.163 26.741 -23.163 1.00 23.89 340 THR A N 1
ATOM 2704 C CA . THR A 1 340 ? -13.087 27.109 -24.094 1.00 23.89 340 THR A CA 1
ATOM 2705 C C . THR A 1 340 ? -11.859 26.248 -23.803 1.00 23.89 340 THR A C 1
ATOM 2707 O O . THR A 1 340 ? -11.207 26.403 -22.774 1.00 23.89 340 THR A O 1
ATOM 2710 N N . ASP A 1 341 ? -11.591 25.327 -24.720 1.00 26.33 341 ASP A N 1
ATOM 2711 C CA . ASP A 1 341 ? -10.488 24.364 -24.752 1.00 26.33 341 ASP A CA 1
ATOM 2712 C C . ASP A 1 341 ? -9.188 25.027 -25.262 1.00 26.33 341 ASP A C 1
ATOM 2714 O O . ASP A 1 341 ? -9.233 25.703 -26.298 1.00 26.33 341 ASP A O 1
ATOM 2718 N N . PRO A 1 342 ? -8.019 24.837 -24.619 1.00 24.27 342 PRO A N 1
ATOM 2719 C CA . PRO A 1 342 ? -6.736 24.920 -25.295 1.00 24.27 342 PRO A CA 1
ATOM 2720 C C . PRO A 1 342 ? -6.132 23.513 -25.441 1.00 24.27 342 PRO A C 1
ATOM 2722 O O . PRO A 1 342 ? -5.947 22.786 -24.470 1.00 24.27 342 PRO A O 1
ATOM 2725 N N . GLY A 1 343 ? -5.824 23.158 -26.690 1.00 22.64 343 GLY A N 1
ATOM 2726 C CA . GLY A 1 343 ? -5.427 21.822 -27.130 1.00 22.64 343 GLY A CA 1
ATOM 2727 C C . GLY A 1 343 ? -4.083 21.265 -26.613 1.00 22.64 343 GLY A C 1
ATOM 2728 O O . GLY A 1 343 ? -3.481 21.769 -25.666 1.00 22.64 343 GLY A O 1
ATOM 2729 N N . PRO A 1 344 ? -3.596 20.176 -27.239 1.00 27.06 344 PRO A N 1
ATOM 2730 C CA . PRO A 1 344 ? -2.719 19.194 -26.611 1.00 27.06 344 PRO A CA 1
ATOM 2731 C C . PRO A 1 344 ? -1.266 19.677 -26.575 1.00 27.06 344 PRO A C 1
ATOM 2733 O O . PRO A 1 344 ? -0.512 19.517 -27.533 1.00 27.06 344 PRO A O 1
ATOM 2736 N N . GLY A 1 345 ? -0.854 20.249 -25.448 1.00 22.55 345 GLY A N 1
ATOM 2737 C CA . GLY A 1 345 ? 0.527 20.642 -25.195 1.00 22.55 345 GLY A CA 1
ATOM 2738 C C . GLY A 1 345 ? 0.831 20.672 -23.699 1.00 22.55 345 GLY A C 1
ATOM 2739 O O . GLY A 1 345 ? 0.087 21.264 -22.932 1.00 22.55 345 GLY A O 1
ATOM 2740 N N . MET A 1 346 ? 1.953 20.049 -23.320 1.00 23.25 346 MET A N 1
ATOM 2741 C CA . MET A 1 346 ? 2.573 20.046 -21.982 1.00 23.25 346 MET A CA 1
ATOM 2742 C C . MET A 1 346 ? 1.822 19.295 -20.871 1.00 23.25 346 MET A C 1
ATOM 2744 O O . MET A 1 346 ? 1.227 19.875 -19.970 1.00 23.25 346 MET A O 1
ATOM 2748 N N . TRP A 1 347 ? 1.991 17.971 -20.846 1.00 25.20 347 TRP A N 1
ATOM 2749 C CA . TRP A 1 347 ? 1.744 17.166 -19.648 1.00 25.20 347 TRP A CA 1
ATOM 2750 C C . TRP A 1 347 ? 2.970 17.196 -18.725 1.00 25.20 347 TRP A C 1
ATOM 2752 O O . TRP A 1 347 ? 3.717 16.229 -18.628 1.00 25.20 347 TRP A O 1
ATOM 2762 N N . THR A 1 348 ? 3.184 18.310 -18.026 1.00 26.91 348 THR A N 1
ATOM 2763 C CA . THR A 1 348 ? 4.019 18.343 -16.813 1.00 26.91 348 THR A CA 1
ATOM 2764 C C . THR A 1 348 ? 3.096 18.276 -15.599 1.00 26.91 348 THR A C 1
ATOM 2766 O O . THR A 1 348 ? 2.777 19.283 -14.975 1.00 26.91 348 THR A O 1
ATOM 2769 N N . GLY A 1 349 ? 2.600 17.076 -15.298 1.00 25.78 349 GLY A N 1
ATOM 2770 C CA . GLY A 1 349 ? 1.689 16.817 -14.181 1.00 25.78 349 GLY A CA 1
ATOM 2771 C C . GLY A 1 349 ? 2.412 16.542 -12.863 1.00 25.78 349 GLY A C 1
ATOM 2772 O O . GLY A 1 349 ? 2.161 15.516 -12.243 1.00 25.78 349 GLY A O 1
ATOM 2773 N N . SER A 1 350 ? 3.309 17.433 -12.433 1.00 28.27 350 SER A N 1
ATOM 2774 C CA . SER A 1 350 ? 3.944 17.416 -11.104 1.00 28.27 350 SER A CA 1
ATOM 2775 C C . SER A 1 350 ? 3.258 18.389 -10.135 1.00 28.27 350 SER A C 1
ATOM 2777 O O . SER A 1 350 ? 3.917 19.119 -9.398 1.00 28.27 350 SER A O 1
ATOM 2779 N N . GLN A 1 351 ? 1.924 18.446 -10.145 1.00 26.66 351 GLN A N 1
ATOM 2780 C CA . GLN A 1 351 ? 1.159 19.263 -9.202 1.00 26.66 351 GLN A CA 1
ATOM 2781 C C . GLN A 1 351 ? 0.581 18.386 -8.087 1.00 26.66 351 GLN A C 1
ATOM 2783 O O . GLN A 1 351 ? -0.449 17.739 -8.256 1.00 26.66 351 GLN A O 1
ATOM 2788 N N . ASN A 1 352 ? 1.302 18.370 -6.959 1.00 31.41 352 ASN A N 1
ATOM 2789 C CA . ASN A 1 352 ? 0.800 18.286 -5.581 1.00 31.41 352 ASN A CA 1
ATOM 2790 C C . ASN A 1 352 ? -0.487 17.482 -5.356 1.00 31.41 352 ASN A C 1
ATOM 2792 O O . ASN A 1 352 ? -1.471 17.978 -4.809 1.00 31.41 352 ASN A O 1
ATOM 2796 N N . ARG A 1 353 ? -0.464 16.199 -5.716 1.00 31.59 353 ARG A N 1
ATOM 2797 C CA . ARG A 1 353 ? -1.463 15.243 -5.247 1.00 31.59 353 ARG A CA 1
ATOM 2798 C C . ARG A 1 353 ? -0.848 14.520 -4.057 1.00 31.59 353 ARG A C 1
ATOM 2800 O O . ARG A 1 353 ? 0.081 13.739 -4.239 1.00 31.59 353 ARG A O 1
ATOM 2807 N N . ILE A 1 354 ? -1.339 14.775 -2.841 1.00 37.06 354 ILE A N 1
ATOM 2808 C CA . ILE A 1 354 ? -1.099 13.850 -1.725 1.00 37.06 354 ILE A CA 1
ATOM 2809 C C . ILE A 1 354 ? -1.531 12.477 -2.236 1.00 37.06 354 ILE A C 1
ATOM 2811 O O . ILE A 1 354 ? -2.708 12.266 -2.535 1.00 37.06 354 ILE A O 1
ATOM 2815 N N . GLN A 1 355 ? -0.574 11.571 -2.413 1.00 45.66 355 GLN A N 1
ATOM 2816 C CA . GLN A 1 355 ? -0.858 10.219 -2.866 1.00 45.66 355 GLN A CA 1
ATOM 2817 C C . GLN A 1 355 ? -1.811 9.599 -1.839 1.00 45.66 355 GLN A C 1
ATOM 2819 O O . GLN A 1 355 ? -1.532 9.660 -0.642 1.00 45.66 355 GLN A O 1
ATOM 2824 N N . TRP A 1 356 ? -2.952 9.059 -2.282 1.00 42.75 356 TRP A N 1
ATOM 2825 C CA . TRP A 1 356 ? -4.041 8.534 -1.435 1.00 42.75 356 TRP A CA 1
ATOM 2826 C C . TRP A 1 356 ? -3.567 7.638 -0.274 1.00 42.75 356 TRP A C 1
ATOM 2828 O O . TRP A 1 356 ? -4.211 7.560 0.766 1.00 42.75 356 TRP A O 1
ATOM 2838 N N . ALA A 1 357 ? -2.393 7.029 -0.407 1.00 42.50 357 ALA A N 1
ATOM 2839 C CA . ALA A 1 357 ? -1.689 6.299 0.635 1.00 42.50 357 ALA A CA 1
ATOM 2840 C C . ALA A 1 357 ? -1.384 7.071 1.939 1.00 42.50 357 ALA A C 1
ATOM 2842 O O . ALA A 1 357 ? -1.313 6.452 2.999 1.00 42.50 357 ALA A O 1
ATOM 2843 N N . LEU A 1 358 ? -1.240 8.403 1.909 1.00 44.72 358 LEU A N 1
ATOM 2844 C CA . LEU A 1 358 ? -1.072 9.235 3.116 1.00 44.72 358 LEU A CA 1
ATOM 2845 C C . LEU A 1 358 ? -2.396 9.508 3.853 1.00 44.72 358 LEU A C 1
ATOM 2847 O O . LEU A 1 358 ? -2.406 10.198 4.867 1.00 44.72 358 LEU A O 1
ATOM 2851 N N . GLN A 1 359 ? -3.514 8.955 3.375 1.00 52.16 359 GLN A N 1
ATOM 2852 C CA . GLN A 1 359 ? -4.822 9.040 4.032 1.00 52.16 359 GLN A CA 1
ATOM 2853 C C . GLN A 1 359 ? -5.117 7.828 4.925 1.00 52.16 359 GLN A C 1
ATOM 2855 O O . GLN A 1 359 ? -6.252 7.623 5.353 1.00 52.16 359 GLN A O 1
ATOM 2860 N N . ASN A 1 360 ? -4.107 7.008 5.227 1.00 63.38 360 ASN A N 1
ATOM 2861 C CA . ASN A 1 360 ? -4.157 6.156 6.406 1.00 63.38 360 ASN A CA 1
ATOM 2862 C C . ASN A 1 360 ? -3.809 7.028 7.632 1.00 63.38 360 ASN A C 1
ATOM 2864 O O . ASN A 1 360 ? -2.694 7.559 7.670 1.00 63.38 360 ASN A O 1
ATOM 2868 N N . PRO A 1 361 ? -4.718 7.175 8.616 1.00 64.00 361 PRO A N 1
ATOM 2869 C CA . PRO A 1 361 ? -4.505 7.997 9.808 1.00 64.00 361 PRO A CA 1
ATOM 2870 C C . PRO A 1 361 ? -3.164 7.770 10.509 1.00 64.00 361 PRO A C 1
ATOM 2872 O O . PRO A 1 361 ? -2.529 8.720 10.950 1.00 64.00 361 PRO A O 1
ATOM 2875 N N . GLU A 1 362 ? -2.692 6.526 10.549 1.00 63.03 362 GLU A N 1
ATOM 2876 C CA . GLU A 1 362 ? -1.404 6.172 11.151 1.00 63.03 362 GLU A CA 1
ATOM 2877 C C . GLU A 1 362 ? -0.207 6.670 10.349 1.00 63.03 362 GLU A C 1
ATOM 2879 O O . GLU A 1 362 ? 0.742 7.192 10.920 1.00 63.03 362 GLU A O 1
ATOM 2884 N N . CYS A 1 363 ? -0.237 6.530 9.020 1.00 61.50 363 CYS A N 1
ATOM 2885 C CA . CYS A 1 363 ? 0.840 7.029 8.166 1.00 61.50 363 CYS A CA 1
ATOM 2886 C C . CYS A 1 363 ? 0.942 8.552 8.274 1.00 61.50 363 CYS A C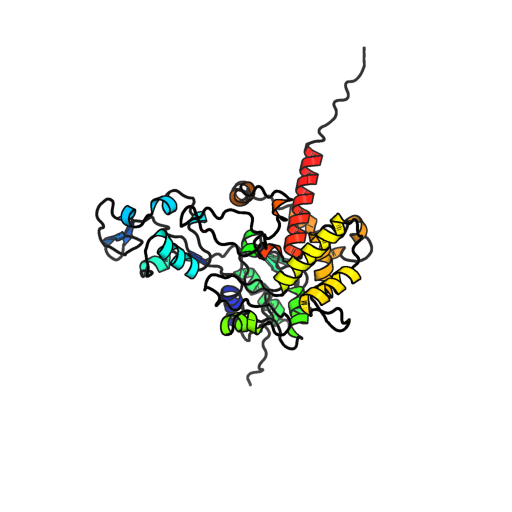 1
ATOM 2888 O O . CYS A 1 363 ? 2.046 9.095 8.296 1.00 61.50 363 CYS A O 1
ATOM 2890 N N . LEU A 1 364 ? -0.204 9.231 8.391 1.00 64.50 364 LEU A N 1
ATOM 2891 C CA . LEU A 1 364 ? -0.257 10.664 8.647 1.00 64.50 364 LEU A CA 1
ATOM 2892 C C . LEU A 1 364 ? 0.267 11.007 10.049 1.00 64.50 364 LEU A C 1
ATOM 2894 O O . LEU A 1 364 ? 1.069 11.927 10.179 1.00 64.50 364 LEU A O 1
ATOM 2898 N N . ALA A 1 365 ? -0.126 10.263 11.085 1.00 63.75 365 ALA A N 1
ATOM 2899 C CA . ALA A 1 365 ? 0.364 10.448 12.451 1.00 63.75 365 ALA A CA 1
ATOM 2900 C C . ALA A 1 365 ? 1.885 10.266 12.556 1.00 63.75 365 ALA A C 1
ATOM 2902 O O . ALA A 1 365 ? 2.569 11.134 13.098 1.00 63.75 365 ALA A O 1
ATOM 2903 N N . GLU A 1 366 ? 2.430 9.193 11.977 1.00 62.56 366 GLU A N 1
ATOM 2904 C CA . GLU A 1 366 ? 3.871 8.931 11.937 1.00 62.56 366 GLU A CA 1
ATOM 2905 C C . GLU A 1 366 ? 4.623 10.010 11.150 1.00 62.56 366 GLU A C 1
ATOM 2907 O O . GLU A 1 366 ? 5.651 10.511 11.611 1.00 62.56 366 GLU A O 1
ATOM 2912 N N . TYR A 1 367 ? 4.114 10.398 9.976 1.00 58.38 367 TYR A N 1
ATOM 2913 C CA . TYR A 1 367 ? 4.699 11.468 9.170 1.00 58.38 367 TYR A CA 1
ATOM 2914 C C . TYR A 1 367 ? 4.739 12.789 9.948 1.00 58.38 367 TYR A C 1
ATOM 2916 O O . TYR A 1 367 ? 5.791 13.421 10.056 1.00 58.38 367 TYR A O 1
ATOM 2924 N N . MET A 1 368 ? 3.619 13.175 10.560 1.00 59.19 368 MET A N 1
ATOM 2925 C CA . MET A 1 368 ? 3.508 14.416 11.323 1.00 59.19 368 MET A CA 1
ATOM 2926 C C . MET A 1 368 ? 4.370 14.398 12.588 1.00 59.19 368 MET A C 1
ATOM 2928 O O . MET A 1 368 ? 5.021 15.402 12.883 1.00 59.19 368 MET A O 1
ATOM 2932 N N . GLY A 1 369 ? 4.450 13.264 13.291 1.00 57.94 369 GLY A N 1
ATOM 2933 C CA . GLY A 1 369 ? 5.372 13.069 14.412 1.00 57.94 369 GLY A CA 1
ATOM 2934 C C . GLY A 1 369 ? 6.833 13.271 13.999 1.00 57.94 369 GLY A C 1
ATOM 2935 O O . GLY A 1 369 ? 7.568 14.015 14.648 1.00 57.94 369 GLY A O 1
ATOM 2936 N N . ARG A 1 370 ? 7.247 12.716 12.852 1.00 57.50 370 ARG A N 1
ATOM 2937 C CA . ARG A 1 370 ? 8.606 12.908 12.311 1.00 57.50 370 ARG A CA 1
ATOM 2938 C C . ARG A 1 370 ? 8.881 14.352 11.903 1.00 57.50 370 ARG A C 1
ATOM 2940 O O . ARG A 1 370 ? 9.945 14.879 12.225 1.00 57.50 370 ARG A O 1
ATOM 2947 N N . CYS A 1 371 ? 7.937 15.017 11.237 1.00 50.31 371 CYS A N 1
ATOM 2948 C CA . CYS A 1 371 ? 8.068 16.436 10.902 1.00 50.31 371 CYS A CA 1
ATOM 2949 C C . CYS A 1 371 ? 8.246 17.301 12.159 1.00 50.31 371 CYS A C 1
ATOM 2951 O O . CYS A 1 371 ? 9.051 18.233 12.146 1.00 50.31 371 CYS A O 1
ATOM 2953 N N . ARG A 1 372 ? 7.540 16.986 13.255 1.00 56.66 372 ARG A N 1
ATOM 2954 C CA . ARG A 1 372 ? 7.720 17.664 14.549 1.00 56.66 372 ARG A CA 1
ATOM 2955 C C . ARG A 1 372 ? 9.101 17.397 15.148 1.00 56.66 372 ARG A C 1
ATOM 2957 O O . ARG A 1 372 ? 9.792 18.357 15.479 1.00 56.66 372 ARG A O 1
ATOM 2964 N N . ALA A 1 373 ? 9.545 16.141 15.199 1.00 53.09 373 ALA A N 1
ATOM 2965 C CA . ALA A 1 373 ? 10.864 15.778 15.724 1.00 53.09 373 ALA A CA 1
ATOM 2966 C C . ALA A 1 373 ? 12.012 16.469 14.961 1.00 53.09 373 ALA A C 1
ATOM 2968 O O . ALA A 1 373 ? 12.956 16.976 15.568 1.00 53.09 373 ALA A O 1
ATOM 2969 N N . LEU A 1 374 ? 11.915 16.557 13.628 1.00 48.09 374 LEU A N 1
ATOM 2970 C CA . LEU A 1 374 ? 12.880 17.287 12.800 1.00 48.09 374 LEU A CA 1
ATOM 2971 C C . LEU A 1 374 ? 12.878 18.794 13.101 1.00 48.09 374 LEU A C 1
ATOM 2973 O O . LEU A 1 374 ? 13.948 19.392 13.208 1.00 48.09 374 LEU A O 1
ATOM 2977 N N . ARG A 1 375 ? 11.701 19.405 13.300 1.00 48.47 375 ARG A N 1
ATOM 2978 C CA . ARG A 1 375 ? 11.583 20.818 13.706 1.00 48.47 375 ARG A CA 1
ATOM 2979 C C . ARG A 1 375 ? 12.183 21.073 15.091 1.00 48.47 375 ARG A C 1
ATOM 2981 O O . ARG A 1 375 ? 12.863 22.079 15.266 1.00 48.47 375 ARG A O 1
ATOM 2988 N N . MET A 1 376 ? 11.989 20.164 16.049 1.00 50.62 376 MET A N 1
ATOM 2989 C CA . MET A 1 376 ? 12.598 20.259 17.383 1.00 50.62 376 MET A CA 1
ATOM 2990 C C . MET A 1 376 ? 14.127 20.158 17.315 1.00 50.62 376 MET A C 1
ATOM 2992 O O . MET A 1 376 ? 14.815 21.008 17.878 1.00 50.62 376 MET A O 1
ATOM 2996 N N . LYS A 1 377 ? 14.667 19.193 16.554 1.00 48.53 377 LYS A N 1
ATOM 2997 C CA . LYS A 1 377 ? 16.118 19.058 16.321 1.00 48.53 377 LYS A CA 1
ATOM 2998 C C . LYS A 1 377 ? 16.708 20.306 15.650 1.00 48.53 377 LYS A C 1
ATOM 3000 O O . LYS A 1 377 ? 17.754 20.786 16.078 1.00 48.53 377 LYS A O 1
ATOM 3005 N N . ALA A 1 378 ? 16.020 20.877 14.658 1.00 45.50 378 ALA A N 1
ATOM 3006 C CA . ALA A 1 378 ? 16.431 22.124 14.006 1.00 45.50 378 ALA A CA 1
ATOM 3007 C C . ALA A 1 378 ? 16.377 23.337 14.957 1.00 45.50 378 ALA A C 1
ATOM 3009 O O . ALA A 1 378 ? 17.277 24.175 14.940 1.00 45.50 378 ALA A O 1
ATOM 3010 N N . SER A 1 379 ? 15.364 23.413 15.826 1.00 49.94 379 SER A N 1
ATOM 3011 C CA . SER A 1 379 ? 15.251 24.461 16.847 1.00 49.94 379 SER A CA 1
ATOM 3012 C C . SER A 1 379 ? 16.362 24.367 17.897 1.00 49.94 379 SER A C 1
ATOM 3014 O O . SER A 1 379 ? 16.902 25.396 18.290 1.00 49.94 379 SER A O 1
ATOM 3016 N N . MET A 1 380 ? 16.729 23.154 18.323 1.00 49.31 380 MET A N 1
ATOM 3017 C CA . MET A 1 380 ? 17.822 22.916 19.275 1.00 49.31 380 MET A CA 1
ATOM 3018 C C . MET A 1 380 ? 19.205 23.195 18.669 1.00 49.31 380 MET A C 1
ATOM 3020 O O . MET A 1 380 ? 20.097 23.673 19.365 1.00 49.31 380 MET A O 1
ATOM 3024 N N . ALA A 1 381 ? 19.383 22.946 17.369 1.00 51.25 381 ALA A N 1
ATOM 3025 C CA . ALA A 1 381 ? 20.613 23.283 16.652 1.00 51.25 381 ALA A CA 1
ATOM 3026 C C . ALA A 1 381 ? 20.802 24.803 16.469 1.00 51.25 381 ALA A C 1
ATOM 3028 O O . ALA A 1 381 ? 21.936 25.276 16.425 1.00 51.25 381 ALA A O 1
ATOM 3029 N N . ASN A 1 382 ? 19.709 25.575 16.407 1.00 47.03 382 ASN A N 1
ATOM 3030 C CA . ASN A 1 382 ? 19.745 27.040 16.310 1.00 47.03 382 ASN A CA 1
ATOM 3031 C C . ASN A 1 382 ? 19.947 27.753 17.658 1.00 47.03 382 ASN A C 1
ATOM 3033 O O . ASN A 1 382 ? 20.242 28.946 17.681 1.00 47.03 382 ASN A O 1
ATOM 3037 N N . THR A 1 383 ? 19.836 27.043 18.782 1.00 46.66 383 THR A N 1
ATOM 3038 C CA . THR A 1 383 ? 20.208 27.548 20.110 1.00 46.66 383 THR A CA 1
ATOM 3039 C C . THR A 1 383 ? 21.643 27.136 20.451 1.00 46.66 383 THR A C 1
ATOM 3041 O O . THR A 1 383 ? 21.881 26.353 21.367 1.00 46.66 383 THR A O 1
ATOM 3044 N N . GLY A 1 384 ? 22.614 27.638 19.683 1.00 38.97 384 GLY A N 1
ATOM 3045 C CA . GLY A 1 384 ? 24.028 27.625 20.079 1.00 38.97 384 GLY A CA 1
ATOM 3046 C C . GLY A 1 384 ? 24.279 28.576 21.263 1.00 38.97 384 GLY A C 1
ATOM 3047 O O . GLY A 1 384 ? 23.470 29.476 21.501 1.00 38.97 384 GLY A O 1
ATOM 3048 N N . PRO A 1 385 ? 25.363 28.390 22.040 1.00 36.91 385 PRO A N 1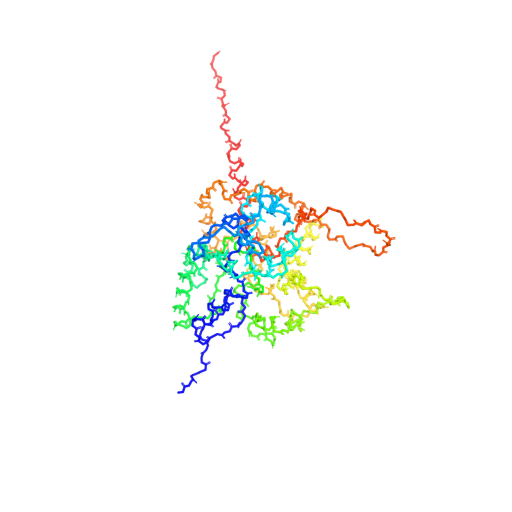
ATOM 3049 C CA . PRO A 1 385 ? 25.548 29.093 23.304 1.00 36.91 385 PRO A CA 1
ATOM 3050 C C . PRO A 1 385 ? 25.661 30.600 23.071 1.00 36.91 385 PRO A C 1
ATOM 3052 O O . PRO A 1 385 ? 26.518 31.061 22.317 1.00 36.91 385 PRO A O 1
ATOM 3055 N N . ILE A 1 386 ? 24.814 31.367 23.762 1.00 40.66 386 ILE A N 1
ATOM 3056 C CA . ILE A 1 386 ? 25.004 32.805 23.951 1.00 40.66 386 ILE A CA 1
ATOM 3057 C C . ILE A 1 386 ? 26.374 32.959 24.618 1.00 40.66 386 ILE A C 1
ATOM 3059 O O . ILE A 1 386 ? 26.546 32.569 25.774 1.00 40.66 386 ILE A O 1
ATOM 3063 N N . GLN A 1 387 ? 27.363 33.475 23.884 1.00 38.56 387 GLN A N 1
ATOM 3064 C CA . GLN A 1 387 ? 28.622 33.907 24.478 1.00 38.56 387 GLN A CA 1
ATOM 3065 C C . GLN A 1 387 ? 28.295 35.030 25.463 1.00 38.56 387 GLN A C 1
ATOM 3067 O O . GLN A 1 387 ? 27.974 36.153 25.080 1.00 38.56 387 GLN A O 1
ATOM 3072 N N . SER A 1 388 ? 28.315 34.695 26.749 1.00 40.31 388 SER A N 1
ATOM 3073 C CA . SER A 1 388 ? 28.358 35.670 27.824 1.00 40.31 388 SER A CA 1
ATOM 3074 C C . SER A 1 388 ? 29.734 36.330 27.785 1.00 40.31 388 SER A C 1
ATOM 3076 O O . SER A 1 388 ? 30.693 35.782 28.335 1.00 40.31 388 SER A O 1
ATOM 3078 N N . ASP A 1 389 ? 29.841 37.479 27.122 1.00 38.00 389 ASP A N 1
ATOM 3079 C CA . ASP A 1 389 ? 30.998 38.351 27.291 1.00 38.00 389 ASP A CA 1
ATOM 3080 C C . ASP A 1 389 ? 31.059 38.784 28.760 1.00 38.00 389 ASP A C 1
ATOM 3082 O O . ASP A 1 389 ? 30.196 39.500 29.279 1.00 38.00 389 ASP A O 1
ATOM 3086 N N . GLN A 1 390 ? 32.069 38.262 29.453 1.00 40.53 390 GLN A N 1
ATOM 3087 C CA . GLN A 1 390 ? 32.412 38.637 30.812 1.00 40.53 390 GLN A CA 1
ATOM 3088 C C . GLN A 1 390 ? 32.970 40.061 30.824 1.00 40.53 390 GLN A C 1
ATOM 3090 O O . GLN A 1 390 ? 33.951 40.374 30.156 1.00 40.53 390 GLN A O 1
ATOM 3095 N N . ALA A 1 391 ? 32.369 40.901 31.661 1.00 40.44 391 ALA A N 1
ATOM 3096 C CA . ALA A 1 391 ? 32.990 42.114 32.159 1.00 40.44 391 ALA A CA 1
ATOM 3097 C C . ALA A 1 391 ? 34.165 41.764 33.092 1.00 40.44 391 ALA A C 1
ATOM 3099 O O . ALA A 1 391 ? 33.963 41.011 34.044 1.00 40.44 391 ALA A O 1
ATOM 3100 N N . GLN A 1 392 ? 35.344 42.334 32.813 1.00 43.72 392 GLN A N 1
ATOM 3101 C CA . GLN A 1 392 ? 36.491 42.672 33.690 1.00 43.72 392 GLN A CA 1
ATOM 3102 C C . GLN A 1 392 ? 37.657 43.012 32.733 1.00 43.72 392 GLN A C 1
ATOM 3104 O O . GLN A 1 392 ? 38.047 42.158 31.947 1.00 43.72 392 GLN A O 1
ATOM 3109 N N . LEU A 1 393 ? 38.210 44.225 32.637 1.00 35.66 393 LEU A N 1
ATOM 3110 C CA . LEU A 1 393 ? 38.548 45.271 33.611 1.00 35.66 393 LEU A CA 1
ATOM 3111 C C . LEU A 1 393 ? 38.465 46.664 32.973 1.00 35.66 393 LEU A C 1
ATOM 3113 O O . LEU A 1 393 ? 38.766 46.764 31.762 1.00 35.66 393 LEU A O 1
#